Protein AF-A0A3D5ZCL8-F1 (afdb_monomer)

Structure (mmCIF, N/CA/C/O backbone):
data_AF-A0A3D5ZCL8-F1
#
_entry.id   AF-A0A3D5ZCL8-F1
#
loop_
_atom_site.group_PDB
_atom_site.id
_atom_site.type_symbol
_atom_site.label_atom_id
_atom_site.label_alt_id
_atom_site.label_comp_id
_atom_site.label_asym_id
_atom_site.label_entity_id
_atom_site.label_seq_id
_atom_site.pdbx_PDB_ins_code
_atom_site.Cartn_x
_atom_site.Cartn_y
_atom_site.Cartn_z
_atom_site.occupancy
_atom_site.B_iso_or_equiv
_atom_site.auth_seq_id
_atom_site.auth_comp_id
_atom_site.auth_asym_id
_atom_site.auth_atom_id
_atom_site.pdbx_PDB_model_num
ATOM 1 N N . MET A 1 1 ? -0.906 18.162 -33.851 1.00 26.70 1 MET A N 1
ATOM 2 C CA . MET A 1 1 ? -0.268 19.378 -34.419 1.00 26.70 1 MET A CA 1
ATOM 3 C C . MET A 1 1 ? 0.827 19.961 -33.526 1.00 26.70 1 MET A C 1
ATOM 5 O O . MET A 1 1 ? 1.943 20.048 -34.009 1.00 26.70 1 MET A O 1
ATOM 9 N N . LYS A 1 2 ? 0.589 20.274 -32.237 1.00 26.95 2 LYS A N 1
ATOM 10 C CA . LYS A 1 2 ? 1.661 20.734 -31.316 1.00 26.95 2 LYS A CA 1
ATOM 11 C C . LYS A 1 2 ? 2.835 19.737 -31.171 1.00 26.95 2 LYS A C 1
ATOM 13 O O . LYS A 1 2 ? 3.978 20.160 -31.212 1.00 26.95 2 LYS A O 1
ATOM 18 N N . TYR A 1 3 ? 2.560 18.426 -31.156 1.00 28.70 3 TYR A N 1
ATOM 19 C CA . TYR A 1 3 ? 3.574 17.350 -31.139 1.00 28.70 3 TYR A CA 1
ATOM 20 C C . TYR A 1 3 ? 4.532 17.344 -32.343 1.00 28.70 3 TYR A C 1
ATOM 22 O O . TYR A 1 3 ? 5.716 17.069 -32.197 1.00 28.70 3 TYR A O 1
ATOM 30 N N . ILE A 1 4 ? 4.035 17.684 -33.535 1.00 32.62 4 ILE A N 1
ATOM 31 C CA . ILE A 1 4 ? 4.855 17.741 -34.754 1.00 32.62 4 ILE A CA 1
ATOM 32 C C . ILE A 1 4 ? 5.747 18.987 -34.724 1.00 32.62 4 ILE A C 1
ATOM 34 O O . ILE A 1 4 ? 6.879 18.944 -35.188 1.00 32.62 4 ILE A O 1
ATOM 38 N N . ILE A 1 5 ? 5.265 20.078 -34.122 1.00 32.16 5 ILE A N 1
ATOM 39 C CA . ILE A 1 5 ? 5.987 21.350 -34.028 1.00 32.16 5 ILE A CA 1
ATOM 40 C C . ILE A 1 5 ? 7.153 21.250 -33.033 1.00 32.16 5 ILE A C 1
ATOM 42 O O . ILE A 1 5 ? 8.238 21.726 -33.346 1.00 32.16 5 ILE A O 1
ATOM 46 N N . THR A 1 6 ? 6.985 20.578 -31.888 1.00 34.62 6 THR A N 1
ATOM 47 C CA . THR A 1 6 ? 8.078 20.388 -30.913 1.00 34.62 6 THR A CA 1
ATOM 48 C C . THR A 1 6 ? 9.178 19.473 -31.452 1.00 34.62 6 THR A C 1
ATOM 50 O O . THR A 1 6 ? 10.355 19.807 -31.347 1.00 34.62 6 THR A O 1
ATOM 53 N N . VAL A 1 7 ? 8.813 18.363 -32.106 1.00 37.59 7 VAL A N 1
ATOM 54 C CA . VAL A 1 7 ? 9.785 17.462 -32.753 1.00 37.59 7 VAL A CA 1
ATOM 55 C C . VAL A 1 7 ? 10.480 18.160 -33.929 1.00 37.59 7 VAL A C 1
ATOM 57 O O . VAL A 1 7 ? 11.691 18.031 -34.085 1.00 37.59 7 VAL A O 1
ATOM 60 N N . ALA A 1 8 ? 9.757 18.967 -34.712 1.00 32.59 8 ALA A N 1
ATOM 61 C CA . ALA A 1 8 ? 10.338 19.750 -35.802 1.00 32.59 8 ALA A CA 1
ATOM 62 C C . ALA A 1 8 ? 11.283 20.862 -35.310 1.00 32.59 8 ALA A C 1
ATOM 64 O O . ALA A 1 8 ? 12.316 21.091 -35.935 1.00 32.59 8 ALA A O 1
ATOM 65 N N . LEU A 1 9 ? 10.976 21.523 -34.187 1.00 36.94 9 LEU A N 1
ATOM 66 C CA . LEU A 1 9 ? 11.858 22.516 -33.561 1.00 36.94 9 LEU A CA 1
ATOM 67 C C . LEU A 1 9 ? 13.135 21.872 -33.006 1.00 36.94 9 LEU A C 1
ATOM 69 O O . LEU A 1 9 ? 14.212 22.440 -33.172 1.00 36.94 9 LEU A O 1
ATOM 73 N N . LEU A 1 10 ? 13.035 20.665 -32.436 1.00 37.84 10 LEU A N 1
ATOM 74 C CA . LEU A 1 10 ? 14.191 19.881 -31.988 1.00 37.84 10 LEU A CA 1
ATOM 75 C C . LEU A 1 10 ? 15.095 19.482 -33.170 1.00 37.84 10 LEU A C 1
ATOM 77 O O . LEU A 1 10 ? 16.314 19.622 -33.101 1.00 37.84 10 LEU A O 1
ATOM 81 N N . PHE A 1 11 ? 14.494 19.052 -34.287 1.00 38.38 11 PHE A N 1
ATOM 82 C CA . PHE A 1 11 ? 15.213 18.739 -35.528 1.00 38.38 11 PHE A CA 1
ATOM 83 C C . PHE A 1 11 ? 15.874 19.975 -36.152 1.00 38.38 11 PHE A C 1
ATOM 85 O O . PHE A 1 11 ? 17.011 19.884 -36.621 1.00 38.38 11 PHE A O 1
ATOM 92 N N . LEU A 1 12 ? 15.210 21.138 -36.127 1.00 33.72 12 LEU A N 1
ATOM 93 C CA . LEU A 1 12 ? 15.802 22.392 -36.600 1.00 33.72 12 LEU A CA 1
ATOM 94 C C . LEU A 1 12 ? 17.009 22.791 -35.743 1.00 33.72 12 LEU A C 1
ATOM 96 O O . LEU A 1 12 ? 18.057 23.114 -36.299 1.00 33.72 12 LEU A O 1
ATOM 100 N N . PHE A 1 13 ? 16.903 22.699 -34.416 1.00 35.53 13 PHE A N 1
ATOM 101 C CA . PHE A 1 13 ? 17.981 23.064 -33.491 1.00 35.53 13 PHE A CA 1
ATOM 102 C C . PHE A 1 13 ? 19.226 22.175 -33.664 1.00 35.53 13 PHE A C 1
ATOM 104 O O . PHE A 1 13 ? 20.350 22.676 -33.722 1.00 35.53 13 PHE A O 1
ATOM 111 N N . LEU A 1 14 ? 19.026 20.867 -33.860 1.00 35.31 14 LEU A N 1
ATOM 112 C CA . LEU A 1 14 ? 20.101 19.902 -34.134 1.00 35.31 14 LEU A CA 1
ATOM 113 C C . LEU A 1 14 ? 20.743 20.105 -35.520 1.00 35.31 14 LEU A C 1
ATOM 115 O O . LEU A 1 14 ? 21.948 19.909 -35.684 1.00 35.31 14 LEU A O 1
ATOM 119 N N . SER A 1 15 ? 19.968 20.546 -36.516 1.00 31.17 15 SER A N 1
ATOM 120 C CA . SER A 1 15 ? 20.479 20.801 -37.870 1.00 31.17 15 SER A CA 1
ATOM 121 C C . SER A 1 15 ? 21.360 22.055 -37.973 1.00 31.17 15 SER A C 1
ATOM 123 O O . SER A 1 15 ? 22.293 22.077 -38.777 1.00 31.17 15 SER A O 1
ATOM 125 N N . VAL A 1 16 ? 21.127 23.070 -37.130 1.00 31.81 16 VAL A N 1
ATOM 126 C CA . VAL A 1 16 ? 21.930 24.308 -37.114 1.00 31.81 16 VAL A CA 1
ATOM 127 C C . VAL A 1 16 ? 23.319 24.071 -36.509 1.00 31.81 16 VAL A C 1
ATOM 129 O O . VAL A 1 16 ? 24.303 24.593 -37.030 1.00 31.81 16 VAL A O 1
ATOM 132 N N . GLN A 1 17 ? 23.447 23.216 -35.488 1.00 34.81 17 GLN A N 1
ATOM 133 C CA . GLN A 1 17 ? 24.756 22.904 -34.893 1.00 34.81 17 GLN A CA 1
ATOM 134 C C . GLN A 1 17 ? 25.657 22.038 -35.789 1.00 34.81 17 GLN A C 1
ATOM 136 O O . GLN A 1 17 ? 26.879 22.085 -35.669 1.00 34.81 17 GLN A O 1
ATOM 141 N N . SER A 1 18 ? 25.088 21.283 -36.733 1.00 33.28 18 SER A N 1
ATOM 142 C CA . SER A 1 18 ? 25.861 20.426 -37.641 1.00 33.28 18 SER A CA 1
ATOM 143 C C . SER A 1 18 ? 26.574 21.192 -38.773 1.00 33.28 18 SER A C 1
ATOM 145 O O . SER A 1 18 ? 27.402 20.589 -39.466 1.00 33.28 18 SER A O 1
ATOM 147 N N . GLN A 1 19 ? 26.277 22.480 -38.996 1.00 29.38 19 GLN A N 1
ATOM 148 C CA . GLN A 1 19 ? 26.822 23.247 -40.129 1.00 29.38 19 GLN A CA 1
ATOM 149 C C . GLN A 1 19 ? 27.995 24.184 -39.789 1.00 29.38 19 GLN A C 1
ATOM 151 O O . GLN A 1 19 ? 28.691 24.630 -40.708 1.00 29.38 19 GLN A O 1
ATOM 156 N N . GLU A 1 20 ? 28.309 24.430 -38.514 1.00 30.64 20 GLU A N 1
ATOM 157 C CA . GLU A 1 20 ? 29.494 25.221 -38.158 1.00 30.64 20 GLU A CA 1
ATOM 158 C C . GLU A 1 20 ? 30.774 24.364 -38.122 1.00 30.64 20 GLU A C 1
ATOM 160 O O . GLU A 1 20 ? 31.019 23.512 -37.271 1.00 30.64 20 GLU A O 1
ATOM 165 N N . LYS A 1 21 ? 31.605 24.592 -39.142 1.00 35.41 21 LYS A N 1
ATOM 166 C CA . LYS A 1 21 ? 32.876 23.926 -39.446 1.00 35.41 21 LYS A CA 1
ATOM 167 C C . LYS A 1 21 ? 33.875 23.873 -38.277 1.00 35.41 21 LYS A C 1
ATOM 169 O O . LYS A 1 21 ? 34.291 24.897 -37.749 1.00 35.41 21 LYS A O 1
ATOM 174 N N . LYS A 1 22 ? 34.431 22.668 -38.079 1.00 37.38 22 LYS A N 1
ATOM 175 C CA . LYS A 1 22 ? 35.844 22.336 -37.770 1.00 37.38 22 LYS A CA 1
ATOM 176 C C . LYS A 1 22 ? 36.750 23.527 -37.378 1.00 37.38 22 LYS A C 1
ATOM 178 O O . LYS A 1 22 ? 37.516 24.022 -38.206 1.00 37.38 22 LYS A O 1
ATOM 183 N N . LYS A 1 23 ? 36.800 23.869 -36.090 1.00 27.11 23 LYS A N 1
ATOM 184 C CA . LYS A 1 23 ? 38.018 24.388 -35.444 1.00 27.11 23 LYS A CA 1
ATOM 185 C C . LYS A 1 23 ? 38.467 23.368 -34.407 1.00 27.11 23 LYS A C 1
ATOM 187 O O . LYS A 1 23 ? 37.680 22.926 -33.580 1.00 27.11 23 LYS A O 1
ATOM 192 N N . LYS A 1 24 ? 39.731 22.949 -34.499 1.00 36.22 24 LYS A N 1
ATOM 193 C CA . LYS A 1 24 ? 40.372 22.031 -33.552 1.00 36.22 24 LYS A CA 1
ATOM 194 C C . LYS A 1 24 ? 40.572 22.797 -32.238 1.00 36.22 24 LYS A C 1
ATOM 196 O O . LYS A 1 24 ? 41.585 23.463 -32.060 1.00 36.22 24 LYS A O 1
ATOM 201 N N . TYR A 1 25 ? 39.558 22.774 -31.383 1.00 29.61 25 TYR A N 1
ATOM 202 C CA . TYR A 1 25 ? 39.639 23.239 -30.007 1.00 29.61 25 TYR A CA 1
ATOM 203 C C . TYR A 1 25 ? 39.980 22.015 -29.154 1.00 29.61 25 TYR A C 1
ATOM 205 O O . TYR A 1 25 ? 39.224 21.045 -29.130 1.00 29.61 25 TYR A O 1
ATOM 213 N N . SER A 1 26 ? 41.163 22.021 -28.543 1.00 32.78 26 SER A N 1
ATOM 214 C CA . SER A 1 26 ? 41.564 21.029 -27.543 1.00 32.78 26 SER A CA 1
ATOM 215 C C . SER A 1 26 ? 41.558 21.743 -26.190 1.00 32.78 26 SER A C 1
ATOM 217 O O . SER A 1 26 ? 42.594 22.301 -25.829 1.00 32.78 26 SER A O 1
ATOM 219 N N . PRO A 1 27 ? 40.409 21.810 -25.495 1.00 32.75 27 PRO A N 1
ATOM 220 C CA . PRO A 1 27 ? 40.320 22.499 -24.214 1.00 32.75 27 PRO A CA 1
ATOM 221 C C . PRO A 1 27 ? 41.192 21.806 -23.166 1.00 32.75 27 PRO A C 1
ATOM 223 O O . PRO A 1 27 ? 41.381 20.582 -23.200 1.00 32.75 27 PRO A O 1
ATOM 226 N N . ASN A 1 28 ? 41.743 22.598 -22.249 1.00 34.47 28 ASN A N 1
ATOM 227 C CA . ASN A 1 28 ? 42.513 22.074 -21.125 1.00 34.47 28 ASN A CA 1
ATOM 228 C C . ASN A 1 28 ? 41.574 21.332 -20.146 1.00 34.47 28 ASN A C 1
ATOM 230 O O . ASN A 1 28 ? 40.375 21.606 -20.104 1.00 34.47 28 ASN A O 1
ATOM 234 N N . ARG A 1 29 ? 42.101 20.386 -19.356 1.00 37.47 29 ARG A N 1
ATOM 235 C CA . ARG A 1 29 ? 41.331 19.575 -18.386 1.00 37.47 29 ARG A CA 1
ATOM 236 C C . ARG A 1 29 ? 40.454 20.442 -17.473 1.00 37.47 29 ARG A C 1
ATOM 238 O O . ARG A 1 29 ? 39.333 20.045 -17.182 1.00 37.47 29 ARG A O 1
ATOM 245 N N . ASP A 1 30 ? 40.948 21.614 -17.091 1.00 36.50 30 ASP A N 1
ATOM 246 C CA . ASP A 1 30 ? 40.249 22.537 -16.196 1.00 36.50 30 ASP A CA 1
ATOM 247 C C . ASP A 1 30 ? 39.110 23.298 -16.903 1.00 36.50 30 ASP A C 1
ATOM 249 O O . ASP A 1 30 ? 38.049 23.463 -16.321 1.00 36.50 30 ASP A O 1
ATOM 253 N N . GLU A 1 31 ? 39.253 23.651 -18.189 1.00 35.38 31 GLU A N 1
ATOM 254 C CA . GLU A 1 31 ? 38.174 24.264 -18.997 1.00 35.38 31 GLU A CA 1
ATOM 255 C C . GLU A 1 31 ? 37.062 23.261 -19.343 1.00 35.38 31 GLU A C 1
ATOM 257 O O . GLU A 1 31 ? 35.890 23.621 -19.443 1.00 35.38 31 GLU A O 1
ATOM 262 N N . ILE A 1 32 ? 37.430 21.986 -19.507 1.00 36.62 32 ILE A N 1
ATOM 263 C CA . ILE A 1 32 ? 36.489 20.866 -19.596 1.00 36.62 32 ILE A CA 1
ATOM 264 C C . ILE A 1 32 ? 35.689 20.811 -18.287 1.00 36.62 32 ILE A C 1
ATOM 266 O O . ILE A 1 32 ? 34.469 20.928 -18.317 1.00 36.62 32 ILE A O 1
ATOM 270 N N . LEU A 1 33 ? 36.351 20.711 -17.132 1.00 36.81 33 LEU A N 1
ATOM 271 C CA . LEU A 1 33 ? 35.675 20.641 -15.831 1.00 36.81 33 LEU A CA 1
ATOM 272 C C . LEU A 1 33 ? 34.759 21.849 -15.555 1.00 36.81 33 LEU A C 1
ATOM 274 O O . LEU A 1 33 ? 33.700 21.654 -14.967 1.00 36.81 33 LEU A O 1
ATOM 278 N N . ASP A 1 34 ? 35.100 23.044 -16.043 1.00 40.16 34 ASP A N 1
ATOM 279 C CA . ASP A 1 34 ? 34.291 24.260 -15.870 1.00 40.16 34 ASP A CA 1
ATOM 280 C C . ASP A 1 34 ? 33.008 24.269 -16.728 1.00 40.16 34 ASP A C 1
ATOM 282 O O . ASP A 1 34 ? 31.963 24.726 -16.267 1.00 40.16 34 ASP A O 1
ATOM 286 N N . GLN A 1 35 ? 33.025 23.694 -17.940 1.00 37.62 35 GLN A N 1
ATOM 287 C CA . GLN A 1 35 ? 31.818 23.499 -18.770 1.00 37.62 35 GLN A CA 1
ATOM 288 C C . GLN A 1 35 ? 30.983 22.273 -18.355 1.00 37.62 35 GLN A C 1
ATOM 290 O O . GLN A 1 35 ? 29.773 22.248 -18.578 1.00 37.62 35 GLN A O 1
ATOM 295 N N . PHE A 1 36 ? 31.610 21.262 -17.739 1.00 42.31 36 PHE A N 1
ATOM 296 C CA . PHE A 1 36 ? 30.953 20.079 -17.157 1.00 42.31 36 PHE A CA 1
ATOM 297 C C . PHE A 1 36 ? 30.526 20.281 -15.688 1.00 42.31 36 PHE A C 1
ATOM 299 O O . PHE A 1 36 ? 29.935 19.377 -15.093 1.00 42.31 36 PHE A O 1
ATOM 306 N N . SER A 1 37 ? 30.790 21.459 -15.111 1.00 46.84 37 SER A N 1
ATOM 307 C CA . SER A 1 37 ? 30.564 21.798 -13.696 1.00 46.84 37 SER A CA 1
ATOM 308 C C . SER A 1 37 ? 29.096 21.740 -13.259 1.00 46.84 37 SER A C 1
ATOM 310 O O . SER A 1 37 ? 28.802 21.718 -12.065 1.00 46.84 37 SER A O 1
ATOM 312 N N . GLU A 1 38 ? 28.153 21.690 -14.200 1.00 51.62 38 GLU A N 1
ATOM 313 C CA . GLU A 1 38 ? 26.752 21.942 -13.883 1.00 51.62 38 GLU A CA 1
ATOM 314 C C . GLU A 1 38 ? 25.958 20.701 -13.436 1.00 51.62 38 GLU A C 1
ATOM 316 O O . GLU A 1 38 ? 25.022 20.836 -12.653 1.00 51.62 38 GLU A O 1
ATOM 321 N N . VAL A 1 39 ? 26.307 19.488 -13.882 1.00 54.16 39 VAL A N 1
ATOM 322 C CA . VAL A 1 39 ? 25.555 18.253 -13.568 1.00 54.16 39 VAL A CA 1
ATOM 323 C C . VAL A 1 39 ? 26.510 17.054 -13.462 1.00 54.16 39 VAL A C 1
ATOM 325 O O . VAL A 1 39 ? 26.506 16.141 -14.286 1.00 54.16 39 VAL A O 1
ATOM 328 N N . TYR A 1 40 ? 27.380 17.070 -12.450 1.00 64.81 40 TYR A N 1
ATOM 329 C CA . TYR A 1 40 ? 28.298 15.968 -12.137 1.00 64.81 40 TYR A CA 1
ATOM 330 C C . TYR A 1 40 ? 27.925 15.268 -10.824 1.00 64.81 40 TYR A C 1
ATOM 332 O O . TYR A 1 40 ? 27.340 15.875 -9.924 1.00 64.81 40 TYR A O 1
ATOM 340 N N . ILE A 1 41 ? 28.297 13.991 -10.710 1.00 72.12 41 ILE A N 1
ATOM 341 C CA . ILE A 1 41 ? 28.217 13.237 -9.453 1.00 72.12 41 ILE A CA 1
ATOM 342 C C . ILE A 1 41 ? 29.378 13.701 -8.565 1.00 72.12 41 ILE A C 1
ATOM 344 O O . ILE A 1 41 ? 30.529 13.552 -8.992 1.00 72.12 41 ILE A O 1
ATOM 348 N N . PRO A 1 42 ? 29.123 14.279 -7.378 1.00 72.62 42 PRO A N 1
ATOM 349 C CA . PRO A 1 42 ? 30.188 14.836 -6.553 1.00 72.62 42 PRO A CA 1
ATOM 350 C C . PRO A 1 42 ? 31.166 13.755 -6.080 1.00 72.62 42 PRO A C 1
ATOM 352 O O . PRO A 1 42 ? 30.782 12.602 -5.920 1.00 72.62 42 PRO A O 1
ATOM 355 N N . GLU A 1 43 ? 32.429 14.116 -5.833 1.00 72.56 43 GLU A N 1
ATOM 356 C CA . GLU A 1 43 ? 33.426 13.174 -5.283 1.00 72.56 43 GLU A CA 1
ATOM 357 C C . GLU A 1 43 ? 33.043 12.668 -3.884 1.00 72.56 43 GLU A C 1
ATOM 359 O O . GLU A 1 43 ? 33.473 11.596 -3.473 1.00 72.56 43 GLU A O 1
ATOM 364 N N . SER A 1 44 ? 32.208 13.424 -3.166 1.00 76.44 44 SER A N 1
ATOM 365 C CA . SER A 1 44 ? 31.624 13.025 -1.886 1.00 76.44 44 SER A CA 1
ATOM 366 C C . SER A 1 44 ? 30.458 12.040 -2.014 1.00 76.44 44 SER A C 1
ATOM 368 O O . SER A 1 44 ? 29.966 11.576 -0.987 1.00 76.44 44 SER A O 1
ATOM 370 N N . ALA A 1 45 ? 29.984 11.740 -3.229 1.00 79.81 45 ALA A N 1
ATOM 371 C CA . ALA A 1 45 ? 28.906 10.781 -3.419 1.00 79.81 45 ALA A CA 1
ATOM 372 C C . ALA A 1 45 ? 29.368 9.372 -3.046 1.00 79.81 45 ALA A C 1
ATOM 374 O O . ALA A 1 45 ? 30.437 8.910 -3.453 1.00 79.81 45 ALA A O 1
ATOM 375 N N . ILE A 1 46 ? 28.521 8.670 -2.306 1.00 82.12 46 ILE A N 1
ATOM 376 C CA . ILE A 1 46 ? 28.744 7.284 -1.922 1.00 82.12 46 ILE A CA 1
ATOM 377 C C . ILE A 1 46 ? 28.133 6.405 -3.005 1.00 82.12 46 ILE A C 1
ATOM 379 O O . ILE A 1 46 ? 26.950 6.525 -3.321 1.00 82.12 46 ILE A O 1
ATOM 383 N N . TRP A 1 47 ? 28.944 5.520 -3.574 1.00 80.25 47 TRP A N 1
ATOM 384 C CA . TRP A 1 47 ? 28.483 4.531 -4.536 1.00 80.25 47 TRP A CA 1
ATOM 385 C C . TRP A 1 47 ? 28.274 3.199 -3.832 1.00 80.25 47 TRP A C 1
ATOM 387 O O . TRP A 1 47 ? 29.212 2.619 -3.290 1.00 80.25 47 TRP A O 1
ATOM 397 N N . MET A 1 48 ? 27.045 2.706 -3.874 1.00 80.56 48 MET A N 1
ATOM 398 C CA . MET A 1 48 ? 26.664 1.422 -3.310 1.00 80.56 48 MET A CA 1
ATOM 399 C C . MET A 1 48 ? 26.470 0.399 -4.429 1.00 80.56 48 MET A C 1
ATOM 401 O O . MET A 1 48 ? 25.973 0.725 -5.509 1.00 80.56 48 MET A O 1
ATOM 405 N N . GLY A 1 49 ? 26.873 -0.847 -4.173 1.00 72.06 49 GLY A N 1
ATOM 406 C CA . GLY A 1 49 ? 26.820 -1.920 -5.171 1.00 72.06 49 GLY A CA 1
ATOM 407 C C . GLY A 1 49 ? 27.954 -1.897 -6.194 1.00 72.06 49 GLY A C 1
ATOM 408 O O . GLY A 1 49 ? 27.779 -2.403 -7.301 1.00 72.06 49 GLY A O 1
ATOM 409 N N . VAL A 1 50 ? 29.101 -1.306 -5.835 1.00 69.44 50 VAL A N 1
ATOM 410 C CA . VAL A 1 50 ? 30.324 -1.281 -6.651 1.00 69.44 50 VAL A CA 1
ATOM 411 C C . VAL A 1 50 ? 31.565 -1.606 -5.809 1.00 69.44 50 VAL A C 1
ATOM 413 O O . VAL A 1 50 ? 31.669 -1.180 -4.665 1.00 69.44 50 VAL A O 1
ATOM 416 N N . ASP A 1 51 ? 32.530 -2.331 -6.385 1.00 54.44 51 ASP A N 1
ATOM 417 C CA . ASP A 1 51 ? 33.768 -2.759 -5.695 1.00 54.44 51 ASP A CA 1
ATOM 418 C C . ASP A 1 51 ? 34.852 -1.664 -5.601 1.00 54.44 51 ASP A C 1
ATOM 420 O O . ASP A 1 51 ? 35.883 -1.859 -4.956 1.00 54.44 51 ASP A O 1
ATOM 424 N N . GLN A 1 52 ? 34.683 -0.524 -6.281 1.00 56.00 52 GLN A N 1
ATOM 425 C CA . GLN A 1 52 ? 35.655 0.575 -6.273 1.00 56.00 52 GLN A CA 1
ATOM 426 C C . GLN A 1 52 ? 34.948 1.926 -6.212 1.00 56.00 52 GLN A C 1
ATOM 428 O O . GLN A 1 52 ? 33.907 2.103 -6.841 1.00 56.00 52 GLN A O 1
ATOM 433 N N . ASN A 1 53 ? 35.564 2.900 -5.533 1.00 52.09 53 ASN A N 1
ATOM 434 C CA . ASN A 1 53 ? 35.166 4.300 -5.651 1.00 52.09 53 ASN A CA 1
ATOM 435 C C . ASN A 1 53 ? 35.362 4.743 -7.101 1.00 52.09 53 ASN A C 1
ATOM 437 O O . ASN A 1 53 ? 36.483 4.886 -7.596 1.00 52.09 53 ASN A O 1
ATOM 441 N N . ILE A 1 54 ? 34.244 4.909 -7.793 1.00 59.28 54 ILE A N 1
ATOM 442 C CA . ILE A 1 54 ? 34.213 5.332 -9.176 1.00 59.28 54 ILE A CA 1
ATOM 443 C C . ILE A 1 54 ? 34.519 6.832 -9.206 1.00 59.28 54 ILE A C 1
ATOM 445 O O . ILE A 1 54 ? 33.721 7.640 -8.742 1.00 59.28 54 ILE A O 1
ATOM 449 N N . GLU A 1 55 ? 35.656 7.226 -9.788 1.00 57.53 55 GLU A N 1
ATOM 450 C CA . GLU A 1 55 ? 35.870 8.630 -10.149 1.00 57.53 55 GLU A CA 1
ATOM 451 C C . GLU A 1 55 ? 34.778 9.034 -11.155 1.00 57.53 55 GLU A C 1
ATOM 453 O O . GLU A 1 55 ? 34.820 8.635 -12.325 1.00 57.53 55 GLU A O 1
ATOM 458 N N . SER A 1 56 ? 33.796 9.814 -10.696 1.00 57.19 56 SER A N 1
ATOM 459 C CA . SER A 1 56 ? 32.561 10.179 -11.405 1.00 57.19 56 SER A CA 1
ATOM 460 C C . SER A 1 56 ? 32.780 10.550 -12.875 1.00 57.19 56 SER A C 1
ATOM 462 O O . SER A 1 56 ? 32.065 10.094 -13.768 1.00 57.19 56 SER A O 1
ATOM 464 N N . TYR A 1 57 ? 33.831 11.325 -13.154 1.00 56.16 57 TYR A N 1
ATOM 465 C CA . TYR A 1 57 ? 34.159 11.785 -14.503 1.00 56.16 57 TYR A CA 1
ATOM 466 C C . TYR A 1 57 ? 34.669 10.670 -15.435 1.00 56.16 57 TYR A C 1
ATOM 468 O O . TYR A 1 57 ? 34.490 10.762 -16.649 1.00 56.16 57 TYR A O 1
ATOM 476 N N . ARG A 1 58 ? 35.316 9.615 -14.916 1.00 54.72 58 ARG A N 1
ATOM 477 C CA . ARG A 1 58 ? 35.785 8.475 -15.729 1.00 54.72 58 ARG A CA 1
ATOM 478 C C . ARG A 1 58 ? 34.647 7.539 -16.107 1.00 54.72 58 ARG A C 1
ATOM 480 O O . ARG A 1 58 ? 34.719 6.901 -17.154 1.00 54.72 58 ARG A O 1
ATOM 487 N N . TYR A 1 59 ? 33.618 7.468 -15.272 1.00 60.25 59 TYR A N 1
ATOM 488 C CA . TYR A 1 59 ? 32.463 6.604 -15.491 1.00 60.25 59 TYR A CA 1
ATOM 489 C C . TYR A 1 59 ? 31.485 7.180 -16.499 1.00 60.25 59 TYR A C 1
ATOM 491 O O . TYR A 1 59 ? 31.059 6.475 -17.406 1.00 60.25 59 TYR A O 1
ATOM 499 N N . VAL A 1 60 ? 31.185 8.470 -16.380 1.00 62.03 60 VAL A N 1
ATOM 500 C CA . VAL A 1 60 ? 30.181 9.157 -17.205 1.00 62.03 60 VAL A CA 1
ATOM 501 C C . VAL A 1 60 ? 30.676 9.388 -18.646 1.00 62.03 60 VAL A C 1
ATOM 503 O O . VAL A 1 60 ? 29.889 9.489 -19.585 1.00 62.03 60 VAL A O 1
ATOM 506 N N . LYS A 1 61 ? 31.998 9.422 -18.850 1.00 61.19 61 LYS A N 1
ATOM 507 C CA . LYS A 1 61 ? 32.629 9.726 -20.140 1.00 61.19 61 LYS A CA 1
ATOM 508 C C . LYS A 1 61 ? 32.320 8.686 -21.224 1.00 61.19 61 LYS A C 1
ATOM 510 O O . LYS A 1 61 ? 32.496 7.486 -21.027 1.00 61.19 61 LYS A O 1
ATOM 515 N N . ASN A 1 62 ? 31.982 9.179 -22.413 1.00 63.47 62 ASN A N 1
ATOM 516 C CA . ASN A 1 62 ? 31.597 8.448 -23.618 1.00 63.47 62 ASN A CA 1
ATOM 517 C C . ASN A 1 62 ? 30.403 7.501 -23.415 1.00 63.47 62 ASN A C 1
ATOM 519 O O . ASN A 1 62 ? 30.365 6.444 -24.046 1.00 63.47 62 ASN A O 1
ATOM 523 N N . ARG A 1 63 ? 29.438 7.844 -22.552 1.00 70.50 63 ARG A N 1
ATOM 524 C CA . ARG A 1 63 ? 28.246 7.018 -22.304 1.00 70.50 63 ARG A CA 1
ATOM 525 C C . ARG A 1 63 ? 26.952 7.770 -22.594 1.00 70.50 63 ARG A C 1
ATOM 527 O O . ARG A 1 63 ? 26.896 8.993 -22.501 1.00 70.50 63 ARG A O 1
ATOM 534 N N . LEU A 1 64 ? 25.931 7.001 -22.954 1.00 73.56 64 LEU A N 1
ATOM 535 C CA . LEU A 1 64 ? 24.536 7.418 -22.969 1.00 73.56 64 LEU A CA 1
ATOM 536 C C . LEU A 1 64 ? 23.949 7.017 -21.612 1.00 73.56 64 LEU A C 1
ATOM 538 O O . LEU A 1 64 ? 23.990 5.841 -21.267 1.00 73.56 64 LEU A O 1
ATOM 542 N N . LEU A 1 65 ? 23.477 7.980 -20.827 1.00 74.69 65 LEU A N 1
ATOM 543 C CA . LEU A 1 65 ? 23.118 7.797 -19.423 1.00 74.69 65 LEU A CA 1
ATOM 544 C C . LEU A 1 65 ? 21.681 8.228 -19.145 1.00 74.69 65 LEU A C 1
ATOM 546 O O . LEU A 1 65 ? 21.196 9.219 -19.689 1.00 74.69 65 LEU A O 1
ATOM 550 N N . ILE A 1 66 ? 21.043 7.508 -18.235 1.00 77.50 66 ILE A N 1
ATOM 551 C CA . ILE A 1 66 ? 19.836 7.893 -17.522 1.00 77.50 66 ILE A CA 1
ATOM 552 C C . ILE A 1 66 ? 20.205 8.045 -16.054 1.00 77.50 66 ILE A C 1
ATOM 554 O O . ILE A 1 66 ? 20.724 7.109 -15.454 1.00 77.50 66 ILE A O 1
ATOM 558 N N . TYR A 1 67 ? 19.925 9.203 -15.470 1.00 78.56 67 TYR A N 1
ATOM 559 C CA . TYR A 1 67 ? 19.921 9.384 -14.025 1.00 78.56 67 TYR A CA 1
ATOM 560 C C . TYR A 1 67 ? 18.484 9.269 -13.542 1.00 78.56 67 TYR A C 1
ATOM 562 O O . TYR A 1 67 ? 17.612 9.988 -14.026 1.00 78.56 67 TYR A O 1
ATOM 570 N N . ASN A 1 68 ? 18.248 8.355 -12.615 1.00 79.38 68 ASN A N 1
ATOM 571 C CA . ASN A 1 68 ? 16.949 8.123 -12.004 1.00 79.38 68 ASN A CA 1
ATOM 572 C C . ASN A 1 68 ? 17.035 8.491 -10.523 1.00 79.38 68 ASN A C 1
ATOM 574 O O . ASN A 1 68 ? 17.859 7.927 -9.812 1.00 79.38 68 ASN A O 1
ATOM 578 N N . PHE A 1 69 ? 16.219 9.430 -10.054 1.00 80.12 69 PHE A N 1
ATOM 579 C CA . PHE A 1 69 ? 16.221 9.858 -8.651 1.00 80.12 69 PHE A CA 1
ATOM 580 C C . PHE A 1 69 ? 15.134 9.110 -7.890 1.00 80.12 69 PHE A C 1
ATOM 582 O O . PHE A 1 69 ? 13.981 9.514 -7.909 1.00 80.12 69 PHE A O 1
ATOM 589 N N . TRP A 1 70 ? 15.494 8.011 -7.238 1.00 81.94 70 TRP A N 1
ATOM 590 C CA . TRP A 1 70 ? 14.574 7.099 -6.568 1.00 81.94 70 TRP A CA 1
ATOM 591 C C . TRP A 1 70 ? 14.400 7.419 -5.080 1.00 81.94 70 TRP A C 1
ATOM 593 O O . TRP A 1 70 ? 15.356 7.748 -4.382 1.00 81.94 70 TRP A O 1
ATOM 603 N N . SER A 1 71 ? 13.175 7.247 -4.579 1.00 79.56 71 SER A N 1
ATOM 604 C CA . SER A 1 71 ? 12.821 7.412 -3.165 1.00 79.56 71 SER A CA 1
ATOM 605 C C . SER A 1 71 ? 12.249 6.106 -2.583 1.00 79.56 71 SER A C 1
ATOM 607 O O . SER A 1 71 ? 11.307 5.571 -3.177 1.00 79.56 71 SER A O 1
ATOM 609 N N . PRO A 1 72 ? 12.739 5.615 -1.421 1.00 75.69 72 PRO A N 1
ATOM 610 C CA . PRO A 1 72 ? 12.345 4.328 -0.834 1.00 75.69 72 PRO A CA 1
ATOM 611 C C . PRO A 1 72 ? 10.859 4.152 -0.512 1.00 75.69 72 PRO A C 1
ATOM 613 O O . PRO A 1 72 ? 10.377 3.022 -0.498 1.00 75.69 72 PRO A O 1
ATOM 616 N N . LEU A 1 73 ? 10.143 5.242 -0.210 1.00 72.69 73 LEU A N 1
ATOM 617 C CA . LEU A 1 73 ? 8.718 5.215 0.152 1.00 72.69 73 LEU A CA 1
ATOM 618 C C . LEU A 1 73 ? 7.812 5.908 -0.879 1.00 72.69 73 LEU A C 1
ATOM 620 O O . LEU A 1 73 ? 6.610 6.070 -0.647 1.00 72.69 73 LEU A O 1
ATOM 624 N N . SER A 1 74 ? 8.375 6.358 -2.001 1.00 72.50 74 SER A N 1
ATOM 625 C CA . SER A 1 74 ? 7.599 7.047 -3.027 1.00 72.50 74 SER A CA 1
ATOM 626 C C . SER A 1 74 ? 6.820 6.062 -3.887 1.00 72.50 74 SER A C 1
ATOM 628 O O . SER A 1 74 ? 7.328 5.048 -4.363 1.00 72.50 74 SER A O 1
ATOM 630 N N . LEU A 1 75 ? 5.565 6.425 -4.122 1.00 60.75 75 LEU A N 1
ATOM 631 C CA . LEU A 1 75 ? 4.571 5.624 -4.829 1.00 60.75 75 LEU A CA 1
ATOM 632 C C . LEU A 1 75 ? 4.841 5.595 -6.344 1.00 60.75 75 LEU A C 1
ATOM 634 O O . LEU A 1 75 ? 4.431 4.663 -7.031 1.00 60.75 75 LEU A O 1
ATOM 638 N N . VAL A 1 76 ? 5.545 6.607 -6.867 1.00 61.38 76 VAL A N 1
ATOM 639 C CA . VAL A 1 76 ? 5.763 6.833 -8.309 1.00 61.38 76 VAL A CA 1
ATOM 640 C C . VAL A 1 76 ? 7.044 6.169 -8.831 1.00 61.38 76 VAL A C 1
ATOM 642 O O . VAL A 1 76 ? 7.153 5.827 -10.012 1.00 61.38 76 VAL A O 1
ATOM 645 N N . HIS A 1 77 ? 8.023 5.923 -7.959 1.00 63.84 77 HIS A N 1
ATOM 646 C CA . HIS A 1 77 ? 9.318 5.414 -8.404 1.00 63.84 77 HIS A CA 1
ATOM 647 C C . HIS A 1 77 ? 9.336 3.908 -8.678 1.00 63.84 77 HIS A C 1
ATOM 649 O O . HIS A 1 77 ? 10.107 3.483 -9.525 1.00 63.84 77 HIS A O 1
ATOM 655 N N . GLU A 1 78 ? 8.477 3.097 -8.057 1.00 58.75 78 GLU A N 1
ATOM 656 C CA . GLU A 1 78 ? 8.526 1.631 -8.203 1.00 58.75 78 GLU A CA 1
ATOM 657 C C . GLU A 1 78 ? 8.333 1.135 -9.645 1.00 58.75 78 GLU A C 1
ATOM 659 O O . GLU A 1 78 ? 9.100 0.300 -10.116 1.00 58.75 78 GLU A O 1
ATOM 664 N N . ASN A 1 79 ? 7.362 1.670 -10.388 1.00 57.94 79 ASN A N 1
ATOM 665 C CA . ASN A 1 79 ? 7.182 1.305 -11.800 1.00 57.94 79 ASN A CA 1
ATOM 666 C C . ASN A 1 79 ? 8.274 1.890 -12.694 1.00 57.94 79 ASN A C 1
ATOM 668 O O . ASN A 1 79 ? 8.690 1.265 -13.669 1.00 57.94 79 ASN A O 1
ATOM 672 N N . THR A 1 80 ? 8.783 3.069 -12.324 1.00 68.56 80 THR A N 1
ATOM 673 C CA . THR A 1 80 ? 9.931 3.674 -12.998 1.00 68.56 80 THR A CA 1
ATOM 674 C C . THR A 1 80 ? 11.106 2.690 -13.027 1.00 68.56 80 THR A C 1
ATOM 676 O O . THR A 1 80 ? 11.772 2.566 -14.050 1.00 68.56 80 THR A O 1
ATOM 679 N N . LEU A 1 81 ? 11.313 1.902 -11.965 1.00 72.50 81 LEU A N 1
ATOM 680 C CA . LEU A 1 81 ? 12.380 0.898 -11.914 1.00 72.50 81 LEU A CA 1
ATOM 681 C C . LEU A 1 81 ? 12.202 -0.223 -12.939 1.00 72.50 81 LEU A C 1
ATOM 683 O O . LEU A 1 81 ? 13.133 -0.482 -13.702 1.00 72.50 81 LEU A O 1
ATOM 687 N N . SER A 1 82 ? 11.026 -0.852 -12.988 1.00 68.12 82 SER A N 1
ATOM 688 C CA . SER A 1 82 ? 10.739 -1.946 -13.927 1.00 68.12 82 SER A CA 1
ATOM 689 C C . SER A 1 82 ? 10.757 -1.480 -15.385 1.00 68.12 82 SER A C 1
ATOM 691 O O . SER A 1 82 ? 11.239 -2.188 -16.272 1.00 68.12 82 SER A O 1
ATOM 693 N N . GLU A 1 83 ? 10.281 -0.266 -15.657 1.00 71.75 83 GLU A N 1
ATOM 694 C CA . GLU A 1 83 ? 10.321 0.298 -17.005 1.00 71.75 83 GLU A CA 1
ATOM 695 C C . GLU A 1 83 ? 11.734 0.668 -17.451 1.00 71.75 83 GLU A C 1
ATOM 697 O O . GLU A 1 83 ? 12.087 0.447 -18.612 1.00 71.75 83 GLU A O 1
ATOM 702 N N . LEU A 1 84 ? 12.564 1.180 -16.541 1.00 76.31 84 LEU A N 1
ATOM 703 C CA . LEU A 1 84 ? 13.979 1.421 -16.803 1.00 76.31 84 LEU A CA 1
ATOM 704 C C . LEU A 1 84 ? 14.730 0.111 -17.084 1.00 76.31 84 LEU A C 1
ATOM 706 O O . LEU A 1 84 ? 15.552 0.068 -18.001 1.00 76.31 84 LEU A O 1
ATOM 710 N N . GLU A 1 85 ? 14.407 -0.977 -16.383 1.00 76.50 85 GLU A N 1
ATOM 711 C CA . GLU A 1 85 ? 14.941 -2.312 -16.689 1.00 76.50 85 GLU A CA 1
ATOM 712 C C . GLU A 1 85 ? 14.525 -2.788 -18.091 1.00 76.50 85 GLU A C 1
ATOM 714 O O . GLU A 1 85 ? 15.372 -3.220 -18.882 1.00 76.50 85 GLU A O 1
ATOM 719 N N . ALA A 1 86 ? 13.246 -2.641 -18.451 1.00 76.50 86 ALA A N 1
ATOM 720 C CA . ALA A 1 86 ? 12.765 -2.954 -19.797 1.00 76.50 86 ALA A CA 1
ATOM 721 C C . ALA A 1 86 ? 13.441 -2.076 -20.867 1.00 76.50 86 ALA A C 1
ATOM 723 O O . ALA A 1 86 ? 13.824 -2.564 -21.929 1.00 76.50 86 ALA A O 1
ATOM 724 N N . LEU A 1 87 ? 13.639 -0.786 -20.585 1.00 77.38 87 LEU A N 1
ATOM 725 C CA . LEU A 1 87 ? 14.314 0.150 -21.481 1.00 77.38 87 LEU A CA 1
ATOM 726 C C . LEU A 1 87 ? 15.788 -0.215 -21.691 1.00 77.38 87 LEU A C 1
ATOM 728 O O . LEU A 1 87 ? 16.260 -0.168 -22.826 1.00 77.38 87 LEU A O 1
ATOM 732 N N . LYS A 1 88 ? 16.502 -0.621 -20.635 1.00 79.62 88 LYS A N 1
ATOM 733 C CA . LYS A 1 88 ? 17.885 -1.121 -20.718 1.00 79.62 88 LYS A CA 1
ATOM 734 C C . LYS A 1 88 ? 17.977 -2.395 -21.558 1.00 79.62 88 LYS A C 1
ATOM 736 O O . LYS A 1 88 ? 18.940 -2.556 -22.306 1.00 79.62 88 LYS A O 1
ATOM 741 N N . LYS A 1 89 ? 16.982 -3.285 -21.463 1.00 81.62 89 LYS A N 1
ATOM 742 C CA . LYS A 1 89 ? 16.886 -4.490 -22.305 1.00 81.62 89 LYS A CA 1
ATOM 743 C C . LYS A 1 89 ? 16.661 -4.136 -23.779 1.00 81.62 89 LYS A C 1
ATOM 745 O O . LYS A 1 89 ? 17.306 -4.722 -24.646 1.00 81.62 89 LYS A O 1
ATOM 750 N N . ASP A 1 90 ? 15.787 -3.169 -24.051 1.00 81.88 90 ASP A N 1
ATOM 751 C CA . ASP A 1 90 ? 15.482 -2.694 -25.406 1.00 81.88 90 ASP A CA 1
ATOM 752 C C . ASP A 1 90 ? 16.640 -1.900 -26.034 1.00 81.88 90 ASP A C 1
ATOM 754 O O . ASP A 1 90 ? 16.820 -1.919 -27.254 1.00 81.88 90 ASP A O 1
ATOM 758 N N . ILE A 1 91 ? 17.407 -1.172 -25.215 1.00 79.75 91 ILE A N 1
ATOM 759 C CA . ILE A 1 91 ? 18.477 -0.264 -25.643 1.00 79.75 91 ILE A CA 1
ATOM 760 C C . ILE A 1 91 ? 19.728 -0.501 -24.780 1.00 79.75 91 ILE A C 1
ATOM 762 O O . ILE A 1 91 ? 19.999 0.254 -23.839 1.00 79.75 91 ILE A O 1
ATOM 766 N N . PRO A 1 92 ? 20.531 -1.532 -25.099 1.00 79.50 92 PRO A N 1
ATOM 767 C CA . PRO A 1 92 ? 21.685 -1.921 -24.288 1.00 79.50 92 PRO A CA 1
ATOM 768 C C . PRO A 1 92 ? 22.767 -0.839 -24.156 1.00 79.50 92 PRO A C 1
ATOM 770 O O . PRO A 1 92 ? 23.578 -0.900 -23.232 1.00 79.50 92 PRO A O 1
ATOM 773 N N . GLU A 1 93 ? 22.803 0.134 -25.074 1.00 76.25 93 GLU A N 1
ATOM 774 C CA . GLU A 1 93 ? 23.737 1.266 -25.051 1.00 76.25 93 GLU A CA 1
ATOM 775 C C . GLU A 1 93 ? 23.474 2.278 -23.929 1.00 76.25 93 GLU A C 1
ATOM 777 O O . GLU A 1 93 ? 24.387 3.027 -23.579 1.00 76.25 93 GLU A O 1
ATOM 782 N N . ILE A 1 94 ? 22.250 2.333 -23.394 1.00 77.69 94 ILE A N 1
ATOM 783 C CA . ILE A 1 94 ? 21.902 3.230 -22.287 1.00 77.69 94 ILE A CA 1
ATOM 784 C C . ILE A 1 94 ? 22.434 2.644 -20.998 1.00 77.69 94 ILE A C 1
ATOM 786 O O . ILE A 1 94 ? 22.167 1.490 -20.703 1.00 77.69 94 ILE A O 1
ATOM 790 N N . GLU A 1 95 ? 23.116 3.435 -20.190 1.00 77.56 95 GLU A N 1
ATOM 791 C CA . GLU A 1 95 ? 23.433 3.108 -18.807 1.00 77.56 95 GLU A CA 1
ATOM 792 C C . GLU A 1 95 ? 22.492 3.847 -17.863 1.00 77.56 95 GLU A C 1
ATOM 794 O O . GLU A 1 95 ? 22.153 5.000 -18.105 1.00 77.56 95 GLU A O 1
ATOM 799 N N . ILE A 1 96 ? 22.066 3.193 -16.787 1.00 79.50 96 ILE A N 1
ATOM 800 C CA . ILE A 1 96 ? 21.198 3.807 -15.782 1.00 79.50 96 ILE A CA 1
ATOM 801 C C . ILE A 1 96 ? 21.988 3.931 -14.487 1.00 79.50 96 ILE A C 1
ATOM 803 O O . ILE A 1 96 ? 22.611 2.965 -14.045 1.00 79.50 96 ILE A O 1
ATOM 807 N N . ILE A 1 97 ? 21.970 5.126 -13.911 1.00 78.75 97 ILE A N 1
ATOM 808 C CA . ILE A 1 97 ? 22.511 5.424 -12.593 1.00 78.75 97 ILE A CA 1
ATOM 809 C C . ILE A 1 97 ? 21.342 5.844 -11.722 1.00 78.75 97 ILE A C 1
ATOM 811 O O . ILE A 1 97 ? 20.661 6.830 -12.012 1.00 78.75 97 ILE A O 1
ATOM 815 N N . ASP A 1 98 ? 21.124 5.096 -10.656 1.00 82.69 98 ASP A N 1
ATOM 816 C CA . ASP A 1 98 ? 20.071 5.386 -9.705 1.00 82.69 98 ASP A CA 1
ATOM 817 C C . ASP A 1 98 ? 20.652 6.200 -8.552 1.00 82.69 98 ASP A C 1
ATOM 819 O O . ASP A 1 98 ? 21.719 5.887 -8.030 1.00 82.69 98 ASP A O 1
ATOM 823 N N . PHE A 1 99 ? 19.968 7.270 -8.177 1.00 82.94 99 PHE A N 1
ATOM 824 C CA . PHE A 1 99 ? 20.326 8.149 -7.076 1.00 82.94 99 PHE A CA 1
ATOM 825 C C . PHE A 1 99 ? 19.282 8.015 -5.982 1.00 82.94 99 PHE A C 1
ATOM 827 O O . PHE A 1 99 ? 18.091 7.992 -6.285 1.00 82.94 99 PHE A O 1
ATOM 834 N N . LEU A 1 100 ? 19.704 8.011 -4.717 1.00 84.81 100 LEU A N 1
ATOM 835 C CA . LEU A 1 100 ? 18.770 8.293 -3.632 1.00 84.81 100 LEU A CA 1
ATOM 836 C C . LEU A 1 100 ? 18.259 9.730 -3.792 1.00 84.81 100 LEU A C 1
ATOM 838 O O . LEU A 1 100 ? 19.050 10.656 -4.007 1.00 84.81 100 LEU A O 1
ATOM 842 N N . HIS A 1 101 ? 16.943 9.905 -3.702 1.00 83.12 101 HIS A N 1
ATOM 843 C CA . HIS A 1 101 ? 16.311 11.201 -3.865 1.00 83.12 101 HIS A CA 1
ATOM 844 C C . HIS A 1 101 ? 16.878 12.204 -2.840 1.00 83.12 101 HIS A C 1
ATOM 846 O O . HIS A 1 101 ? 17.046 11.849 -1.671 1.00 83.12 101 HIS A O 1
ATOM 852 N N . PRO A 1 102 ? 17.160 13.459 -3.237 1.00 78.38 102 PRO A N 1
ATOM 853 C CA . PRO A 1 102 ? 17.756 14.457 -2.346 1.00 78.38 102 PRO A CA 1
ATOM 854 C C . PRO A 1 102 ? 16.971 14.683 -1.047 1.00 78.38 102 PRO A C 1
ATOM 856 O O . PRO A 1 102 ? 17.577 14.764 0.016 1.00 78.38 102 PRO A O 1
ATOM 859 N N . ASP A 1 103 ? 15.637 14.714 -1.123 1.00 78.69 103 ASP A N 1
ATOM 860 C CA . ASP A 1 103 ? 14.749 14.862 0.045 1.00 78.69 103 ASP A CA 1
ATOM 861 C C . ASP A 1 103 ? 14.812 13.695 1.041 1.00 78.69 103 ASP A C 1
ATOM 863 O O . ASP A 1 103 ? 14.315 13.824 2.157 1.00 78.69 103 ASP A O 1
ATOM 867 N N . ASP A 1 104 ? 15.392 12.558 0.651 1.00 80.31 104 ASP A N 1
ATOM 868 C CA . ASP A 1 104 ? 15.535 11.387 1.520 1.00 80.31 104 ASP A CA 1
ATOM 869 C C . ASP A 1 104 ? 16.929 11.313 2.172 1.00 80.31 104 ASP A C 1
ATOM 871 O O . ASP A 1 104 ? 17.181 10.461 3.033 1.00 80.31 104 ASP A O 1
ATOM 875 N N . LEU A 1 105 ? 17.842 12.221 1.801 1.00 78.94 105 LEU A N 1
ATOM 876 C CA . LEU A 1 105 ? 19.156 12.334 2.427 1.00 78.94 105 LEU A CA 1
ATOM 877 C C . LEU A 1 105 ? 18.992 12.715 3.905 1.00 78.94 105 LEU A C 1
ATOM 879 O O . LEU A 1 105 ? 18.417 13.746 4.240 1.00 78.94 105 LEU A O 1
ATOM 883 N N . GLY A 1 106 ? 19.524 11.876 4.796 1.00 79.38 106 GLY A N 1
ATOM 884 C CA . GLY A 1 106 ? 19.434 12.060 6.250 1.00 79.38 106 GLY A CA 1
ATOM 885 C C . GLY A 1 106 ? 18.335 11.241 6.934 1.00 79.38 106 GLY A C 1
ATOM 886 O O . GLY A 1 106 ? 18.410 11.051 8.145 1.00 79.38 106 GLY A O 1
ATOM 887 N N . PHE A 1 107 ? 17.378 10.683 6.184 1.00 78.94 107 PHE A N 1
ATOM 888 C CA . PHE A 1 107 ? 16.385 9.737 6.721 1.00 78.94 107 PHE A CA 1
ATOM 889 C C . PHE A 1 107 ? 16.873 8.280 6.691 1.00 78.94 107 PHE A C 1
ATOM 891 O O . PHE A 1 107 ? 16.426 7.438 7.477 1.00 78.94 107 PHE A O 1
ATOM 898 N N . PHE A 1 108 ? 17.823 7.990 5.802 1.00 81.19 108 PHE A N 1
ATOM 899 C CA . PHE A 1 108 ? 18.410 6.670 5.605 1.00 81.19 108 PHE A CA 1
ATOM 900 C C . PHE A 1 108 ? 19.931 6.748 5.694 1.00 81.19 108 PHE A C 1
ATOM 902 O O . PHE A 1 108 ? 20.538 7.688 5.167 1.00 81.19 108 PHE A O 1
ATOM 909 N N . THR A 1 109 ? 20.562 5.747 6.316 1.00 82.75 109 THR A N 1
ATOM 910 C CA . THR A 1 109 ? 21.997 5.535 6.091 1.00 82.75 109 THR A CA 1
ATOM 911 C C . THR A 1 109 ? 22.227 5.013 4.669 1.00 82.75 109 THR A C 1
ATOM 913 O O . THR A 1 109 ? 21.309 4.446 4.063 1.00 82.75 109 THR A O 1
ATOM 916 N N . PRO A 1 110 ? 23.442 5.172 4.114 1.00 81.12 110 PRO A N 1
ATOM 917 C CA . PRO A 1 110 ? 23.776 4.627 2.806 1.00 81.12 110 PRO A CA 1
ATOM 918 C C . PRO A 1 110 ? 23.469 3.137 2.652 1.00 81.12 110 PRO A C 1
ATOM 920 O O . PRO A 1 110 ? 22.903 2.711 1.645 1.00 81.12 110 PRO A O 1
ATOM 923 N N . GLU A 1 111 ? 23.798 2.359 3.678 1.00 79.38 111 GLU A N 1
ATOM 924 C CA . GLU A 1 111 ? 23.547 0.926 3.750 1.00 79.38 111 GLU A CA 1
ATOM 925 C C . GLU A 1 111 ? 22.048 0.649 3.744 1.00 79.38 111 GLU A C 1
ATOM 927 O O . GLU A 1 111 ? 21.587 -0.102 2.899 1.00 79.38 111 GLU A O 1
ATOM 932 N N . GLU A 1 112 ? 21.266 1.299 4.606 1.00 77.31 112 GLU A N 1
ATOM 933 C CA . GLU A 1 112 ? 19.813 1.098 4.662 1.00 77.31 112 GLU A CA 1
ATOM 934 C C . GLU A 1 112 ? 19.123 1.435 3.336 1.00 77.31 112 GLU A C 1
ATOM 936 O O . GLU A 1 112 ? 18.293 0.663 2.855 1.00 77.31 112 GLU A O 1
ATOM 941 N N . ALA A 1 113 ? 19.476 2.569 2.725 1.00 81.38 113 ALA A N 1
ATOM 942 C CA . ALA A 1 113 ? 18.934 2.960 1.427 1.00 81.38 113 ALA A CA 1
ATOM 943 C C . ALA A 1 113 ? 19.271 1.919 0.353 1.00 81.38 113 ALA A C 1
ATOM 945 O O . ALA A 1 113 ? 18.406 1.543 -0.439 1.00 81.38 113 ALA A O 1
ATOM 946 N N . TYR A 1 114 ? 20.507 1.415 0.354 1.00 79.69 114 TYR A N 1
ATOM 947 C CA . TYR A 1 114 ? 20.945 0.390 -0.584 1.00 79.69 114 TYR A CA 1
ATOM 948 C C . TYR A 1 114 ? 20.288 -0.973 -0.339 1.00 79.69 114 TYR A C 1
ATOM 950 O O . TYR A 1 114 ? 19.950 -1.669 -1.293 1.00 79.69 114 TYR A O 1
ATOM 958 N N . GLU A 1 115 ? 20.066 -1.349 0.917 1.00 74.00 115 GLU A N 1
ATOM 959 C CA . GLU A 1 115 ? 19.354 -2.567 1.307 1.00 74.00 115 GLU A CA 1
ATOM 960 C C . GLU A 1 115 ? 17.900 -2.549 0.817 1.00 74.00 115 GLU A C 1
ATOM 962 O O . GLU A 1 115 ? 17.416 -3.527 0.244 1.00 74.00 115 GLU A O 1
ATOM 967 N N . ILE A 1 116 ? 17.214 -1.411 0.948 1.00 75.25 116 ILE A N 1
ATOM 968 C CA . ILE A 1 116 ? 15.867 -1.254 0.390 1.00 75.25 116 ILE A CA 1
ATOM 969 C C . ILE A 1 116 ? 15.934 -1.278 -1.140 1.00 75.25 116 ILE A C 1
ATOM 971 O O . ILE A 1 116 ? 15.186 -2.015 -1.777 1.00 75.25 116 ILE A O 1
ATOM 975 N N . TRP A 1 117 ? 16.857 -0.530 -1.739 1.00 78.19 117 TRP A N 1
ATOM 976 C CA . TRP A 1 117 ? 17.029 -0.443 -3.189 1.00 78.19 117 TRP A CA 1
ATOM 977 C C . TRP A 1 117 ? 17.273 -1.802 -3.854 1.00 78.19 117 TRP A C 1
ATOM 979 O O . TRP A 1 117 ? 16.580 -2.179 -4.801 1.00 78.19 117 TRP A O 1
ATOM 989 N N . ARG A 1 118 ? 18.230 -2.577 -3.336 1.00 71.94 118 ARG A N 1
ATOM 990 C CA . ARG A 1 118 ? 18.613 -3.884 -3.891 1.00 71.94 118 ARG A CA 1
ATOM 991 C C . ARG A 1 118 ? 17.505 -4.930 -3.759 1.00 71.94 118 ARG A C 1
ATOM 993 O O . ARG A 1 118 ? 17.538 -5.925 -4.475 1.00 71.94 118 ARG A O 1
ATOM 1000 N N . SER A 1 119 ? 16.536 -4.721 -2.861 1.00 63.66 119 SER A N 1
ATOM 1001 C CA . SER A 1 119 ? 15.334 -5.561 -2.781 1.00 63.66 119 SER A CA 1
ATOM 1002 C C . SER A 1 119 ? 14.375 -5.331 -3.960 1.00 63.66 119 SER A C 1
ATOM 1004 O O . SER A 1 119 ? 13.533 -6.182 -4.238 1.00 63.66 119 SER A O 1
ATOM 1006 N N . ARG A 1 120 ? 14.505 -4.194 -4.664 1.00 67.69 120 ARG A N 1
ATOM 1007 C CA . ARG A 1 120 ? 13.611 -3.765 -5.755 1.00 67.69 120 ARG A CA 1
ATOM 1008 C C . ARG A 1 120 ? 14.219 -3.882 -7.139 1.00 67.69 120 ARG A C 1
ATOM 1010 O O . ARG A 1 120 ? 13.481 -4.053 -8.102 1.00 67.69 120 ARG A O 1
ATOM 1017 N N . VAL A 1 121 ? 15.539 -3.773 -7.241 1.00 64.12 121 VAL A N 1
ATOM 1018 C CA . VAL A 1 121 ? 16.251 -3.718 -8.518 1.00 64.12 121 VAL A CA 1
ATOM 1019 C C . VAL A 1 121 ? 17.378 -4.725 -8.542 1.00 64.12 121 VAL A C 1
ATOM 1021 O O . VAL A 1 121 ? 18.211 -4.788 -7.636 1.00 64.12 121 VAL A O 1
ATOM 1024 N N . SER A 1 122 ? 17.454 -5.472 -9.638 1.00 56.88 122 SER A N 1
ATOM 1025 C CA . SER A 1 122 ? 18.555 -6.400 -9.858 1.00 56.88 122 SER A CA 1
ATOM 1026 C C . SER A 1 122 ? 19.731 -5.679 -10.521 1.00 56.88 122 SER A C 1
ATOM 1028 O O . SER A 1 122 ? 19.625 -5.205 -11.647 1.00 56.88 122 SER A O 1
ATOM 1030 N N . GLN A 1 123 ? 20.888 -5.667 -9.852 1.00 64.31 123 GLN A N 1
ATOM 1031 C CA . GLN A 1 123 ? 22.197 -5.408 -10.476 1.00 64.31 123 GLN A CA 1
ATOM 1032 C C . GLN A 1 123 ? 22.433 -3.981 -11.026 1.00 64.31 123 GLN A C 1
ATOM 1034 O O . GLN A 1 123 ? 23.022 -3.821 -12.097 1.00 64.31 123 GLN A O 1
ATOM 1039 N N . ARG A 1 124 ? 22.037 -2.932 -10.287 1.00 75.44 124 ARG A N 1
ATOM 1040 C CA . ARG A 1 124 ? 22.388 -1.527 -10.592 1.00 75.44 124 ARG A CA 1
ATOM 1041 C C . ARG A 1 124 ? 22.988 -0.803 -9.377 1.00 75.44 124 ARG A C 1
ATOM 1043 O O . ARG A 1 124 ? 22.542 -1.068 -8.258 1.00 75.44 124 ARG A O 1
ATOM 1050 N N . PRO A 1 125 ? 23.976 0.093 -9.574 1.00 76.44 125 PRO A N 1
ATOM 1051 C CA . PRO A 1 125 ? 24.536 0.880 -8.483 1.00 76.44 125 PRO A CA 1
ATOM 1052 C C . PRO A 1 125 ? 23.517 1.900 -7.966 1.00 76.44 125 PRO A C 1
ATOM 1054 O O . PRO A 1 125 ? 22.768 2.475 -8.756 1.00 76.44 125 PRO A O 1
ATOM 1057 N N . LEU A 1 126 ? 23.546 2.160 -6.659 1.00 83.44 126 LEU A N 1
ATOM 1058 C CA . LEU A 1 126 ? 22.834 3.283 -6.046 1.00 83.44 126 LEU A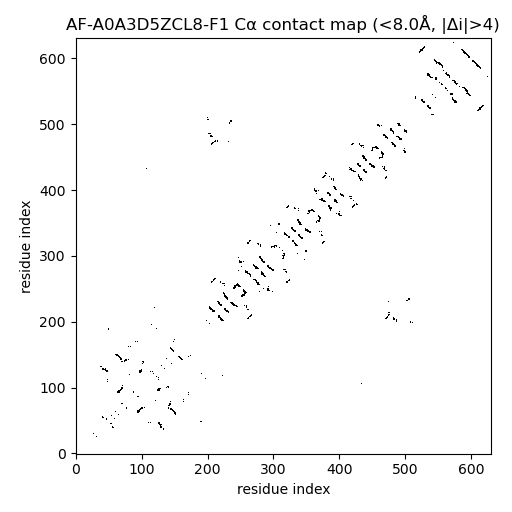 CA 1
ATOM 1059 C C . LEU A 1 126 ? 23.847 4.344 -5.628 1.00 83.44 126 LEU A C 1
ATOM 1061 O O . LEU A 1 126 ? 24.798 4.056 -4.902 1.00 83.44 126 LEU A O 1
ATOM 1065 N N . VAL A 1 127 ? 23.631 5.574 -6.069 1.00 84.00 127 VAL A N 1
ATOM 1066 C CA . VAL A 1 127 ? 24.460 6.729 -5.743 1.00 84.00 127 VAL A CA 1
ATOM 1067 C C . VAL A 1 127 ? 23.769 7.562 -4.677 1.00 84.00 127 VAL A C 1
ATOM 1069 O O . VAL A 1 127 ? 22.601 7.927 -4.795 1.00 84.00 127 VAL A O 1
ATOM 1072 N N . ILE A 1 128 ? 24.499 7.882 -3.618 1.00 85.94 128 ILE A N 1
ATOM 1073 C CA . ILE A 1 128 ? 23.981 8.617 -2.470 1.00 85.94 128 ILE A CA 1
ATOM 1074 C C . ILE A 1 128 ? 24.785 9.895 -2.344 1.00 85.94 128 ILE A C 1
ATOM 1076 O O . ILE A 1 128 ? 25.969 9.884 -2.012 1.00 85.94 128 ILE A O 1
ATOM 1080 N N . GLY A 1 129 ? 24.122 11.002 -2.652 1.00 79.62 129 GLY A N 1
ATOM 1081 C CA . GLY A 1 129 ? 24.747 12.308 -2.774 1.00 79.62 129 GLY A CA 1
ATOM 1082 C C . GLY A 1 129 ? 24.659 12.831 -4.201 1.00 79.62 129 GLY A C 1
ATOM 1083 O O . GLY A 1 129 ? 25.090 12.200 -5.165 1.00 79.62 129 GLY A O 1
ATOM 1084 N N . VAL A 1 130 ? 24.103 14.028 -4.316 1.00 74.12 130 VAL A N 1
ATOM 1085 C CA . VAL A 1 130 ? 24.006 14.792 -5.557 1.00 74.12 130 VAL A CA 1
ATOM 1086 C C . VAL A 1 130 ? 24.573 16.183 -5.313 1.00 74.12 130 VAL A C 1
ATOM 1088 O O . VAL A 1 130 ? 24.654 16.636 -4.172 1.00 74.12 130 VAL A O 1
ATOM 1091 N N . ASN A 1 131 ? 24.963 16.885 -6.372 1.00 73.25 131 ASN A N 1
ATOM 1092 C CA . ASN A 1 131 ? 25.308 18.295 -6.228 1.00 73.25 131 ASN A CA 1
ATOM 1093 C C . ASN A 1 131 ? 24.037 19.154 -6.032 1.00 73.25 131 ASN A C 1
ATOM 1095 O O . ASN A 1 131 ? 22.930 18.741 -6.388 1.00 73.25 131 ASN A O 1
ATOM 1099 N N . GLU A 1 132 ? 24.192 20.372 -5.505 1.00 69.69 132 GLU A N 1
ATOM 1100 C CA . GLU A 1 132 ? 23.060 21.269 -5.218 1.00 69.69 132 GLU A CA 1
ATOM 1101 C C . GLU A 1 132 ? 22.199 21.604 -6.445 1.00 69.69 132 GLU A C 1
ATOM 1103 O O . GLU A 1 132 ? 21.003 21.857 -6.311 1.00 69.69 132 GLU A O 1
ATOM 1108 N N . LYS A 1 133 ? 22.786 21.637 -7.646 1.00 68.31 133 LYS A N 1
ATOM 1109 C CA . LYS A 1 133 ? 22.068 21.979 -8.879 1.00 68.31 133 LYS A CA 1
ATOM 1110 C C . LYS A 1 133 ? 21.163 20.827 -9.318 1.00 68.31 133 LYS A C 1
ATOM 1112 O O . LYS A 1 133 ? 20.002 21.071 -9.628 1.00 68.31 133 LYS A O 1
ATOM 1117 N N . ILE A 1 134 ? 21.656 19.588 -9.249 1.00 68.00 134 ILE A N 1
ATOM 1118 C CA . ILE A 1 134 ? 20.860 18.369 -9.439 1.00 68.00 134 ILE A CA 1
ATOM 1119 C C . ILE A 1 134 ? 19.748 18.308 -8.389 1.00 68.00 134 ILE A C 1
ATOM 1121 O O . ILE A 1 134 ? 18.601 18.070 -8.750 1.00 68.00 134 ILE A O 1
ATOM 1125 N N . ALA A 1 135 ? 20.045 18.585 -7.117 1.00 68.31 135 ALA A N 1
ATOM 1126 C CA . ALA A 1 135 ? 19.020 18.611 -6.073 1.00 68.31 135 ALA A CA 1
ATOM 1127 C C . ALA A 1 135 ? 17.901 19.623 -6.384 1.00 68.31 135 ALA A C 1
ATOM 1129 O O . ALA A 1 135 ? 16.723 19.296 -6.298 1.00 68.31 135 ALA A O 1
ATOM 1130 N N . LYS A 1 136 ? 18.261 20.829 -6.844 1.00 66.94 136 LYS A N 1
ATOM 1131 C CA . LYS A 1 136 ? 17.308 21.883 -7.241 1.00 66.94 136 LYS A CA 1
ATOM 1132 C C . LYS A 1 136 ? 16.538 21.599 -8.533 1.00 66.94 136 LYS A C 1
ATOM 1134 O O . LYS A 1 136 ? 15.543 22.268 -8.784 1.00 66.94 136 LYS A O 1
ATOM 1139 N N . MET A 1 137 ? 17.001 20.679 -9.376 1.00 60.88 137 MET A N 1
ATOM 1140 C CA . MET A 1 137 ? 16.280 20.252 -10.583 1.00 60.88 137 MET A CA 1
ATOM 1141 C C . MET A 1 137 ? 15.308 19.103 -10.297 1.00 60.88 137 MET A C 1
ATOM 1143 O O . MET A 1 137 ? 14.349 18.932 -11.035 1.00 60.88 137 MET A O 1
ATOM 1147 N N . ASN A 1 138 ? 15.534 18.350 -9.219 1.00 58.75 138 ASN A N 1
ATOM 1148 C CA . ASN A 1 138 ? 14.760 17.171 -8.839 1.00 58.75 138 ASN A CA 1
ATOM 1149 C C . ASN A 1 138 ? 13.994 17.444 -7.534 1.00 58.75 138 ASN A C 1
ATOM 1151 O O . ASN A 1 138 ? 14.196 16.766 -6.534 1.00 58.75 138 ASN A O 1
ATOM 1155 N N . LEU A 1 139 ? 13.171 18.499 -7.536 1.00 55.16 139 LEU A N 1
ATOM 1156 C CA . LEU A 1 139 ? 12.526 19.054 -6.333 1.00 55.16 139 LEU A CA 1
ATOM 1157 C C . LEU A 1 139 ? 11.313 18.260 -5.830 1.00 55.16 139 LEU A C 1
ATOM 1159 O O . LEU A 1 139 ? 10.752 18.624 -4.799 1.00 55.16 139 LEU A O 1
ATOM 1163 N N . ASP A 1 140 ? 10.845 17.252 -6.571 1.00 60.62 140 ASP A N 1
ATOM 1164 C CA . ASP A 1 140 ? 9.652 16.502 -6.181 1.00 60.62 140 ASP A CA 1
ATOM 1165 C C . ASP A 1 140 ? 9.863 14.986 -6.221 1.00 60.62 140 ASP A C 1
ATOM 1167 O O . ASP A 1 140 ? 9.821 14.354 -7.283 1.00 60.62 140 ASP A O 1
ATOM 1171 N N . ARG A 1 141 ? 10.034 14.410 -5.026 1.00 63.38 141 ARG A N 1
ATOM 1172 C CA . ARG A 1 141 ? 10.138 12.963 -4.787 1.00 63.38 141 ARG A CA 1
ATOM 1173 C C . ARG A 1 141 ? 8.889 12.164 -5.158 1.00 63.38 141 ARG A C 1
ATOM 1175 O O . ARG A 1 141 ? 8.962 10.939 -5.230 1.00 63.38 141 ARG A O 1
ATOM 1182 N N . ASP A 1 142 ? 7.746 12.810 -5.370 1.00 55.88 142 ASP A N 1
ATOM 1183 C CA . ASP A 1 142 ? 6.489 12.141 -5.715 1.00 55.88 142 ASP A CA 1
ATOM 1184 C C . ASP A 1 142 ? 6.180 12.184 -7.224 1.00 55.88 142 ASP A C 1
ATOM 1186 O O . ASP A 1 142 ? 5.132 11.687 -7.617 1.00 55.88 142 ASP A O 1
ATOM 1190 N N . ILE A 1 143 ? 7.053 12.736 -8.086 1.00 53.06 143 ILE A N 1
ATOM 1191 C CA . ILE A 1 143 ? 6.779 12.860 -9.540 1.00 53.06 143 ILE A CA 1
ATOM 1192 C C . ILE A 1 143 ? 7.721 12.000 -10.413 1.00 53.06 143 ILE A C 1
ATOM 1194 O O . ILE A 1 143 ? 7.422 11.762 -11.583 1.00 53.06 143 ILE A O 1
ATOM 1198 N N . GLY A 1 144 ? 8.792 11.412 -9.869 1.00 54.91 144 GLY A N 1
ATOM 1199 C CA . GLY A 1 144 ? 9.653 10.531 -10.667 1.00 54.91 144 GLY A CA 1
ATOM 1200 C C . GLY A 1 144 ? 10.544 11.300 -11.623 1.00 54.91 144 GLY A C 1
ATOM 1201 O O . GLY A 1 144 ? 10.163 11.526 -12.768 1.00 54.91 144 GLY A O 1
ATOM 1202 N N . ASN A 1 145 ? 11.746 11.681 -11.190 1.00 58.91 145 ASN A N 1
ATOM 1203 C CA . ASN A 1 145 ? 12.638 12.442 -12.059 1.00 58.91 145 ASN A CA 1
ATOM 1204 C C . ASN A 1 145 ? 13.634 11.519 -12.771 1.00 58.91 145 ASN A C 1
ATOM 1206 O O . ASN A 1 145 ? 14.459 10.848 -12.146 1.00 58.91 145 ASN A O 1
ATOM 1210 N N . ILE A 1 146 ? 13.554 11.514 -14.101 1.00 58.78 146 ILE A N 1
ATOM 1211 C CA . ILE A 1 146 ? 14.509 10.863 -14.997 1.00 58.78 146 ILE A CA 1
ATOM 1212 C C . ILE A 1 146 ? 15.204 11.952 -15.799 1.00 58.78 146 ILE A C 1
ATOM 1214 O O . ILE A 1 146 ? 14.552 12.710 -16.515 1.00 58.78 146 ILE A O 1
ATOM 1218 N N . MET A 1 147 ? 16.531 11.981 -15.736 1.00 62.16 147 MET A N 1
ATOM 1219 C CA . MET A 1 147 ? 17.358 12.877 -16.532 1.00 62.16 147 MET A CA 1
ATOM 1220 C C . MET A 1 147 ? 18.205 12.075 -17.519 1.00 62.16 147 MET A C 1
ATOM 1222 O O . MET A 1 147 ? 18.951 11.180 -17.135 1.00 62.16 147 MET A O 1
ATOM 1226 N N . LEU A 1 148 ? 18.111 12.405 -18.805 1.00 55.91 148 LEU A N 1
ATOM 1227 C CA . LEU A 1 148 ? 18.910 11.785 -19.866 1.00 55.91 148 LEU A CA 1
ATOM 1228 C C . LEU A 1 148 ? 20.184 12.603 -20.143 1.00 55.91 148 LEU A C 1
ATOM 1230 O O . LEU A 1 148 ? 20.141 13.831 -20.170 1.00 55.91 148 LEU A O 1
ATOM 1234 N N . SER A 1 149 ? 21.313 11.941 -20.408 1.00 61.03 149 SER A N 1
ATOM 1235 C CA . SER A 1 149 ? 22.598 12.583 -20.735 1.00 61.03 149 SER A CA 1
ATOM 1236 C C . SER A 1 149 ? 23.390 11.810 -21.807 1.00 61.03 149 SER A C 1
ATOM 1238 O O . SER A 1 149 ? 23.394 10.582 -21.804 1.00 61.03 149 SER A O 1
ATOM 1240 N N . ILE A 1 150 ? 24.080 12.511 -22.722 1.00 50.78 150 ILE A N 1
ATOM 1241 C CA . ILE A 1 150 ? 25.075 11.943 -23.663 1.00 50.78 150 ILE A CA 1
ATOM 1242 C C . ILE A 1 150 ? 26.338 12.813 -23.656 1.00 50.78 150 ILE A C 1
ATOM 1244 O O . ILE A 1 150 ? 26.251 14.038 -23.641 1.00 50.78 150 ILE A O 1
ATOM 1248 N N . ASP A 1 151 ? 27.513 12.187 -23.713 1.00 51.38 151 ASP A N 1
ATOM 1249 C CA . ASP A 1 151 ? 28.817 12.863 -23.688 1.00 51.38 151 ASP A CA 1
ATOM 1250 C C . ASP A 1 151 ? 29.101 13.881 -24.837 1.00 51.38 151 ASP A C 1
ATOM 1252 O O . ASP A 1 151 ? 28.651 13.748 -25.976 1.00 51.38 151 ASP A O 1
ATOM 1256 N N . ARG A 1 152 ? 29.988 14.829 -24.486 1.00 43.09 152 ARG A N 1
ATOM 1257 C CA . ARG A 1 152 ? 30.816 15.835 -25.189 1.00 43.09 152 ARG A CA 1
ATOM 1258 C C . ARG A 1 152 ? 30.266 17.169 -25.678 1.00 43.09 152 ARG A C 1
ATOM 1260 O O . ARG A 1 152 ? 31.100 18.058 -25.835 1.00 43.09 152 ARG A O 1
ATOM 1267 N N . THR A 1 153 ? 28.972 17.387 -25.893 1.00 41.62 153 THR A N 1
ATOM 1268 C CA . THR A 1 153 ? 28.538 18.679 -26.491 1.00 41.62 153 THR A CA 1
ATOM 1269 C C . THR A 1 153 ? 27.283 19.316 -25.905 1.00 41.62 153 THR A C 1
ATOM 1271 O O . THR A 1 153 ? 26.874 20.373 -26.377 1.00 41.62 153 THR A O 1
ATOM 1274 N N . GLY A 1 154 ? 26.689 18.739 -24.863 1.00 43.59 154 GLY A N 1
ATOM 1275 C CA . GLY A 1 154 ? 25.589 19.383 -24.154 1.00 43.59 154 GLY A CA 1
ATOM 1276 C C . GLY A 1 154 ? 24.811 18.397 -23.304 1.00 43.59 154 GLY A C 1
ATOM 1277 O O . GLY A 1 154 ? 24.255 17.429 -23.819 1.00 43.59 154 GLY A O 1
ATOM 1278 N N . VAL A 1 155 ? 24.749 18.662 -22.002 1.00 43.28 155 VAL A N 1
ATOM 1279 C CA . VAL A 1 155 ? 23.741 18.052 -21.138 1.00 43.28 155 VAL A CA 1
ATOM 1280 C C . VAL A 1 155 ? 22.400 18.645 -21.569 1.00 43.28 155 VAL A C 1
ATOM 1282 O O . VAL A 1 155 ? 22.080 19.778 -21.223 1.00 43.28 155 VAL A O 1
ATOM 1285 N N . ASN A 1 156 ? 21.621 17.912 -22.363 1.00 47.91 156 ASN A N 1
ATOM 1286 C CA . ASN A 1 156 ? 20.222 18.263 -22.577 1.00 47.91 156 ASN A CA 1
ATOM 1287 C C . ASN A 1 156 ? 19.429 17.680 -21.408 1.00 47.91 156 ASN A C 1
ATOM 1289 O O . ASN A 1 156 ? 18.988 16.536 -21.469 1.00 47.91 156 ASN A O 1
ATOM 1293 N N . VAL A 1 157 ? 19.286 18.464 -20.336 1.00 45.78 157 VAL A N 1
ATOM 1294 C CA . VAL A 1 157 ? 18.379 18.131 -19.233 1.00 45.78 157 VAL A CA 1
ATOM 1295 C C . VAL A 1 157 ? 16.958 18.179 -19.788 1.00 45.78 157 VAL A C 1
ATOM 1297 O O . VAL A 1 157 ? 16.395 19.249 -20.009 1.00 45.78 157 VAL A O 1
ATOM 1300 N N . LEU A 1 158 ? 16.399 17.008 -20.070 1.00 47.59 158 LEU A N 1
ATOM 1301 C CA . LEU A 1 158 ? 14.973 16.834 -20.293 1.00 47.59 158 LEU A CA 1
ATOM 1302 C C . LEU A 1 158 ? 14.407 16.270 -18.998 1.00 47.59 158 LEU A C 1
ATOM 1304 O O . LEU A 1 158 ? 14.648 15.109 -18.681 1.00 47.59 158 LEU A O 1
ATOM 1308 N N . ASP A 1 159 ? 13.695 17.113 -18.256 1.00 48.97 159 ASP A N 1
ATOM 1309 C CA . ASP A 1 159 ? 12.773 16.650 -17.227 1.00 48.97 159 ASP A CA 1
ATOM 1310 C C . ASP A 1 159 ? 11.624 15.932 -17.945 1.00 48.97 159 ASP A C 1
ATOM 1312 O O . ASP A 1 159 ? 10.853 16.539 -18.694 1.00 48.97 159 ASP A O 1
ATOM 1316 N N . LEU A 1 160 ? 11.595 14.608 -17.810 1.00 51.03 160 LEU A N 1
ATOM 1317 C CA . LEU A 1 160 ? 10.578 13.743 -18.405 1.00 51.03 160 LEU A CA 1
ATOM 1318 C C . LEU A 1 160 ? 9.656 13.146 -17.347 1.00 51.03 160 LEU A C 1
ATOM 1320 O O . LEU A 1 160 ? 9.009 12.123 -17.609 1.00 51.03 160 LEU A O 1
ATOM 1324 N N . SER A 1 161 ? 9.609 13.784 -16.172 1.00 50.47 161 SER A N 1
ATOM 1325 C CA . SER A 1 161 ? 8.710 13.431 -15.087 1.00 50.47 161 SER A CA 1
ATOM 1326 C C . SER A 1 161 ? 7.320 13.134 -15.651 1.00 50.47 161 SER A C 1
ATOM 1328 O O . SER A 1 161 ? 6.757 13.905 -16.431 1.00 50.47 161 SER A O 1
ATOM 1330 N N . SER A 1 162 ? 6.808 11.941 -15.339 1.00 50.28 162 SER A N 1
ATOM 1331 C CA . SER A 1 162 ? 5.504 11.392 -15.753 1.00 50.28 162 SER A CA 1
ATOM 1332 C C . SER A 1 162 ? 5.286 10.873 -17.195 1.00 50.28 162 SER A C 1
ATOM 1334 O O . SER A 1 162 ? 4.161 10.466 -17.494 1.00 50.28 162 SER A O 1
ATOM 1336 N N . ASN A 1 163 ? 6.284 10.795 -18.098 1.00 58.09 163 ASN A N 1
ATOM 1337 C CA . ASN A 1 163 ? 6.054 10.213 -19.444 1.00 58.09 163 ASN A CA 1
ATOM 1338 C C . ASN A 1 163 ? 7.162 9.271 -19.955 1.00 58.09 163 ASN A C 1
ATOM 1340 O O . ASN A 1 163 ? 8.030 9.635 -20.754 1.00 58.09 163 ASN A O 1
ATOM 1344 N N . LEU A 1 164 ? 7.066 8.001 -19.563 1.00 61.53 164 LEU A N 1
ATOM 1345 C CA . LEU A 1 164 ? 8.021 6.950 -19.929 1.00 61.53 164 LEU A CA 1
ATOM 1346 C C . LEU A 1 164 ? 8.006 6.594 -21.426 1.00 61.53 164 LEU A C 1
ATOM 1348 O O . LEU A 1 164 ? 9.039 6.232 -21.996 1.00 61.53 164 LEU A O 1
ATOM 1352 N N . GLY A 1 165 ? 6.878 6.799 -22.116 1.00 64.50 165 GLY A N 1
ATOM 1353 C CA . GLY A 1 165 ? 6.806 6.688 -23.576 1.00 64.50 165 GLY A CA 1
ATOM 1354 C C . GLY A 1 165 ? 7.696 7.715 -24.285 1.00 64.50 165 GLY A C 1
ATOM 1355 O O . GLY A 1 165 ? 8.389 7.381 -25.252 1.00 64.50 165 GLY A O 1
ATOM 1356 N N . LEU A 1 166 ? 7.732 8.947 -23.771 1.00 65.56 166 LEU A N 1
ATOM 1357 C CA . LEU A 1 166 ? 8.614 10.003 -24.263 1.00 65.56 166 LEU A CA 1
ATOM 1358 C C . LEU A 1 166 ? 10.084 9.684 -23.959 1.00 65.56 166 LEU A C 1
ATOM 1360 O O . LEU A 1 166 ? 10.910 9.799 -24.866 1.00 65.56 166 LEU A O 1
ATOM 1364 N N . ILE A 1 167 ? 10.391 9.200 -22.748 1.00 70.81 167 ILE A N 1
ATOM 1365 C CA . ILE A 1 167 ? 11.737 8.725 -22.369 1.00 70.81 167 ILE A CA 1
ATOM 1366 C C . ILE A 1 167 ? 12.215 7.675 -23.360 1.00 70.81 167 ILE A C 1
ATOM 1368 O O . ILE A 1 167 ? 13.265 7.853 -23.973 1.00 70.81 167 ILE A O 1
ATOM 1372 N N . ARG A 1 168 ? 11.421 6.626 -23.594 1.00 73.75 168 ARG A N 1
ATOM 1373 C CA . ARG A 1 168 ? 11.749 5.557 -24.542 1.00 73.75 168 ARG A CA 1
ATOM 1374 C C . ARG A 1 168 ? 11.952 6.088 -25.964 1.00 73.75 168 ARG A C 1
ATOM 1376 O O . ARG A 1 168 ? 12.866 5.638 -26.654 1.00 73.75 168 ARG A O 1
ATOM 1383 N N . GLY A 1 169 ? 11.128 7.033 -26.414 1.00 75.12 169 GLY A N 1
ATOM 1384 C CA . GLY A 1 169 ? 11.259 7.659 -27.733 1.00 75.12 169 GLY A CA 1
ATOM 1385 C C . GLY A 1 169 ? 12.575 8.425 -27.899 1.00 75.12 169 GLY A C 1
ATOM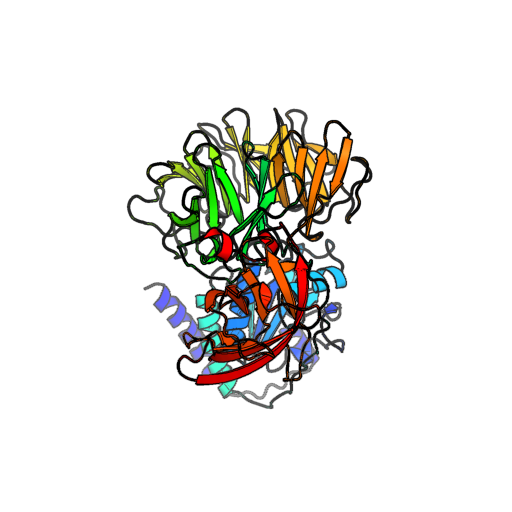 1386 O O . GLY A 1 169 ? 13.311 8.180 -28.857 1.00 75.12 169 GLY A O 1
ATOM 1387 N N . VAL A 1 170 ? 12.895 9.306 -26.947 1.00 73.56 170 VAL A N 1
ATOM 1388 C CA . VAL A 1 170 ? 14.139 10.097 -26.941 1.00 73.56 170 VAL A CA 1
ATOM 1389 C C . VAL A 1 170 ? 15.355 9.179 -26.833 1.00 73.56 170 VAL A C 1
ATOM 1391 O O . VAL A 1 170 ? 16.272 9.272 -27.646 1.00 73.56 170 VAL A O 1
ATOM 1394 N N . ALA A 1 171 ? 15.316 8.236 -25.894 1.00 75.81 171 ALA A N 1
ATOM 1395 C CA . ALA A 1 171 ? 16.330 7.218 -25.662 1.00 75.81 171 ALA A CA 1
ATOM 1396 C C . ALA A 1 171 ? 16.697 6.437 -26.937 1.00 75.81 171 ALA A C 1
ATOM 1398 O O . ALA A 1 171 ? 17.880 6.274 -27.237 1.00 75.81 171 ALA A O 1
ATOM 1399 N N . LYS A 1 172 ? 15.704 6.011 -27.735 1.00 79.94 172 LYS A N 1
ATOM 1400 C CA . LYS A 1 172 ? 15.938 5.314 -29.015 1.00 79.94 172 LYS A CA 1
ATOM 1401 C C . LYS A 1 172 ? 16.665 6.193 -30.028 1.00 79.94 172 LYS A C 1
ATOM 1403 O O . LYS A 1 172 ? 17.634 5.746 -30.635 1.00 79.94 172 LYS A O 1
ATOM 1408 N N . VAL A 1 173 ? 16.218 7.438 -30.203 1.00 77.31 173 VAL A N 1
ATOM 1409 C CA . VAL A 1 173 ? 16.852 8.387 -31.137 1.00 77.31 173 VAL A CA 1
ATOM 1410 C C . VAL A 1 173 ? 18.301 8.650 -30.727 1.00 77.31 173 VAL A C 1
ATOM 1412 O O . VAL A 1 173 ? 19.209 8.615 -31.554 1.00 77.31 173 VAL A O 1
ATOM 1415 N N . TRP A 1 174 ? 18.524 8.865 -29.436 1.00 76.12 174 TRP A N 1
ATOM 1416 C CA . TRP A 1 174 ? 19.835 9.143 -28.863 1.00 76.12 174 TRP A CA 1
ATOM 1417 C C . TRP A 1 174 ? 20.786 7.949 -28.946 1.00 76.12 174 TRP A C 1
ATOM 1419 O O . TRP A 1 174 ? 21.965 8.133 -29.243 1.00 76.12 174 TRP A O 1
ATOM 1429 N N . ALA A 1 175 ? 20.285 6.726 -28.770 1.00 77.31 175 ALA A N 1
ATOM 1430 C CA . ALA A 1 175 ? 21.069 5.511 -28.967 1.00 77.31 175 ALA A CA 1
ATOM 1431 C C . ALA A 1 175 ? 21.527 5.338 -30.422 1.00 77.31 175 ALA A C 1
ATOM 1433 O O . ALA A 1 175 ? 22.673 4.956 -30.662 1.00 77.31 175 ALA A O 1
ATOM 1434 N N . GLU A 1 176 ? 20.676 5.662 -31.399 1.00 77.81 176 GLU A N 1
ATOM 1435 C CA . GLU A 1 176 ? 21.056 5.632 -32.816 1.00 77.81 176 GLU A CA 1
ATOM 1436 C C . GLU A 1 176 ? 22.135 6.670 -33.155 1.00 77.81 176 GLU A C 1
ATOM 1438 O O . GLU A 1 176 ? 23.068 6.362 -33.898 1.00 77.81 176 GLU A O 1
ATOM 1443 N N . GLU A 1 177 ? 22.076 7.873 -32.579 1.00 74.00 177 GLU A N 1
ATOM 1444 C CA . GLU A 1 177 ? 23.152 8.865 -32.718 1.00 74.00 177 GLU A CA 1
ATOM 1445 C C . GLU A 1 177 ? 24.443 8.422 -32.014 1.00 74.00 177 GLU A C 1
ATOM 1447 O O . GLU A 1 177 ? 25.531 8.496 -32.591 1.00 74.00 177 GLU A O 1
ATOM 1452 N N . TYR A 1 178 ? 24.337 7.872 -30.803 1.00 72.75 178 TYR A N 1
ATOM 1453 C CA . TYR A 1 178 ? 25.474 7.352 -30.042 1.00 72.75 178 TYR A CA 1
ATOM 1454 C C . TYR A 1 178 ? 26.200 6.210 -30.777 1.00 72.75 178 TYR A C 1
ATOM 1456 O O . TYR A 1 178 ? 27.432 6.149 -30.804 1.00 72.75 178 TYR A O 1
ATOM 1464 N N . LYS A 1 179 ? 25.467 5.323 -31.464 1.00 74.25 179 LYS A N 1
ATOM 1465 C CA . LYS A 1 179 ? 26.063 4.251 -32.284 1.00 74.25 179 LYS A CA 1
ATOM 1466 C C . LYS A 1 179 ? 26.948 4.788 -33.415 1.00 74.25 179 LYS A C 1
ATOM 1468 O O . LYS A 1 179 ? 27.913 4.111 -33.780 1.00 74.25 179 LYS A O 1
ATOM 1473 N N . LYS A 1 180 ? 26.661 5.982 -33.949 1.00 72.06 180 LYS A N 1
ATOM 1474 C CA . LYS A 1 180 ? 27.413 6.598 -35.059 1.00 72.06 180 LYS A CA 1
ATOM 1475 C C . LYS A 1 180 ? 28.771 7.165 -34.631 1.00 72.06 180 LYS A C 1
ATOM 1477 O O . LYS A 1 180 ? 29.646 7.319 -35.479 1.00 72.06 180 LYS A O 1
ATOM 1482 N N . THR A 1 181 ? 28.979 7.457 -33.346 1.00 66.94 181 THR A N 1
ATOM 1483 C CA . THR A 1 181 ? 30.161 8.184 -32.836 1.00 66.94 181 THR A CA 1
ATOM 1484 C C . THR A 1 181 ? 31.225 7.293 -32.176 1.00 66.94 181 THR A C 1
ATOM 1486 O O . THR A 1 181 ? 32.206 7.807 -31.637 1.00 66.94 181 THR A O 1
ATOM 1489 N N . LYS A 1 182 ? 31.080 5.958 -32.232 1.00 59.28 182 LYS A N 1
ATOM 1490 C CA . LYS A 1 182 ? 31.893 4.983 -31.473 1.00 59.28 182 LYS A CA 1
ATOM 1491 C C . LYS A 1 182 ? 33.413 5.221 -31.516 1.00 59.28 182 LYS A C 1
ATOM 1493 O O . LYS A 1 182 ? 34.068 5.027 -32.537 1.00 59.28 182 LYS A O 1
ATOM 1498 N N . SER A 1 183 ? 33.983 5.441 -30.330 1.00 48.66 183 SER A N 1
ATOM 1499 C CA . SER A 1 183 ? 35.378 5.154 -29.985 1.00 48.66 183 SER A CA 1
ATOM 1500 C C . SER A 1 183 ? 35.393 4.309 -28.708 1.00 48.66 183 SER A C 1
ATOM 1502 O O . SER A 1 183 ? 35.078 4.811 -27.634 1.00 48.66 183 SER A O 1
ATOM 1504 N N . THR A 1 184 ? 35.822 3.048 -28.842 1.00 50.59 184 THR A N 1
ATOM 1505 C CA . THR A 1 184 ? 36.110 2.033 -27.799 1.00 50.59 184 THR A CA 1
ATOM 1506 C C . THR A 1 184 ? 34.951 1.483 -26.949 1.00 50.59 184 THR A C 1
ATOM 1508 O O . THR A 1 184 ? 34.270 2.198 -26.227 1.00 50.59 184 THR A O 1
ATOM 1511 N N . LYS A 1 185 ? 34.804 0.147 -26.990 1.00 44.41 185 LYS A N 1
ATOM 1512 C CA . LYS A 1 185 ? 34.070 -0.675 -26.014 1.00 44.41 185 LYS A CA 1
ATOM 1513 C C . LYS A 1 185 ? 34.784 -0.593 -24.660 1.00 44.41 185 LYS A C 1
ATOM 1515 O O . LYS A 1 185 ? 35.964 -0.929 -24.593 1.00 44.41 185 LYS A O 1
ATOM 1520 N N . VAL A 1 186 ? 34.074 -0.215 -23.603 1.00 45.22 186 VAL A N 1
ATOM 1521 C CA . VAL A 1 186 ? 34.524 -0.405 -22.216 1.00 45.22 186 VAL A CA 1
ATOM 1522 C C . VAL A 1 186 ? 33.772 -1.610 -21.655 1.00 45.22 186 VAL A C 1
ATOM 1524 O O . VAL A 1 186 ? 32.560 -1.710 -21.828 1.00 45.22 186 VAL A O 1
ATOM 1527 N N . SER A 1 187 ? 34.495 -2.560 -21.063 1.00 42.97 187 SER A N 1
ATOM 1528 C CA . SER A 1 187 ? 33.922 -3.737 -20.404 1.00 42.97 187 SER A CA 1
ATOM 1529 C C . SER A 1 187 ? 33.251 -3.364 -19.082 1.00 42.97 187 SER A C 1
ATOM 1531 O O . SER A 1 187 ? 33.709 -2.466 -18.377 1.00 42.97 187 SER A O 1
ATOM 1533 N N . PHE A 1 188 ? 32.174 -4.077 -18.764 1.00 50.81 188 PHE A N 1
ATOM 1534 C CA . PHE A 1 188 ? 31.327 -3.855 -17.596 1.00 50.81 188 PHE A CA 1
ATOM 1535 C C . PHE A 1 188 ? 31.994 -4.281 -16.287 1.00 50.81 188 PHE A C 1
ATOM 1537 O O . PHE A 1 188 ? 32.822 -5.191 -16.263 1.00 50.81 188 PHE A O 1
ATOM 1544 N N . LEU A 1 189 ? 31.555 -3.657 -15.196 1.00 45.75 189 LEU A N 1
ATOM 1545 C CA . LEU A 1 189 ? 31.636 -4.234 -13.863 1.00 45.75 189 LEU A CA 1
ATOM 1546 C C . LEU A 1 189 ? 30.320 -4.990 -13.637 1.00 45.75 189 LEU A C 1
ATOM 1548 O O . LEU A 1 189 ? 29.261 -4.376 -13.561 1.00 45.75 189 LEU A O 1
ATOM 1552 N N . THR A 1 190 ? 30.378 -6.318 -13.623 1.00 40.38 190 THR A N 1
ATOM 1553 C CA . THR A 1 190 ? 29.279 -7.195 -13.192 1.00 40.38 190 THR A CA 1
ATOM 1554 C C . THR A 1 190 ? 29.584 -7.676 -11.788 1.00 40.38 190 THR A C 1
ATOM 1556 O O . THR A 1 190 ? 30.676 -8.196 -11.560 1.00 40.38 190 THR A O 1
ATOM 1559 N N . TYR A 1 191 ? 28.620 -7.547 -10.880 1.00 45.34 191 TYR A N 1
ATOM 1560 C CA . TYR A 1 191 ? 28.780 -7.964 -9.491 1.00 45.34 191 TYR A CA 1
ATOM 1561 C C . TYR A 1 191 ? 27.878 -9.157 -9.174 1.00 45.34 191 TYR A C 1
ATOM 1563 O O . TYR A 1 191 ? 26.699 -9.147 -9.543 1.00 45.34 191 TYR A O 1
ATOM 1571 N N . PRO A 1 192 ? 28.405 -10.195 -8.504 1.00 35.19 192 PRO A N 1
ATOM 1572 C CA . PRO A 1 192 ? 27.576 -11.265 -7.983 1.00 35.19 192 PRO A CA 1
ATOM 1573 C C . PRO A 1 192 ? 26.660 -10.716 -6.884 1.00 35.19 192 PRO A C 1
ATOM 1575 O O . PRO A 1 192 ? 27.094 -9.986 -5.995 1.00 35.19 192 PRO A O 1
ATOM 1578 N N . LEU A 1 193 ? 25.379 -11.086 -6.943 1.00 39.06 193 LEU A N 1
ATOM 1579 C CA . LEU A 1 193 ? 24.443 -10.822 -5.858 1.00 39.06 193 LEU A CA 1
ATOM 1580 C C . LEU A 1 193 ? 24.927 -11.525 -4.586 1.00 39.06 193 LEU A C 1
ATOM 1582 O O . LEU A 1 193 ? 24.998 -12.750 -4.555 1.00 39.06 193 LEU A O 1
ATOM 1586 N N . ASN A 1 194 ? 25.090 -10.776 -3.500 1.00 35.16 194 ASN A N 1
ATOM 1587 C CA . ASN A 1 194 ? 24.741 -11.313 -2.191 1.00 35.16 194 ASN A CA 1
ATOM 1588 C C . ASN A 1 194 ? 23.262 -10.999 -1.974 1.00 35.16 194 ASN A C 1
ATOM 1590 O O . ASN A 1 194 ? 22.930 -9.909 -1.523 1.00 35.16 194 ASN A O 1
ATOM 1594 N N . LYS A 1 195 ? 22.356 -11.916 -2.339 1.00 37.72 195 LYS A N 1
ATOM 1595 C CA . LYS A 1 195 ? 20.944 -11.830 -1.929 1.00 37.72 195 LYS A CA 1
ATOM 1596 C C . LYS A 1 195 ? 20.903 -11.846 -0.409 1.00 37.72 195 LYS A C 1
ATOM 1598 O O . LYS A 1 195 ? 21.381 -12.804 0.191 1.00 37.72 195 LYS A O 1
ATOM 1603 N N . THR A 1 196 ? 20.337 -10.826 0.219 1.00 39.25 196 THR A N 1
ATOM 1604 C CA . THR A 1 196 ? 19.788 -10.951 1.577 1.00 39.25 196 THR A CA 1
ATOM 1605 C C . THR A 1 196 ? 18.891 -9.763 1.881 1.00 39.25 196 THR A C 1
ATOM 1607 O O . THR A 1 196 ? 18.932 -8.775 1.171 1.00 39.25 196 THR A O 1
ATOM 1610 N N . LEU A 1 197 ? 18.051 -9.901 2.900 1.00 38.41 197 LEU A N 1
ATOM 1611 C CA . LEU A 1 197 ? 16.993 -8.967 3.286 1.00 38.41 197 LEU A CA 1
ATOM 1612 C C . LEU A 1 197 ? 15.844 -8.866 2.270 1.00 38.41 197 LEU A C 1
ATOM 1614 O O . LEU A 1 197 ? 15.290 -7.805 2.009 1.00 38.41 197 LEU A O 1
ATOM 1618 N N . HIS A 1 198 ? 15.403 -10.030 1.781 1.00 41.25 198 HIS A N 1
ATOM 1619 C CA . HIS A 1 198 ? 13.961 -10.221 1.654 1.00 41.25 198 HIS A CA 1
ATOM 1620 C C . HIS A 1 198 ? 13.398 -10.351 3.072 1.00 41.25 198 HIS A C 1
ATOM 1622 O O . HIS A 1 198 ? 13.888 -11.161 3.859 1.00 41.25 198 HIS A O 1
ATOM 1628 N N . SER A 1 199 ? 12.378 -9.561 3.395 1.00 50.28 199 SER A N 1
ATOM 1629 C CA . SER A 1 199 ? 11.385 -10.030 4.356 1.00 50.28 199 SER A CA 1
ATOM 1630 C C . SER A 1 199 ? 10.695 -11.245 3.728 1.00 50.28 199 SER A C 1
ATOM 1632 O O . SER A 1 199 ? 10.350 -11.211 2.545 1.00 50.28 199 SER A O 1
ATOM 1634 N N . GLU A 1 200 ? 10.520 -12.317 4.497 1.00 53.62 200 GLU A N 1
ATOM 1635 C CA . GLU A 1 200 ? 9.862 -13.546 4.035 1.00 53.62 200 GLU A CA 1
ATOM 1636 C C . GLU A 1 200 ? 8.334 -13.404 3.906 1.00 53.62 200 GLU A C 1
ATOM 1638 O O . GLU A 1 200 ? 7.679 -14.399 3.642 1.00 53.62 200 GLU A O 1
ATOM 1643 N N . PHE A 1 201 ? 7.732 -12.222 4.120 1.00 72.50 201 PHE A N 1
ATOM 1644 C CA . PHE A 1 201 ? 6.266 -12.101 4.245 1.00 72.50 201 PHE A CA 1
ATOM 1645 C C . PHE A 1 201 ? 5.641 -10.990 3.404 1.00 72.50 201 PHE A C 1
ATOM 1647 O O . PHE A 1 201 ? 4.735 -11.241 2.612 1.00 72.50 201 PHE A O 1
ATOM 1654 N N . PHE A 1 202 ? 6.108 -9.755 3.577 1.00 78.19 202 PHE A N 1
ATOM 1655 C CA . PHE A 1 202 ? 5.660 -8.617 2.780 1.00 78.19 202 PHE A CA 1
ATOM 1656 C C . PHE A 1 202 ? 6.833 -7.999 2.041 1.00 78.19 202 PHE A C 1
ATOM 1658 O O . PHE A 1 202 ? 7.949 -7.920 2.561 1.00 78.19 202 PHE A O 1
ATOM 1665 N N . ASN A 1 203 ? 6.566 -7.517 0.838 1.00 77.62 203 ASN A N 1
ATOM 1666 C CA . ASN A 1 203 ? 7.458 -6.661 0.088 1.00 77.62 203 ASN A CA 1
ATOM 1667 C C . ASN A 1 203 ? 6.744 -5.334 -0.134 1.00 77.62 203 ASN A C 1
ATOM 1669 O O . ASN A 1 203 ? 5.879 -5.215 -0.997 1.00 77.62 203 ASN A O 1
ATOM 1673 N N . PHE A 1 204 ? 7.122 -4.332 0.656 1.00 77.69 204 PHE A N 1
ATOM 1674 C CA . PHE A 1 204 ? 6.586 -2.977 0.545 1.00 77.69 204 PHE A CA 1
ATOM 1675 C C . PHE A 1 204 ? 5.062 -2.906 0.573 1.00 77.69 204 PHE A C 1
ATOM 1677 O O . PHE A 1 204 ? 4.449 -2.419 -0.381 1.00 77.69 204 PHE A O 1
ATOM 1684 N N . PRO A 1 205 ? 4.435 -3.402 1.644 1.00 88.44 205 PRO A N 1
ATOM 1685 C CA . PRO A 1 205 ? 2.995 -3.346 1.729 1.00 88.44 205 PRO A CA 1
ATOM 1686 C C . PRO A 1 205 ? 2.560 -1.879 1.883 1.00 88.44 205 PRO A C 1
ATOM 1688 O O . PRO A 1 205 ? 3.269 -1.099 2.525 1.00 88.44 205 PRO A O 1
ATOM 1691 N N . GLN A 1 206 ? 1.443 -1.480 1.271 1.00 89.56 206 GLN A N 1
ATOM 1692 C CA . GLN A 1 206 ? 1.057 -0.058 1.187 1.00 89.56 206 GLN A CA 1
ATOM 1693 C C . GLN A 1 206 ? -0.262 0.284 1.854 1.00 89.56 206 GLN A C 1
ATOM 1695 O O . GLN A 1 206 ? -0.480 1.448 2.175 1.00 89.56 206 GLN A O 1
ATOM 1700 N N . SER A 1 207 ? -1.141 -0.693 2.046 1.00 95.88 207 SER A N 1
ATOM 1701 C CA . SER A 1 207 ? -2.423 -0.462 2.690 1.00 95.88 207 SER A CA 1
ATOM 1702 C C . SER A 1 207 ? -2.885 -1.683 3.466 1.00 95.88 207 SER A C 1
ATOM 1704 O O . SER A 1 207 ? -2.536 -2.819 3.131 1.00 95.88 207 SER A O 1
ATOM 1706 N N . ILE A 1 208 ? -3.658 -1.432 4.517 1.00 97.88 208 ILE A N 1
ATOM 1707 C CA . ILE A 1 208 ? -4.295 -2.456 5.338 1.00 97.88 208 ILE A CA 1
ATOM 1708 C C . ILE A 1 208 ? -5.747 -2.063 5.610 1.00 97.88 208 ILE A C 1
ATOM 1710 O O . ILE A 1 208 ? -6.045 -0.918 5.935 1.00 97.88 208 ILE A O 1
ATOM 1714 N N . THR A 1 209 ? -6.659 -3.021 5.511 1.00 97.94 209 THR A N 1
ATOM 1715 C CA . THR A 1 209 ? -8.065 -2.848 5.889 1.00 97.94 209 THR A CA 1
ATOM 1716 C C . THR A 1 209 ? -8.546 -4.066 6.669 1.00 97.94 209 THR A C 1
ATOM 1718 O O . THR A 1 209 ? -7.862 -5.091 6.701 1.00 97.94 209 THR A O 1
ATOM 1721 N N . ALA A 1 210 ? -9.703 -3.959 7.311 1.00 96.62 210 ALA A N 1
ATOM 1722 C CA . ALA A 1 210 ? -10.258 -5.018 8.138 1.00 96.62 210 ALA A CA 1
ATOM 1723 C C . ALA A 1 210 ? -11.675 -5.379 7.694 1.00 96.62 210 ALA A C 1
ATOM 1725 O O . ALA A 1 210 ? -12.453 -4.510 7.300 1.00 96.62 210 ALA A O 1
ATOM 1726 N N . ASP A 1 211 ? -12.008 -6.658 7.815 1.00 94.25 211 ASP A N 1
ATOM 1727 C CA . ASP A 1 211 ? -13.386 -7.115 7.895 1.00 94.25 211 ASP A CA 1
ATOM 1728 C C . ASP A 1 211 ? -13.740 -7.340 9.367 1.00 94.25 211 ASP A C 1
ATOM 1730 O O . ASP A 1 211 ? -13.305 -8.311 9.990 1.00 94.25 211 ASP A O 1
ATOM 1734 N N . GLU A 1 212 ? -14.526 -6.425 9.931 1.00 88.31 212 GLU A N 1
ATOM 1735 C CA . GLU A 1 212 ? -14.942 -6.483 11.336 1.00 88.31 212 GLU A CA 1
ATOM 1736 C C . GLU A 1 212 ? -15.935 -7.628 11.610 1.00 88.31 212 GLU A C 1
ATOM 1738 O O . GLU A 1 212 ? -16.117 -8.000 12.769 1.00 88.31 212 GLU A O 1
ATOM 1743 N N . LEU A 1 213 ? -16.582 -8.200 10.581 1.00 87.38 213 LEU A N 1
ATOM 1744 C CA . LEU A 1 213 ? -17.514 -9.321 10.757 1.00 87.38 213 LEU A CA 1
ATOM 1745 C C . LEU A 1 213 ? -16.776 -10.653 10.911 1.00 87.38 213 LEU A C 1
ATOM 1747 O O . LEU A 1 213 ? -17.011 -11.363 11.889 1.00 87.38 213 LEU A O 1
ATOM 1751 N N . ASP A 1 214 ? -15.867 -10.962 9.984 1.00 86.62 214 ASP A N 1
ATOM 1752 C CA . ASP A 1 214 ? -15.098 -12.216 9.990 1.00 86.62 214 ASP A CA 1
ATOM 1753 C C . ASP A 1 214 ? -13.766 -12.099 10.761 1.00 86.62 214 ASP A C 1
ATOM 1755 O O . ASP A 1 214 ? -13.004 -13.061 10.845 1.00 86.62 214 ASP A O 1
ATOM 1759 N N . LEU A 1 215 ? -13.485 -10.938 11.367 1.00 91.75 215 LEU A N 1
ATOM 1760 C CA . LEU A 1 215 ? -12.239 -10.649 12.090 1.00 91.75 215 LEU A CA 1
ATOM 1761 C C . LEU A 1 215 ? -10.991 -10.900 11.233 1.00 91.75 215 LEU A C 1
ATOM 1763 O O . LEU A 1 215 ? -9.999 -11.465 11.711 1.00 91.75 215 LEU A O 1
ATOM 1767 N N . ALA A 1 216 ? -11.050 -10.462 9.978 1.00 94.19 216 ALA A N 1
ATOM 1768 C CA . ALA A 1 216 ? -9.975 -10.600 9.008 1.00 94.19 216 ALA A CA 1
ATOM 1769 C C . ALA A 1 216 ? -9.276 -9.261 8.745 1.00 94.19 216 ALA A C 1
ATOM 1771 O O . ALA A 1 216 ? -9.863 -8.187 8.870 1.00 94.19 216 ALA A O 1
ATOM 1772 N N . LEU A 1 217 ? -8.011 -9.334 8.350 1.00 97.38 217 LEU A N 1
ATOM 1773 C CA . LEU A 1 217 ? -7.202 -8.228 7.858 1.00 97.38 217 LEU A CA 1
ATOM 1774 C C . LEU A 1 217 ? -6.831 -8.512 6.409 1.00 97.38 217 LEU A C 1
ATOM 1776 O O . LEU A 1 217 ? -6.422 -9.621 6.082 1.00 97.38 217 LEU A O 1
ATOM 1780 N N . TYR A 1 218 ? -6.895 -7.502 5.556 1.00 97.62 218 TYR A N 1
ATOM 1781 C CA . TYR A 1 218 ? -6.389 -7.578 4.191 1.00 97.62 218 TYR A CA 1
ATOM 1782 C C . TYR A 1 218 ? -5.270 -6.565 4.027 1.00 97.62 218 TYR A C 1
ATOM 1784 O O . TYR A 1 218 ? -5.413 -5.418 4.443 1.00 97.62 218 TYR A O 1
ATOM 1792 N N . VAL A 1 219 ? -4.163 -6.989 3.425 1.00 97.12 219 VAL A N 1
ATOM 1793 C CA . VAL A 1 219 ? -2.965 -6.175 3.205 1.00 97.12 219 VAL A CA 1
ATOM 1794 C C . VAL A 1 219 ? -2.644 -6.152 1.723 1.00 97.12 219 VAL A C 1
ATOM 1796 O O . VAL A 1 219 ? -2.524 -7.208 1.098 1.00 97.12 219 VAL A O 1
ATOM 1799 N N . SER A 1 220 ? -2.453 -4.964 1.154 1.00 95.00 220 SER A N 1
ATOM 1800 C CA . SER A 1 220 ? -1.879 -4.845 -0.182 1.00 95.00 220 SER A CA 1
ATOM 1801 C C . SER A 1 220 ? -0.369 -5.017 -0.109 1.00 95.00 220 SER A C 1
ATOM 1803 O O . SER A 1 220 ? 0.364 -4.135 0.333 1.00 95.00 220 SER A O 1
ATOM 1805 N N . ASP A 1 221 ? 0.100 -6.184 -0.542 1.00 90.38 221 ASP A N 1
ATOM 1806 C CA . ASP A 1 221 ? 1.513 -6.543 -0.637 1.00 90.38 221 ASP A CA 1
ATOM 1807 C C . ASP A 1 221 ? 2.070 -6.021 -1.970 1.00 90.38 221 ASP A C 1
ATOM 1809 O O . ASP A 1 221 ? 2.356 -6.767 -2.912 1.00 90.38 221 ASP A O 1
ATOM 1813 N N . THR A 1 222 ? 2.112 -4.691 -2.082 1.00 85.62 222 THR A N 1
ATOM 1814 C CA . THR A 1 222 ? 2.274 -3.949 -3.339 1.00 85.62 222 THR A CA 1
ATOM 1815 C C . THR A 1 222 ? 3.518 -4.352 -4.115 1.00 85.62 222 THR A C 1
ATOM 1817 O O . THR A 1 222 ? 3.453 -4.521 -5.334 1.00 85.62 222 THR A O 1
ATOM 1820 N N . GLY A 1 223 ? 4.653 -4.541 -3.440 1.00 76.88 223 GLY A N 1
ATOM 1821 C CA . GLY A 1 223 ? 5.901 -4.966 -4.074 1.00 76.88 223 GLY A CA 1
ATOM 1822 C C . GLY A 1 223 ? 5.785 -6.330 -4.754 1.00 76.88 223 GLY A C 1
ATOM 1823 O O . GLY A 1 223 ? 6.383 -6.512 -5.816 1.00 76.88 223 GLY A O 1
ATOM 1824 N N . ASN A 1 224 ? 4.949 -7.220 -4.213 1.00 79.69 224 ASN A N 1
ATOM 1825 C CA . ASN A 1 224 ? 4.653 -8.547 -4.753 1.00 79.69 224 ASN A CA 1
ATOM 1826 C C . ASN A 1 224 ? 3.365 -8.593 -5.595 1.00 79.69 224 ASN A C 1
ATOM 1828 O O . ASN A 1 224 ? 2.904 -9.681 -5.904 1.00 79.69 224 ASN A O 1
ATOM 1832 N N . ASN A 1 225 ? 2.765 -7.457 -5.973 1.00 85.06 225 ASN A N 1
ATOM 1833 C CA . ASN A 1 225 ? 1.600 -7.389 -6.874 1.00 85.06 225 ASN A CA 1
ATOM 1834 C C . ASN A 1 225 ? 0.405 -8.277 -6.467 1.00 85.06 225 ASN A C 1
ATOM 1836 O O . ASN A 1 225 ? -0.273 -8.853 -7.321 1.00 85.06 225 ASN A O 1
ATOM 1840 N N . ARG A 1 226 ? 0.144 -8.397 -5.164 1.00 90.12 226 ARG A N 1
ATOM 1841 C CA . ARG A 1 226 ? -0.925 -9.246 -4.620 1.00 90.12 226 ARG A CA 1
ATOM 1842 C C . ARG A 1 226 ? -1.561 -8.623 -3.382 1.00 90.12 226 ARG A C 1
ATOM 1844 O O . ARG A 1 226 ? -1.033 -7.662 -2.822 1.00 90.12 226 ARG A O 1
ATOM 1851 N N . ILE A 1 227 ? -2.673 -9.197 -2.945 1.00 95.88 227 ILE A N 1
ATOM 1852 C CA . ILE A 1 227 ? -3.302 -8.919 -1.652 1.00 95.88 227 ILE A CA 1
ATOM 1853 C C . ILE A 1 227 ? -3.204 -10.178 -0.785 1.00 95.88 227 ILE A C 1
ATOM 1855 O O . ILE A 1 227 ? -3.387 -11.291 -1.280 1.00 95.88 227 ILE A O 1
ATOM 1859 N N . ILE A 1 228 ? -2.927 -9.994 0.503 1.00 93.00 228 ILE A N 1
ATOM 1860 C CA . ILE A 1 228 ? -2.870 -11.058 1.508 1.00 93.00 228 ILE A CA 1
ATOM 1861 C C . ILE A 1 228 ? -4.013 -10.865 2.501 1.00 93.00 228 ILE A C 1
ATOM 1863 O O . ILE A 1 228 ? -4.119 -9.799 3.104 1.00 93.00 228 ILE A O 1
ATOM 1867 N N . GLY A 1 229 ? -4.853 -11.886 2.659 1.00 93.00 229 GLY A N 1
ATOM 1868 C CA . GLY A 1 229 ? -5.868 -11.971 3.708 1.00 93.00 229 GLY A CA 1
ATOM 1869 C C . GLY A 1 229 ? -5.335 -12.747 4.908 1.00 93.00 229 GLY A C 1
ATOM 1870 O O . GLY A 1 229 ? -4.723 -13.799 4.739 1.00 93.00 229 GLY A O 1
ATOM 1871 N N . LEU A 1 230 ? -5.564 -12.245 6.115 1.00 92.75 230 LEU A N 1
ATOM 1872 C CA . LEU A 1 230 ? -5.116 -12.823 7.379 1.00 92.75 230 LEU A CA 1
ATOM 1873 C C . LEU A 1 230 ? -6.268 -12.858 8.375 1.00 92.75 230 LEU A C 1
ATOM 1875 O O . LEU A 1 230 ? -7.064 -11.926 8.437 1.00 92.75 230 LEU A O 1
ATOM 1879 N N . GLU A 1 231 ? -6.312 -13.869 9.228 1.00 90.88 231 GLU A N 1
ATOM 1880 C CA . GLU A 1 231 ? -7.117 -13.812 10.441 1.00 90.88 231 GLU A CA 1
ATOM 1881 C C . GLU A 1 231 ? -6.527 -12.796 11.427 1.00 90.88 231 GLU A C 1
ATOM 1883 O O . GLU A 1 231 ? -5.329 -12.498 11.425 1.00 90.88 231 GLU A O 1
ATOM 1888 N N . SER A 1 232 ? -7.351 -12.318 12.361 1.00 89.88 232 SER A N 1
ATOM 1889 C CA . SER A 1 232 ? -6.911 -11.448 13.464 1.00 89.88 232 SER A CA 1
ATOM 1890 C C . SER A 1 232 ? -5.794 -12.037 14.342 1.00 89.88 232 SER A C 1
ATOM 1892 O O . SER A 1 232 ? -5.116 -11.278 15.041 1.00 89.88 232 SER A O 1
ATOM 1894 N N . ASN A 1 233 ? -5.590 -13.361 14.310 1.00 88.44 233 ASN A N 1
ATOM 1895 C CA . ASN A 1 233 ? -4.503 -14.070 14.995 1.00 88.44 233 ASN A CA 1
ATOM 1896 C C . ASN A 1 233 ? -3.210 -14.182 14.154 1.00 88.44 233 ASN A C 1
ATOM 1898 O O . ASN A 1 233 ? -2.194 -14.616 14.692 1.00 88.44 233 ASN A O 1
ATOM 1902 N N . GLY A 1 234 ? -3.236 -13.764 12.883 1.00 88.44 234 GLY A N 1
ATOM 1903 C CA . GLY A 1 234 ? -2.100 -13.784 11.960 1.00 88.44 234 GLY A CA 1
ATOM 1904 C C . GLY A 1 234 ? -1.987 -15.035 11.086 1.00 88.44 234 GLY A C 1
ATOM 1905 O O . GLY A 1 234 ? -1.020 -15.147 10.329 1.00 88.44 234 GLY A O 1
ATOM 1906 N N . MET A 1 235 ? -2.951 -15.958 11.144 1.00 83.88 235 MET A N 1
ATOM 1907 C CA . MET A 1 235 ? -3.034 -17.082 10.212 1.00 83.88 235 MET A CA 1
ATOM 1908 C C . MET A 1 235 ? -3.411 -16.592 8.810 1.00 83.88 235 MET A C 1
ATOM 1910 O O . MET A 1 235 ? -4.304 -15.761 8.654 1.00 83.88 235 MET A O 1
ATOM 1914 N N . LEU A 1 236 ? -2.739 -17.114 7.786 1.00 82.56 236 LEU A N 1
ATOM 1915 C CA . LEU A 1 236 ? -3.080 -16.855 6.389 1.00 82.56 236 LEU A CA 1
ATOM 1916 C C . LEU A 1 236 ? -4.495 -17.356 6.052 1.00 82.56 236 LEU A C 1
ATOM 1918 O O . LEU A 1 236 ? -4.788 -18.536 6.231 1.00 82.56 236 LEU A O 1
ATOM 1922 N N . LEU A 1 237 ? -5.331 -16.466 5.514 1.00 84.50 237 LEU A N 1
ATOM 1923 C CA . LEU A 1 237 ? -6.658 -16.785 4.975 1.00 84.50 237 LEU A CA 1
ATOM 1924 C C . LEU A 1 237 ? -6.628 -16.910 3.456 1.00 84.50 237 LEU A C 1
ATOM 1926 O O . LEU A 1 237 ? -7.025 -17.932 2.905 1.00 84.50 237 LEU A O 1
ATOM 1930 N N . ASP A 1 238 ? -6.132 -15.871 2.784 1.00 82.81 238 ASP A N 1
ATOM 1931 C CA . ASP A 1 238 ? -6.247 -15.729 1.337 1.00 82.81 238 ASP A CA 1
ATOM 1932 C C . ASP A 1 238 ? -4.959 -15.190 0.715 1.00 82.81 238 ASP A C 1
ATOM 1934 O O . ASP A 1 238 ? -4.287 -14.310 1.261 1.00 82.81 238 ASP A O 1
ATOM 1938 N N . VAL A 1 239 ? -4.670 -15.659 -0.498 1.00 85.31 239 VAL A N 1
ATOM 1939 C CA . VAL A 1 239 ? -3.707 -15.036 -1.412 1.00 85.31 239 VAL A CA 1
ATOM 1940 C C . VAL A 1 239 ? -4.454 -14.673 -2.686 1.00 85.31 239 VAL A C 1
ATOM 1942 O O . VAL A 1 239 ? -4.945 -15.543 -3.408 1.00 85.31 239 VAL A O 1
ATOM 1945 N N . ILE A 1 240 ? -4.562 -13.375 -2.949 1.00 87.62 240 ILE A N 1
ATOM 1946 C CA . ILE A 1 240 ? -5.348 -12.831 -4.055 1.00 87.62 240 ILE A CA 1
ATOM 1947 C C . ILE A 1 240 ? -4.375 -12.175 -5.031 1.00 87.62 240 ILE A C 1
ATOM 1949 O O . ILE A 1 240 ? -3.713 -11.185 -4.717 1.00 87.62 240 ILE A O 1
ATOM 1953 N N . GLY A 1 241 ? -4.318 -12.720 -6.236 1.00 84.06 241 GLY A N 1
ATOM 1954 C CA . GLY A 1 241 ? -3.358 -12.376 -7.271 1.00 84.06 241 GLY A CA 1
ATOM 1955 C C . GLY A 1 241 ? -2.213 -13.384 -7.366 1.00 84.06 241 GLY A C 1
ATOM 1956 O O . GLY A 1 241 ? -1.749 -13.904 -6.355 1.00 84.06 241 GLY A O 1
ATOM 1957 N N . ASP A 1 242 ? -1.730 -13.637 -8.583 1.00 78.06 242 ASP A N 1
ATOM 1958 C CA . ASP A 1 242 ? -0.652 -14.609 -8.849 1.00 78.06 242 ASP A CA 1
ATOM 1959 C C . ASP A 1 242 ? 0.761 -14.112 -8.468 1.00 78.06 242 ASP A C 1
ATOM 1961 O O . ASP A 1 242 ? 1.752 -14.818 -8.649 1.00 78.06 242 ASP A O 1
ATOM 1965 N N . GLY A 1 243 ? 0.860 -12.885 -7.954 1.00 79.81 243 GLY A N 1
ATOM 1966 C CA . GLY A 1 243 ? 2.106 -12.245 -7.537 1.00 79.81 243 GLY A CA 1
ATOM 1967 C C . GLY A 1 243 ? 2.924 -11.614 -8.671 1.00 79.81 243 GLY A C 1
ATOM 1968 O O . GLY A 1 243 ? 3.936 -10.948 -8.433 1.00 79.81 243 GLY A O 1
ATOM 1969 N N . THR A 1 244 ? 2.496 -11.779 -9.921 1.00 77.75 244 THR A N 1
ATOM 1970 C CA . THR A 1 244 ? 3.157 -11.192 -11.088 1.00 77.75 244 THR A CA 1
ATOM 1971 C C . THR A 1 244 ? 2.458 -9.905 -11.513 1.00 77.75 244 THR A C 1
ATOM 1973 O O . THR A 1 244 ? 1.231 -9.827 -11.565 1.00 77.75 244 THR A O 1
ATOM 1976 N N . ALA A 1 245 ? 3.247 -8.880 -11.844 1.00 78.38 245 ALA A N 1
ATOM 1977 C CA . ALA A 1 245 ? 2.702 -7.623 -12.340 1.00 78.38 245 ALA A CA 1
ATOM 1978 C C . ALA A 1 245 ? 1.929 -7.848 -13.651 1.00 78.38 245 ALA A C 1
ATOM 1980 O O . ALA A 1 245 ? 2.443 -8.450 -14.599 1.00 78.38 245 ALA A O 1
ATOM 1981 N N . GLY A 1 246 ? 0.699 -7.346 -13.727 1.00 82.56 246 GLY A N 1
ATOM 1982 C CA . GLY A 1 246 ? -0.104 -7.394 -14.944 1.00 82.56 246 GLY A CA 1
ATOM 1983 C C . GLY A 1 246 ? -1.559 -7.016 -14.712 1.00 82.56 246 GLY A C 1
ATOM 1984 O O . GLY A 1 246 ? -1.948 -6.656 -13.607 1.00 82.56 246 GLY A O 1
ATOM 1985 N N . TYR A 1 247 ? -2.370 -7.128 -15.763 1.00 91.38 247 TYR A N 1
ATOM 1986 C CA . TYR A 1 247 ? -3.791 -6.794 -15.735 1.00 91.38 247 TYR A CA 1
ATOM 1987 C C . TYR A 1 247 ? -4.622 -7.981 -16.230 1.00 91.38 247 TYR A C 1
ATOM 1989 O O . TYR A 1 247 ? -4.695 -8.247 -17.431 1.00 91.38 247 TYR A O 1
ATOM 1997 N N . ARG A 1 248 ? -5.205 -8.742 -15.296 1.00 91.19 248 ARG A N 1
ATOM 1998 C CA . ARG A 1 248 ? -6.050 -9.906 -15.607 1.00 91.19 248 ARG A CA 1
ATOM 1999 C C . ARG A 1 248 ? -7.136 -10.096 -14.555 1.00 91.19 248 ARG A C 1
ATOM 2001 O O . ARG A 1 248 ? -6.822 -10.188 -13.370 1.00 91.19 248 ARG A O 1
ATOM 2008 N N . ASP A 1 249 ? -8.380 -10.194 -15.011 1.00 93.12 249 ASP A N 1
ATOM 2009 C CA . ASP A 1 249 ? -9.554 -10.607 -14.230 1.00 93.12 249 ASP A CA 1
ATOM 2010 C C . ASP A 1 249 ? -9.701 -12.138 -14.183 1.00 93.12 249 ASP A C 1
ATOM 2012 O O . ASP A 1 249 ? -9.058 -12.868 -14.946 1.00 93.12 249 ASP A O 1
ATOM 2016 N N . GLY A 1 250 ? -10.580 -12.631 -13.308 1.00 86.12 250 GLY A N 1
ATOM 2017 C CA . GLY A 1 250 ? -10.882 -14.054 -13.147 1.00 86.12 250 GLY A CA 1
ATOM 2018 C C . GLY A 1 250 ? -10.817 -14.494 -11.690 1.00 86.12 250 GLY A C 1
ATOM 2019 O O . GLY A 1 250 ? -11.007 -13.684 -10.791 1.00 86.12 250 GLY A O 1
ATOM 2020 N N . HIS A 1 251 ? -10.541 -15.774 -11.452 1.00 86.62 251 HIS A N 1
ATOM 2021 C CA . HIS A 1 251 ? -10.472 -16.322 -10.096 1.00 86.62 251 HIS A CA 1
ATOM 2022 C C . HIS A 1 251 ? -9.402 -15.614 -9.256 1.00 86.62 251 HIS A C 1
ATOM 2024 O O . HIS A 1 251 ? -8.342 -15.283 -9.795 1.00 86.62 251 HIS A O 1
ATOM 2030 N N . ILE A 1 252 ? -9.629 -15.432 -7.947 1.00 82.88 252 ILE A N 1
ATOM 2031 C CA . ILE A 1 252 ? -8.717 -14.679 -7.061 1.00 82.88 252 ILE A CA 1
ATOM 2032 C C . ILE A 1 252 ? -7.248 -15.092 -7.182 1.00 82.88 252 ILE A C 1
ATOM 2034 O O . ILE A 1 252 ? -6.386 -14.228 -7.255 1.00 82.88 252 ILE A O 1
ATOM 2038 N N . ALA A 1 253 ? -6.961 -16.388 -7.313 1.00 76.62 253 ALA A N 1
ATOM 2039 C CA . ALA A 1 253 ? -5.597 -16.915 -7.430 1.00 76.62 253 ALA A CA 1
ATOM 2040 C C . ALA A 1 253 ? -4.934 -16.694 -8.808 1.00 76.62 253 ALA A C 1
ATOM 2042 O O . ALA A 1 253 ? -3.729 -16.869 -8.945 1.00 76.62 253 ALA A O 1
ATOM 2043 N N . GLN A 1 254 ? -5.708 -16.366 -9.847 1.00 79.62 254 GLN A N 1
ATOM 2044 C CA . GLN A 1 254 ? -5.221 -16.176 -11.225 1.00 79.62 254 GLN A CA 1
ATOM 2045 C C . GLN A 1 254 ? -5.238 -14.716 -11.673 1.00 79.62 254 GLN A C 1
ATOM 2047 O O . GLN A 1 254 ? -4.701 -14.386 -12.737 1.00 79.62 254 GLN A O 1
ATOM 2052 N N . ALA A 1 255 ? -5.921 -13.861 -10.914 1.00 83.25 255 ALA A N 1
ATOM 2053 C CA . ALA A 1 255 ? -5.954 -12.442 -11.182 1.00 83.25 255 ALA A CA 1
ATOM 2054 C C . ALA A 1 255 ? -4.530 -11.875 -11.163 1.00 83.25 255 ALA A C 1
ATOM 2056 O O . ALA A 1 255 ? -3.651 -12.368 -10.458 1.00 83.25 255 ALA A O 1
ATOM 2057 N N . LYS A 1 256 ? -4.300 -10.826 -11.944 1.00 89.81 256 LYS A N 1
ATOM 2058 C CA . LYS A 1 256 ? -3.047 -10.070 -11.898 1.00 89.81 256 LYS A CA 1
ATOM 2059 C C . LYS A 1 256 ? -3.351 -8.647 -11.497 1.00 89.81 256 LYS A C 1
ATOM 2061 O O . LYS A 1 256 ? -4.298 -8.062 -12.032 1.00 89.81 256 LYS A O 1
ATOM 2066 N N . PHE A 1 257 ? -2.552 -8.129 -10.578 1.00 91.38 257 PHE A N 1
ATOM 2067 C CA . PHE A 1 257 ? -2.523 -6.721 -10.213 1.00 91.38 257 PHE A CA 1
ATOM 2068 C C . PHE A 1 257 ? -1.199 -6.121 -10.669 1.00 91.38 257 PHE A C 1
ATOM 2070 O O . PHE A 1 257 ? -0.239 -6.834 -10.964 1.00 91.38 257 PHE A O 1
ATOM 2077 N N . ASN A 1 258 ? -1.127 -4.803 -10.707 1.00 85.56 258 ASN A N 1
ATOM 2078 C CA . ASN A 1 258 ? 0.102 -4.073 -10.932 1.00 85.56 258 ASN A CA 1
ATOM 2079 C C . ASN A 1 258 ? 0.221 -3.001 -9.853 1.00 85.56 258 ASN A C 1
ATOM 2081 O O . ASN A 1 258 ? -0.408 -1.943 -9.933 1.00 85.56 258 ASN A O 1
ATOM 2085 N N . LYS A 1 259 ? 1.019 -3.317 -8.826 1.00 84.25 259 LYS A N 1
ATOM 2086 C CA . LYS A 1 259 ? 1.230 -2.471 -7.645 1.00 84.25 259 LYS A CA 1
ATOM 2087 C C . LYS A 1 259 ? -0.104 -1.995 -7.028 1.00 84.25 259 LYS A C 1
ATOM 2089 O O . LYS A 1 259 ? -0.406 -0.801 -7.057 1.00 84.25 259 LYS A O 1
ATOM 2094 N N . PRO A 1 260 ? -0.916 -2.912 -6.467 1.00 93.69 260 PRO A N 1
ATOM 2095 C CA . PRO A 1 260 ? -2.137 -2.525 -5.771 1.00 93.69 260 PRO A CA 1
ATOM 2096 C C . PRO A 1 260 ? -1.796 -1.685 -4.532 1.00 93.69 260 PRO A C 1
ATOM 2098 O O . PRO A 1 260 ? -0.920 -2.075 -3.760 1.00 93.69 260 PRO A O 1
ATOM 2101 N N . HIS A 1 261 ? -2.475 -0.555 -4.336 1.00 91.75 261 HIS A N 1
ATOM 2102 C CA . HIS A 1 261 ? -2.274 0.339 -3.189 1.00 91.75 261 HIS A CA 1
ATOM 2103 C C . HIS A 1 261 ? -3.463 0.298 -2.233 1.00 91.75 261 HIS A C 1
ATOM 2105 O O . HIS A 1 261 ? -3.586 -0.663 -1.478 1.00 91.75 261 HIS A O 1
ATOM 2111 N N . GLY A 1 262 ? -4.305 1.336 -2.226 1.00 95.00 262 GLY A N 1
ATOM 2112 C CA . GLY A 1 262 ? -5.397 1.474 -1.277 1.00 95.00 262 GLY A CA 1
ATOM 2113 C C . GLY A 1 262 ? -6.419 0.372 -1.463 1.00 95.00 262 GLY A C 1
ATOM 2114 O O . GLY A 1 262 ? -6.839 0.069 -2.584 1.00 95.00 262 GLY A O 1
ATOM 2115 N N . ILE A 1 263 ? -6.818 -0.214 -0.346 1.00 98.06 263 ILE A N 1
ATOM 2116 C CA . ILE A 1 263 ? -7.831 -1.256 -0.296 1.00 98.06 263 ILE A CA 1
ATOM 2117 C C . ILE A 1 263 ? -8.873 -0.902 0.752 1.00 98.06 263 ILE A C 1
ATOM 2119 O O . ILE A 1 263 ? -8.559 -0.300 1.775 1.00 98.06 263 ILE A O 1
ATOM 2123 N N . VAL A 1 264 ? -10.123 -1.270 0.496 1.00 97.88 264 VAL A N 1
ATOM 2124 C CA . VAL A 1 264 ? -11.213 -1.053 1.449 1.00 97.88 264 VAL A CA 1
ATOM 2125 C C . VAL A 1 264 ? -12.220 -2.189 1.348 1.00 97.88 264 VAL A C 1
ATOM 2127 O O . VAL A 1 264 ? -12.612 -2.584 0.245 1.00 97.88 264 VAL A O 1
ATOM 2130 N N . PHE A 1 265 ? -12.598 -2.745 2.496 1.00 97.25 265 PHE A N 1
ATOM 2131 C CA . PHE A 1 265 ? -13.522 -3.869 2.577 1.00 97.25 265 PHE A CA 1
ATOM 2132 C C . PHE A 1 265 ? -14.947 -3.382 2.856 1.00 97.25 265 PHE A C 1
ATOM 2134 O O . PHE A 1 265 ? -15.189 -2.610 3.783 1.00 97.25 265 PHE A O 1
ATOM 2141 N N . ASP A 1 266 ? -15.898 -3.833 2.046 1.00 95.06 266 ASP A N 1
ATOM 2142 C CA . ASP A 1 266 ? -17.327 -3.678 2.285 1.00 95.06 266 ASP A CA 1
ATOM 2143 C C . ASP A 1 266 ? -17.853 -4.938 2.974 1.00 95.06 266 ASP A C 1
ATOM 2145 O O . ASP A 1 266 ? -18.184 -5.928 2.314 1.00 95.06 266 ASP A O 1
ATOM 2149 N N . SER A 1 267 ? -17.939 -4.905 4.306 1.00 88.75 267 SER A N 1
ATOM 2150 C CA . SER A 1 267 ? -18.440 -6.036 5.095 1.00 88.75 267 SER A CA 1
ATOM 2151 C C . SER A 1 267 ? -19.895 -6.405 4.784 1.00 88.75 267 SER A C 1
ATOM 2153 O O . SER A 1 267 ? -20.278 -7.547 5.016 1.00 88.75 267 SER A O 1
ATOM 2155 N N . ASN A 1 268 ? -20.715 -5.494 4.238 1.00 87.00 268 ASN A N 1
ATOM 2156 C CA . ASN A 1 268 ? -22.118 -5.813 3.937 1.00 87.00 268 ASN A CA 1
ATOM 2157 C C . ASN A 1 268 ? -22.239 -6.721 2.712 1.00 87.00 268 ASN A C 1
ATOM 2159 O O . ASN A 1 268 ? -23.028 -7.661 2.708 1.00 87.00 268 ASN A O 1
ATOM 2163 N N . GLU A 1 269 ? -21.446 -6.434 1.681 1.00 90.00 269 GLU A N 1
ATOM 2164 C CA . GLU A 1 269 ? -21.461 -7.165 0.410 1.00 90.00 269 GLU A CA 1
ATOM 2165 C C . GLU A 1 269 ? -20.368 -8.245 0.341 1.00 90.00 269 GLU A C 1
ATOM 2167 O O . GLU A 1 269 ? -20.316 -9.003 -0.626 1.00 90.00 269 GLU A O 1
ATOM 2172 N N . ARG A 1 270 ? -19.487 -8.318 1.352 1.00 92.19 270 ARG A N 1
ATOM 2173 C CA . ARG A 1 270 ? -18.271 -9.153 1.378 1.00 92.19 270 ARG A CA 1
ATOM 2174 C C . ARG A 1 270 ? -17.395 -8.938 0.148 1.00 92.19 270 ARG A C 1
ATOM 2176 O O . ARG A 1 270 ? -17.025 -9.872 -0.569 1.00 92.19 270 ARG A O 1
ATOM 2183 N N . VAL A 1 271 ? -17.082 -7.672 -0.105 1.00 96.44 271 VAL A N 1
ATOM 2184 C CA . VAL A 1 271 ? -16.327 -7.236 -1.279 1.00 96.44 271 VAL A CA 1
ATOM 2185 C C . VAL A 1 271 ? -15.120 -6.416 -0.852 1.00 96.44 271 VAL A C 1
ATOM 2187 O O . VAL A 1 271 ? -15.266 -5.439 -0.127 1.00 96.44 271 VAL A O 1
ATOM 2190 N N . LEU A 1 272 ? -13.943 -6.736 -1.387 1.00 98.25 272 LEU A N 1
ATOM 2191 C CA . LEU A 1 272 ? -12.768 -5.871 -1.278 1.00 98.25 272 LEU A CA 1
ATOM 2192 C C . LEU A 1 272 ? -12.612 -5.051 -2.561 1.00 98.25 272 LEU A C 1
ATOM 2194 O O . LEU A 1 272 ? -12.482 -5.604 -3.656 1.00 98.25 272 LEU A O 1
ATOM 2198 N N . TYR A 1 273 ? -12.591 -3.727 -2.430 1.00 98.50 273 TYR A N 1
ATOM 2199 C CA . TYR A 1 273 ? -12.201 -2.834 -3.518 1.00 98.50 273 TYR A CA 1
ATOM 2200 C C . TYR A 1 273 ? -10.706 -2.555 -3.435 1.00 98.50 273 TYR A C 1
ATOM 2202 O O . TYR A 1 273 ? -10.177 -2.290 -2.357 1.00 98.50 273 TYR A O 1
ATOM 2210 N N . VAL A 1 274 ? -10.033 -2.605 -4.582 1.00 98.56 274 VAL A N 1
ATOM 2211 C CA . VAL A 1 274 ? -8.579 -2.462 -4.686 1.00 98.56 274 VAL A CA 1
ATOM 2212 C C . VAL A 1 274 ? -8.249 -1.386 -5.709 1.00 98.56 274 VAL A C 1
ATOM 2214 O O . VAL A 1 274 ? -8.651 -1.480 -6.870 1.00 98.56 274 VAL A O 1
ATOM 2217 N N . ALA A 1 275 ? -7.498 -0.369 -5.299 1.00 96.56 275 ALA A N 1
ATOM 2218 C CA . ALA A 1 275 ? -6.881 0.582 -6.209 1.00 96.56 275 ALA A CA 1
ATOM 2219 C C . ALA A 1 275 ? -5.662 -0.087 -6.850 1.00 96.56 275 ALA A C 1
ATOM 2221 O O . ALA A 1 275 ? -4.587 -0.174 -6.259 1.00 96.56 275 ALA A O 1
ATOM 2222 N N . ASP A 1 276 ? -5.844 -0.589 -8.065 1.00 94.44 276 ASP A N 1
ATOM 2223 C CA . ASP A 1 276 ? -4.794 -1.215 -8.861 1.00 94.44 276 ASP A CA 1
ATOM 2224 C C . ASP A 1 276 ? -4.089 -0.114 -9.663 1.00 94.44 276 ASP A C 1
ATOM 2226 O O . ASP A 1 276 ? -4.348 0.129 -10.846 1.00 94.44 276 ASP A O 1
ATOM 2230 N N . THR A 1 277 ? -3.295 0.666 -8.925 1.00 87.62 277 THR A N 1
ATOM 2231 C CA . THR A 1 277 ? -2.868 2.028 -9.264 1.00 87.62 277 THR A CA 1
ATOM 2232 C C . THR A 1 277 ? -2.197 2.131 -10.625 1.00 87.62 277 THR A C 1
ATOM 2234 O O . THR A 1 277 ? -2.508 3.052 -11.391 1.00 87.62 277 THR A O 1
ATOM 2237 N N . TYR A 1 278 ? -1.319 1.180 -10.949 1.00 82.44 278 TYR A N 1
ATOM 2238 C CA . TYR A 1 278 ? -0.552 1.189 -12.196 1.00 82.44 278 TYR A CA 1
ATOM 2239 C C . TYR A 1 278 ? -1.256 0.521 -13.367 1.00 82.44 278 TYR A C 1
ATOM 2241 O O . TYR A 1 278 ? -0.895 0.764 -14.513 1.00 82.44 278 TYR A O 1
ATOM 2249 N N . ASN A 1 279 ? -2.305 -0.251 -13.103 1.00 86.88 279 ASN A N 1
ATOM 2250 C CA . ASN A 1 279 ? -3.263 -0.602 -14.142 1.00 86.88 279 ASN A CA 1
ATOM 2251 C C . ASN A 1 279 ? -4.301 0.510 -14.354 1.00 86.88 279 ASN A C 1
ATOM 2253 O O . ASN A 1 279 ? -5.125 0.398 -15.251 1.00 86.88 279 ASN A O 1
ATOM 2257 N N . HIS A 1 280 ? -4.28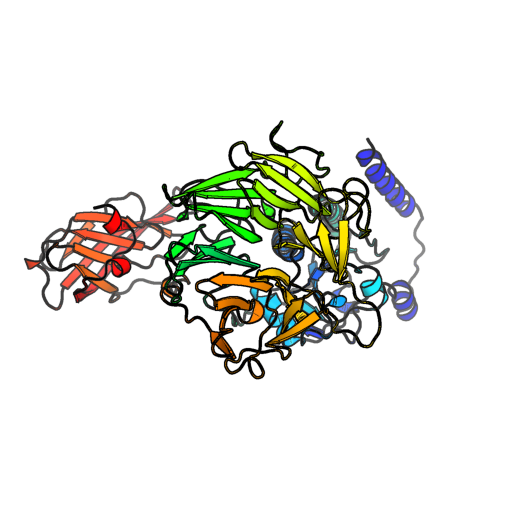7 1.586 -13.558 1.00 88.75 280 HIS A N 1
ATOM 2258 C CA . HIS A 1 280 ? -5.234 2.703 -13.662 1.00 88.75 280 HIS A CA 1
ATOM 2259 C C . HIS A 1 280 ? -6.702 2.260 -13.571 1.00 88.75 280 HIS A C 1
ATOM 2261 O O . HIS A 1 280 ? -7.580 2.783 -14.265 1.00 88.75 280 HIS A O 1
ATOM 2267 N N . VAL A 1 281 ? -6.973 1.288 -12.701 1.00 93.75 281 VAL A N 1
ATOM 2268 C CA . VAL A 1 281 ? -8.304 0.707 -12.502 1.00 93.75 281 VAL A CA 1
ATOM 2269 C C . VAL A 1 281 ? -8.610 0.536 -11.018 1.00 93.75 281 VAL A C 1
ATOM 2271 O O . VAL A 1 281 ? -7.714 0.427 -10.181 1.00 93.75 281 VAL A O 1
ATOM 2274 N N . ILE A 1 282 ? -9.899 0.496 -10.691 1.00 97.12 282 ILE A N 1
ATOM 2275 C CA . ILE A 1 282 ? -10.380 -0.047 -9.420 1.00 97.12 282 ILE A CA 1
ATOM 2276 C C . ILE A 1 282 ? -10.839 -1.472 -9.685 1.00 97.12 282 ILE A C 1
ATOM 2278 O O . ILE A 1 282 ? -11.689 -1.700 -10.550 1.00 97.12 282 ILE A O 1
ATOM 2282 N N . ARG A 1 283 ? -10.292 -2.423 -8.937 1.00 97.94 283 ARG A N 1
ATOM 2283 C CA . ARG A 1 283 ? -10.669 -3.835 -8.987 1.00 97.94 283 ARG A CA 1
ATOM 2284 C C . ARG A 1 283 ? -11.644 -4.135 -7.859 1.00 97.94 283 ARG A C 1
ATOM 2286 O O . ARG A 1 283 ? -11.607 -3.503 -6.805 1.00 97.94 283 ARG A O 1
ATOM 2293 N N . LYS A 1 284 ? -12.515 -5.104 -8.097 1.00 97.75 284 LYS A N 1
ATOM 2294 C CA . LYS A 1 284 ? -13.470 -5.644 -7.136 1.00 97.75 284 LYS A CA 1
ATOM 2295 C C . LYS A 1 284 ? -13.157 -7.119 -6.938 1.00 97.75 284 LYS A C 1
ATOM 2297 O O . LYS A 1 284 ? -13.202 -7.873 -7.909 1.00 97.75 284 LYS A O 1
ATOM 2302 N N . VAL A 1 285 ? -12.866 -7.505 -5.702 1.00 98.00 285 VAL A N 1
ATOM 2303 C CA . VAL A 1 285 ? -12.736 -8.897 -5.265 1.00 98.00 285 VAL A CA 1
ATOM 2304 C C . VAL A 1 285 ? -14.030 -9.287 -4.564 1.00 98.00 285 VAL A C 1
ATOM 2306 O O . VAL A 1 285 ? -14.386 -8.704 -3.543 1.00 98.00 285 VAL A O 1
ATOM 2309 N N . ASP A 1 286 ? -14.749 -10.235 -5.142 1.00 94.44 286 ASP A N 1
ATOM 2310 C CA . ASP A 1 286 ? -15.994 -10.774 -4.610 1.00 94.44 286 ASP A CA 1
ATOM 2311 C C . ASP A 1 286 ? -15.710 -12.131 -3.959 1.00 94.44 286 ASP A C 1
ATOM 2313 O O . ASP A 1 286 ? -15.387 -13.110 -4.637 1.00 94.44 286 ASP A O 1
ATOM 2317 N N . PHE A 1 287 ? -15.807 -12.186 -2.631 1.00 87.75 287 PHE A N 1
ATOM 2318 C CA . PHE A 1 287 ? -15.531 -13.404 -1.866 1.00 87.75 287 PHE A CA 1
ATOM 2319 C C . PHE A 1 287 ? -16.694 -14.400 -1.892 1.00 87.75 287 PHE A C 1
ATOM 2321 O O . PHE A 1 287 ? -16.512 -15.556 -1.521 1.00 87.75 287 PHE A O 1
ATOM 2328 N N . SER A 1 288 ? -17.878 -14.006 -2.376 1.00 84.75 288 SER A N 1
ATOM 2329 C CA . SER A 1 288 ? -19.021 -14.921 -2.500 1.00 84.75 288 SER A CA 1
ATOM 2330 C C . SER A 1 288 ? -18.833 -15.926 -3.640 1.00 84.75 288 SER A C 1
ATOM 2332 O O . SER A 1 288 ? -19.408 -17.013 -3.617 1.00 84.75 288 SER A O 1
ATOM 2334 N N . ASN A 1 289 ? -18.043 -15.565 -4.654 1.00 82.00 289 ASN A N 1
ATOM 2335 C CA . ASN A 1 289 ? -17.754 -16.399 -5.824 1.00 82.00 289 ASN A CA 1
ATOM 2336 C C . ASN A 1 289 ? -16.252 -16.518 -6.140 1.00 82.00 289 ASN A C 1
ATOM 2338 O O . ASN A 1 289 ? -15.901 -17.156 -7.132 1.00 82.00 289 ASN A O 1
ATOM 2342 N N . TYR A 1 290 ? -15.386 -15.936 -5.306 1.00 82.38 290 TYR A N 1
ATOM 2343 C CA . TYR A 1 290 ? -13.931 -15.937 -5.454 1.00 82.38 290 TYR A CA 1
ATOM 2344 C C . TYR A 1 290 ? -13.443 -15.363 -6.794 1.00 82.38 290 TYR A C 1
ATOM 2346 O O . TYR A 1 290 ? -12.490 -15.870 -7.396 1.00 82.38 290 TYR A O 1
ATOM 2354 N N . GLN A 1 291 ? -14.060 -14.269 -7.253 1.00 90.88 291 GLN A N 1
ATOM 2355 C CA . GLN A 1 291 ? -13.704 -13.604 -8.509 1.00 90.88 291 GLN A CA 1
ATOM 2356 C C . GLN A 1 291 ? -13.154 -12.194 -8.295 1.00 90.88 291 GLN A C 1
ATOM 2358 O O . GLN A 1 291 ? -13.657 -11.407 -7.496 1.00 90.88 291 GLN A O 1
ATOM 2363 N N . VAL A 1 292 ? -12.161 -11.844 -9.106 1.00 96.62 292 VAL A N 1
ATOM 2364 C CA . VAL A 1 292 ? -11.675 -10.482 -9.318 1.00 96.62 292 VAL A CA 1
ATOM 2365 C C . VAL A 1 292 ? -12.198 -9.977 -10.653 1.00 96.62 292 VAL A C 1
ATOM 2367 O O . VAL A 1 292 ? -12.089 -10.654 -11.679 1.00 96.62 292 VAL A O 1
ATOM 2370 N N . SER A 1 293 ? -12.738 -8.764 -10.641 1.00 96.62 293 SER A N 1
ATOM 2371 C CA . SER A 1 293 ? -13.233 -8.065 -11.827 1.00 96.62 293 SER A CA 1
ATOM 2372 C C . SER A 1 293 ? -12.812 -6.599 -11.820 1.00 96.62 293 SER A C 1
ATOM 2374 O O . SER A 1 293 ? -12.610 -6.004 -10.756 1.00 96.62 293 SER A O 1
ATOM 2376 N N . THR A 1 294 ? -12.704 -5.982 -12.992 1.00 96.12 294 THR A N 1
ATOM 2377 C CA . THR A 1 294 ? -12.558 -4.527 -13.091 1.00 96.12 294 THR A CA 1
ATOM 2378 C C . THR A 1 294 ? -13.880 -3.831 -12.783 1.00 96.12 294 THR A C 1
ATOM 2380 O O . THR A 1 294 ? -14.887 -4.030 -13.460 1.00 96.12 294 THR A O 1
ATOM 2383 N N . PHE A 1 295 ? -13.870 -2.973 -11.764 1.00 94.69 295 PHE A N 1
ATOM 2384 C CA . PHE A 1 295 ? -15.022 -2.169 -11.364 1.00 94.69 295 PHE A CA 1
ATOM 2385 C C . PHE A 1 295 ? -15.026 -0.787 -12.026 1.00 94.69 295 PHE A C 1
ATOM 2387 O O . PHE A 1 295 ? -16.078 -0.316 -12.458 1.00 94.69 295 PHE A O 1
ATOM 2394 N N . LEU A 1 296 ? -13.874 -0.118 -12.123 1.00 92.56 296 LEU A N 1
ATOM 2395 C CA . LEU A 1 296 ? -13.735 1.189 -12.779 1.00 92.56 296 LEU A CA 1
ATOM 2396 C C . LEU A 1 296 ? -12.414 1.285 -13.537 1.00 92.56 296 LEU A C 1
ATOM 2398 O O . LEU A 1 296 ? -11.415 0.727 -13.097 1.00 92.56 296 LEU A O 1
ATOM 2402 N N . GLY A 1 297 ? -12.400 2.089 -14.600 1.00 89.88 297 GLY A N 1
ATOM 2403 C CA . GLY A 1 297 ? -11.222 2.327 -15.433 1.00 89.88 297 GLY A CA 1
ATOM 2404 C C . GLY A 1 297 ? -11.121 1.372 -16.619 1.00 89.88 297 GLY A C 1
ATOM 2405 O O . GLY A 1 297 ? -11.812 0.359 -16.684 1.00 89.88 297 GLY A O 1
ATOM 2406 N N . THR A 1 298 ? -10.262 1.723 -17.574 1.00 86.69 298 THR A N 1
ATOM 2407 C CA . THR A 1 298 ? -10.098 0.995 -18.845 1.00 86.69 298 THR A CA 1
ATOM 2408 C C . THR A 1 298 ? -8.778 0.234 -18.948 1.00 86.69 298 THR A C 1
ATOM 2410 O O . THR A 1 298 ? -8.574 -0.490 -19.917 1.00 86.69 298 THR A O 1
ATOM 2413 N N . GLY A 1 299 ? -7.868 0.394 -17.983 1.00 83.75 299 GLY A N 1
ATOM 2414 C CA . GLY A 1 299 ? -6.480 -0.062 -18.110 1.00 83.75 299 GLY A CA 1
ATOM 2415 C C . GLY A 1 299 ? -5.527 1.002 -18.670 1.00 83.75 299 GLY A C 1
ATOM 2416 O O . GLY A 1 299 ? -4.317 0.800 -18.677 1.00 83.75 299 GLY A O 1
ATOM 2417 N N . GLU A 1 300 ? -6.052 2.134 -19.153 1.00 80.19 300 GLU A N 1
ATOM 2418 C CA . GLU A 1 300 ? -5.256 3.233 -19.710 1.00 80.19 300 GLU A CA 1
ATOM 2419 C C . GLU A 1 300 ? -5.125 4.396 -18.718 1.00 80.19 300 GLU A C 1
ATOM 2421 O O . GLU A 1 300 ? -6.042 4.681 -17.945 1.00 80.19 300 GLU A O 1
ATOM 2426 N N . ALA A 1 301 ? -3.994 5.106 -18.775 1.00 73.31 301 ALA A N 1
ATOM 2427 C CA . ALA A 1 301 ? -3.756 6.305 -17.978 1.00 73.31 301 ALA A CA 1
ATOM 2428 C C . ALA A 1 301 ? -4.528 7.509 -18.540 1.00 73.31 301 ALA A C 1
ATOM 2430 O O . ALA A 1 301 ? -4.351 7.893 -19.701 1.00 73.31 301 ALA A O 1
ATOM 2431 N N . ALA A 1 302 ? -5.340 8.168 -17.714 1.00 68.88 302 ALA A N 1
ATOM 2432 C CA . ALA A 1 302 ? -6.032 9.388 -18.120 1.00 68.88 302 ALA A CA 1
ATOM 2433 C C . ALA A 1 302 ? -5.107 10.615 -18.095 1.00 68.88 302 ALA A C 1
ATOM 2435 O O . ALA A 1 302 ? -4.598 11.012 -17.047 1.00 68.88 302 ALA A O 1
ATOM 2436 N N . VAL A 1 303 ? -4.975 11.283 -19.245 1.00 61.06 303 VAL A N 1
ATOM 2437 C CA . VAL A 1 303 ? -4.246 12.562 -19.372 1.00 61.06 303 VAL A CA 1
ATOM 2438 C C . VAL A 1 303 ? -5.078 13.744 -18.853 1.00 61.06 303 VAL A C 1
ATOM 2440 O O . VAL A 1 303 ? -4.533 14.697 -18.309 1.00 61.06 303 VAL A O 1
ATOM 2443 N N . ILE A 1 304 ? -6.405 13.683 -19.003 1.00 61.00 304 ILE A N 1
ATOM 2444 C CA . ILE A 1 304 ? -7.372 14.663 -18.487 1.00 61.00 304 ILE A CA 1
ATOM 2445 C C . ILE A 1 304 ? -8.548 13.863 -17.931 1.00 61.00 304 ILE A C 1
ATOM 2447 O O . ILE A 1 304 ? -9.117 13.049 -18.659 1.00 61.00 304 ILE A O 1
ATOM 2451 N N . LEU A 1 305 ? -8.897 14.057 -16.657 1.00 64.25 305 LEU A N 1
ATOM 2452 C CA . LEU A 1 305 ? -10.118 13.484 -16.098 1.00 64.25 305 LEU A CA 1
ATOM 2453 C C . LEU A 1 305 ? -11.246 14.505 -16.201 1.00 64.25 305 LEU A C 1
ATOM 2455 O O . LEU A 1 305 ? -11.109 15.673 -15.833 1.00 64.25 305 LEU A O 1
ATOM 2459 N N . ASP A 1 306 ? -12.375 14.037 -16.712 1.00 65.25 306 ASP A N 1
ATOM 2460 C CA . ASP A 1 306 ? -13.609 14.806 -16.748 1.00 65.25 306 ASP A CA 1
ATOM 2461 C C . ASP A 1 306 ? -14.279 14.833 -15.373 1.00 65.25 306 ASP A C 1
ATOM 2463 O O . ASP A 1 306 ? -14.107 13.924 -14.568 1.00 65.25 306 ASP A O 1
ATOM 2467 N N . LYS A 1 307 ? -15.162 15.814 -15.152 1.00 77.75 307 LYS A N 1
ATOM 2468 C CA . LYS A 1 307 ? -15.952 15.934 -13.915 1.00 77.75 307 LYS A CA 1
ATOM 2469 C C . LYS A 1 307 ? -16.757 14.669 -13.567 1.00 77.75 307 LYS A C 1
ATOM 2471 O O . LYS A 1 307 ? -17.062 14.462 -12.399 1.00 77.75 307 LYS A O 1
ATOM 2476 N N . GLU A 1 308 ? -17.083 13.830 -14.548 1.00 81.69 308 GLU A N 1
ATOM 2477 C CA . GLU A 1 308 ? -17.897 12.622 -14.384 1.00 81.69 308 GLU A CA 1
ATOM 2478 C C . GLU A 1 308 ? -17.200 11.385 -14.968 1.00 81.69 308 GLU A C 1
ATOM 2480 O O . GLU A 1 308 ? -16.647 11.435 -16.077 1.00 81.69 308 GLU A O 1
ATOM 2485 N N . ILE A 1 309 ? -17.296 10.257 -14.260 1.00 76.75 309 ILE A N 1
ATOM 2486 C CA . ILE A 1 309 ? -16.749 8.947 -14.646 1.00 76.75 309 ILE A CA 1
ATOM 2487 C C . ILE A 1 309 ? -17.849 7.876 -14.771 1.00 76.75 309 ILE A C 1
ATOM 2489 O O . ILE A 1 309 ? -18.963 8.034 -14.276 1.00 76.75 309 ILE A O 1
ATOM 2493 N N . ARG A 1 310 ? -17.526 6.801 -15.506 1.00 69.31 310 ARG A N 1
ATOM 2494 C CA . ARG A 1 310 ? -18.382 5.658 -15.906 1.00 69.31 310 ARG A CA 1
ATOM 2495 C C . ARG A 1 310 ? -19.552 5.934 -16.860 1.00 69.31 310 ARG A C 1
ATOM 2497 O O . ARG A 1 310 ? -20.009 5.003 -17.506 1.00 69.31 310 ARG A O 1
ATOM 2504 N N . LEU A 1 311 ? -19.932 7.188 -17.116 1.00 57.19 311 LEU A N 1
ATOM 2505 C CA . LEU A 1 311 ? -20.909 7.508 -18.177 1.00 57.19 311 LEU A CA 1
ATOM 2506 C C . LEU A 1 311 ? -20.439 7.134 -19.604 1.00 57.19 311 LEU A C 1
ATOM 2508 O O . LEU A 1 311 ? -21.252 7.139 -20.526 1.00 57.19 311 LEU A O 1
ATOM 2512 N N . LYS A 1 312 ? -19.140 6.842 -19.800 1.00 58.56 312 LYS A N 1
ATOM 2513 C CA . LYS A 1 312 ? -18.516 6.477 -21.091 1.00 58.56 312 LYS A CA 1
ATOM 2514 C C . LYS A 1 312 ? -17.284 5.555 -20.964 1.00 58.56 312 LYS A C 1
ATOM 2516 O O . LYS A 1 312 ? -16.418 5.645 -21.819 1.00 58.56 312 LYS A O 1
ATOM 2521 N N . GLU A 1 313 ? -17.159 4.767 -19.887 1.00 69.38 313 GLU A N 1
ATOM 2522 C CA . GLU A 1 313 ? -15.946 3.961 -19.589 1.00 69.38 313 GLU A CA 1
ATOM 2523 C C . GLU A 1 313 ? -14.635 4.755 -19.754 1.00 69.38 313 GLU A C 1
ATOM 2525 O O . GLU A 1 313 ? -13.929 4.664 -20.753 1.00 69.38 313 GLU A O 1
ATOM 2530 N N . LYS A 1 314 ? -14.330 5.611 -18.774 1.00 77.75 314 LYS A N 1
ATOM 2531 C CA . LYS A 1 314 ? -13.159 6.495 -18.838 1.00 77.75 314 LYS A CA 1
ATOM 2532 C C . LYS A 1 314 ? -11.951 5.876 -18.150 1.00 77.75 314 LYS A C 1
ATOM 2534 O O . LYS A 1 314 ? -12.095 5.235 -17.110 1.00 77.75 314 LYS A O 1
ATOM 2539 N N . ALA A 1 315 ? -10.779 6.153 -18.711 1.00 80.94 315 ALA A N 1
ATOM 2540 C CA . ALA A 1 315 ? -9.488 5.960 -18.067 1.00 80.94 315 ALA A CA 1
ATOM 2541 C C . ALA A 1 315 ? -9.442 6.665 -16.697 1.00 80.94 315 ALA A C 1
ATOM 2543 O O . ALA A 1 315 ? -10.061 7.720 -16.521 1.00 80.94 315 ALA A O 1
ATOM 2544 N N . LEU A 1 316 ? -8.700 6.103 -15.741 1.00 83.62 316 LEU A N 1
ATOM 2545 C CA . LEU A 1 316 ? -8.425 6.740 -14.447 1.00 83.62 316 LEU A CA 1
ATOM 2546 C C . LEU A 1 316 ? -6.997 7.298 -14.436 1.00 83.62 316 LEU A C 1
ATOM 2548 O O . LEU A 1 316 ? -6.161 6.912 -15.250 1.00 83.62 316 LEU A O 1
ATOM 2552 N N . ALA A 1 317 ? -6.697 8.213 -13.514 1.00 77.44 317 ALA A N 1
ATOM 2553 C CA . ALA A 1 317 ? -5.347 8.751 -13.347 1.00 77.44 317 ALA A CA 1
ATOM 2554 C C . ALA A 1 317 ? -4.804 8.369 -11.969 1.00 77.44 317 ALA A C 1
ATOM 2556 O O . ALA A 1 317 ? -5.024 9.098 -11.005 1.00 77.44 317 ALA A O 1
ATOM 2557 N N . PHE A 1 318 ? -4.092 7.237 -11.901 1.00 80.06 318 PHE A N 1
ATOM 2558 C CA . PHE A 1 318 ? -3.408 6.764 -10.689 1.00 80.06 318 PHE A CA 1
ATOM 2559 C C . PHE A 1 318 ? -4.323 6.778 -9.446 1.00 80.06 318 PHE A C 1
ATOM 2561 O O . PHE A 1 318 ? -4.122 7.595 -8.539 1.00 80.06 318 PHE A O 1
ATOM 2568 N N . PRO A 1 319 ? -5.356 5.910 -9.408 1.00 91.00 319 PRO A N 1
ATOM 2569 C CA . PRO A 1 319 ? -6.166 5.757 -8.208 1.00 91.00 319 PRO A CA 1
ATOM 2570 C C . PRO A 1 319 ? -5.282 5.252 -7.066 1.00 91.00 319 PRO A C 1
ATOM 2572 O O . PRO A 1 319 ? -4.520 4.307 -7.272 1.00 91.00 319 PRO A O 1
ATOM 2575 N N . LEU A 1 32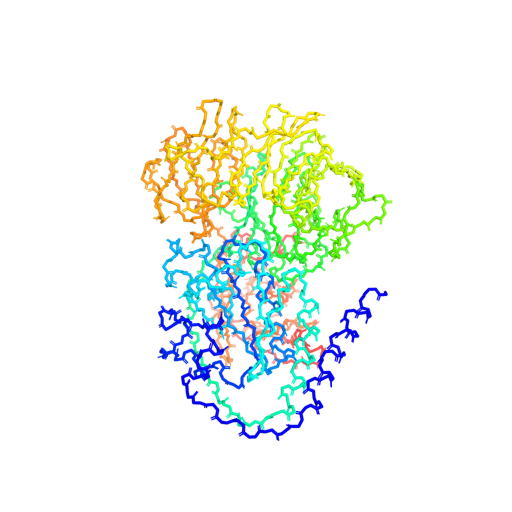0 ? -5.369 5.861 -5.884 1.00 90.25 320 LEU A N 1
ATOM 2576 C CA . LEU A 1 320 ? -4.494 5.514 -4.761 1.00 90.25 320 LEU A CA 1
ATOM 2577 C C . LEU A 1 320 ? -5.263 5.082 -3.516 1.00 90.25 320 LEU A C 1
ATOM 2579 O O . LEU A 1 320 ? -5.226 3.908 -3.175 1.00 90.25 320 LEU A O 1
ATOM 2583 N N . SER A 1 321 ? -5.913 6.016 -2.823 1.00 93.38 321 SER A N 1
ATOM 2584 C CA . SER A 1 321 ? -6.622 5.751 -1.570 1.00 93.38 321 SER A CA 1
ATOM 2585 C C . SER A 1 321 ? -8.109 5.577 -1.834 1.00 93.38 321 SER A C 1
ATOM 2587 O O . SER A 1 321 ? -8.687 6.277 -2.675 1.00 93.38 321 SER A O 1
ATOM 2589 N N . LEU A 1 322 ? -8.699 4.627 -1.114 1.00 97.00 322 LEU A N 1
ATOM 2590 C CA . LEU A 1 322 ? -10.103 4.263 -1.180 1.00 97.00 322 LEU A CA 1
ATOM 2591 C C . LEU A 1 322 ? -10.736 4.404 0.199 1.00 97.00 322 LEU A C 1
ATOM 2593 O O . LEU A 1 322 ? -10.122 4.026 1.188 1.00 97.00 322 LEU A O 1
ATOM 2597 N N . GLU A 1 323 ? -11.972 4.889 0.241 1.00 97.25 323 GLU A N 1
ATOM 2598 C CA . GLU A 1 323 ? -12.769 4.951 1.466 1.00 97.25 323 GLU A CA 1
ATOM 2599 C C . GLU A 1 323 ? -14.242 4.682 1.148 1.00 97.25 323 GLU A C 1
ATOM 2601 O O . GLU A 1 323 ? -14.776 5.170 0.146 1.00 97.25 323 GLU A O 1
ATOM 2606 N N . LEU A 1 324 ? -14.913 3.907 2.001 1.00 95.56 324 LEU A N 1
ATOM 2607 C CA . LEU A 1 324 ? -16.322 3.554 1.837 1.00 95.56 324 LEU A CA 1
ATOM 2608 C C . LEU A 1 324 ? -17.205 4.332 2.801 1.00 95.56 324 LEU A C 1
ATOM 2610 O O . LEU A 1 324 ? -16.955 4.395 4.003 1.00 95.56 324 LEU A O 1
ATOM 2614 N N . LYS A 1 325 ? -18.310 4.868 2.282 1.00 94.69 325 LYS A N 1
ATOM 2615 C CA . LYS A 1 325 ? -19.354 5.458 3.121 1.00 94.69 325 LYS A CA 1
ATOM 2616 C C . LYS A 1 325 ? -20.706 5.438 2.424 1.00 94.69 325 LYS A C 1
ATOM 2618 O O . LYS A 1 325 ? -20.859 5.977 1.330 1.00 94.69 325 LYS A O 1
ATOM 2623 N N . ASN A 1 326 ? -21.714 4.883 3.099 1.00 92.88 326 ASN A N 1
ATOM 2624 C CA . ASN A 1 326 ? -23.130 4.960 2.713 1.00 92.88 326 ASN A CA 1
ATOM 2625 C C . ASN A 1 326 ? -23.413 4.535 1.252 1.00 92.88 326 ASN A C 1
ATOM 2627 O O . ASN A 1 326 ? -24.134 5.234 0.541 1.00 92.88 326 ASN A O 1
ATOM 2631 N N . GLY A 1 327 ? -22.827 3.423 0.790 1.00 93.38 327 GLY A N 1
ATOM 2632 C CA . GLY A 1 327 ? -23.010 2.921 -0.583 1.00 93.38 327 GLY A CA 1
ATOM 2633 C C . GLY A 1 327 ? -22.194 3.660 -1.652 1.00 93.38 327 GLY A C 1
ATOM 2634 O O . GLY A 1 327 ? -22.426 3.471 -2.848 1.00 93.38 327 GLY A O 1
ATOM 2635 N N . PHE A 1 328 ? -21.244 4.501 -1.237 1.00 95.88 328 PHE A N 1
ATOM 2636 C CA . PHE A 1 328 ? -20.320 5.196 -2.123 1.00 95.88 328 PHE A CA 1
ATOM 2637 C C . PHE A 1 328 ? -18.869 4.828 -1.823 1.00 95.88 328 PHE A C 1
ATOM 2639 O O . PHE A 1 328 ? -18.476 4.704 -0.663 1.00 95.88 328 PHE A O 1
ATOM 2646 N N . LEU A 1 329 ? -18.081 4.738 -2.890 1.00 96.75 329 LEU A N 1
ATOM 2647 C CA . LEU A 1 329 ? -16.630 4.648 -2.874 1.00 96.75 329 LEU A CA 1
ATOM 2648 C C . LEU A 1 329 ? -16.031 6.021 -3.175 1.00 96.75 329 LEU A C 1
ATOM 2650 O O . LEU A 1 329 ? -16.348 6.645 -4.190 1.00 96.75 329 LEU A O 1
ATOM 2654 N N . TYR A 1 330 ? -15.155 6.481 -2.298 1.00 96.56 330 TYR A N 1
ATOM 2655 C CA . TYR A 1 330 ? -14.373 7.695 -2.465 1.00 96.56 330 TYR A CA 1
ATOM 2656 C C . TYR A 1 330 ? -12.971 7.306 -2.918 1.00 96.56 330 TYR A C 1
ATOM 2658 O O . TYR A 1 330 ? -12.383 6.384 -2.364 1.00 96.56 330 TYR A O 1
ATOM 2666 N N . VAL A 1 331 ? -12.465 7.966 -3.959 1.00 95.06 331 VAL A N 1
ATOM 2667 C CA . VAL A 1 331 ? -11.206 7.591 -4.620 1.00 95.06 331 VAL A CA 1
ATOM 2668 C C . VAL A 1 331 ? -10.322 8.816 -4.777 1.00 95.06 331 VAL A C 1
ATOM 2670 O O . VAL A 1 331 ? -10.768 9.812 -5.358 1.00 95.06 331 VAL A O 1
ATOM 2673 N N . SER A 1 332 ? -9.069 8.746 -4.321 1.00 91.69 332 SER A N 1
ATOM 2674 C CA . SER A 1 332 ? -8.066 9.761 -4.656 1.00 91.69 332 SER A CA 1
ATOM 2675 C C . SER A 1 332 ? -7.382 9.440 -5.983 1.00 91.69 332 SER A C 1
ATOM 2677 O O . SER A 1 332 ? -6.931 8.321 -6.214 1.00 91.69 332 SER A O 1
ATOM 2679 N N . MET A 1 333 ? -7.305 10.442 -6.858 1.00 86.94 333 MET A N 1
ATOM 2680 C CA . MET A 1 333 ? -6.620 10.404 -8.152 1.00 86.94 333 MET A CA 1
ATOM 2681 C C . MET A 1 333 ? -5.397 11.316 -8.066 1.00 86.94 333 MET A C 1
ATOM 2683 O O . MET A 1 333 ? -5.509 12.536 -8.229 1.00 86.94 333 MET A O 1
ATOM 2687 N N . VAL A 1 334 ? -4.239 10.739 -7.745 1.00 76.00 334 VAL A N 1
ATOM 2688 C CA . VAL A 1 334 ? -3.073 11.497 -7.255 1.00 76.00 334 VAL A CA 1
ATOM 2689 C C . VAL A 1 334 ? -2.471 12.390 -8.332 1.00 76.00 334 VAL A C 1
ATOM 2691 O O . VAL A 1 334 ? -2.266 13.573 -8.080 1.00 76.00 334 VAL A O 1
ATOM 2694 N N . ASN A 1 335 ? -2.292 11.878 -9.553 1.00 67.81 335 ASN A N 1
ATOM 2695 C CA . ASN A 1 335 ? -1.676 12.642 -10.648 1.00 67.81 335 ASN A CA 1
ATOM 2696 C C . ASN A 1 335 ? -2.510 13.845 -11.109 1.00 67.81 335 ASN A C 1
ATOM 2698 O O . ASN A 1 335 ? -2.012 14.688 -11.850 1.00 67.81 335 ASN A O 1
ATOM 2702 N N . GLN A 1 336 ? -3.778 13.933 -10.700 1.00 72.25 336 GLN A N 1
ATOM 2703 C CA . GLN A 1 336 ? -4.614 15.105 -10.956 1.00 72.25 336 GLN A CA 1
ATOM 2704 C C . GLN A 1 336 ? -5.023 15.836 -9.680 1.00 72.25 336 GLN A C 1
ATOM 2706 O O . GLN A 1 336 ? -5.782 16.792 -9.783 1.00 72.25 336 GLN A O 1
ATOM 2711 N N . SER A 1 337 ? -4.542 15.412 -8.507 1.00 84.50 337 SER A N 1
ATOM 2712 C CA . SER A 1 337 ? -4.926 15.957 -7.202 1.00 84.50 337 SER A CA 1
ATOM 2713 C C . SER A 1 337 ? -6.446 16.064 -7.013 1.00 84.50 337 SER A C 1
ATOM 2715 O O . SER A 1 337 ? -6.958 17.083 -6.556 1.00 84.50 337 SER A O 1
ATOM 2717 N N . GLN A 1 338 ? -7.196 15.025 -7.391 1.00 88.38 338 GLN A N 1
ATOM 2718 C CA . GLN A 1 338 ? -8.666 15.035 -7.368 1.00 88.38 338 GLN A CA 1
ATOM 2719 C C . GLN A 1 338 ? -9.242 13.933 -6.486 1.00 88.38 338 GLN A C 1
ATOM 2721 O O . GLN A 1 338 ? -8.664 12.854 -6.380 1.00 88.38 338 GLN A O 1
ATOM 2726 N N . ILE A 1 339 ? -10.427 14.181 -5.924 1.00 91.81 339 ILE A N 1
ATOM 2727 C CA . ILE A 1 339 ? -11.232 13.169 -5.230 1.00 91.81 339 ILE A CA 1
ATOM 2728 C C . ILE A 1 339 ? -12.524 12.925 -6.002 1.00 91.81 339 ILE A C 1
ATOM 2730 O O . ILE A 1 339 ? -13.251 13.869 -6.333 1.00 91.81 339 ILE A O 1
ATOM 2734 N N . TYR A 1 340 ? -12.834 11.657 -6.246 1.00 92.62 340 TYR A N 1
ATOM 2735 C CA . TYR A 1 340 ? -14.087 11.220 -6.852 1.00 92.62 340 TYR A CA 1
ATOM 2736 C C . TYR A 1 340 ? -14.965 10.539 -5.818 1.00 92.62 340 TYR A C 1
ATOM 2738 O O . TYR A 1 340 ? -14.476 9.788 -4.982 1.00 92.62 340 TYR A O 1
ATOM 2746 N N . LYS A 1 341 ? -16.271 10.777 -5.917 1.00 94.38 341 LYS A N 1
ATOM 2747 C CA . LYS A 1 341 ? -17.307 10.011 -5.229 1.00 94.38 341 LYS A CA 1
ATOM 2748 C C . LYS A 1 341 ? -18.015 9.144 -6.256 1.00 94.38 341 LYS A C 1
ATOM 2750 O O . LYS A 1 341 ? -18.532 9.679 -7.236 1.00 94.38 341 LYS A O 1
ATOM 2755 N N . VAL A 1 342 ? -18.059 7.842 -6.019 1.00 94.81 342 VAL A N 1
ATOM 2756 C CA . VAL A 1 342 ? -18.583 6.830 -6.940 1.00 94.81 342 VAL A CA 1
ATOM 2757 C C . VAL A 1 342 ? -19.684 6.039 -6.253 1.00 94.81 342 VAL A C 1
ATOM 2759 O O . VAL A 1 342 ? -19.489 5.534 -5.157 1.00 94.81 342 VAL A O 1
ATOM 2762 N N . GLU A 1 343 ? -20.848 5.924 -6.875 1.00 95.31 343 GLU A N 1
ATOM 2763 C CA . GLU A 1 343 ? -21.926 5.059 -6.396 1.00 95.31 343 GLU A CA 1
ATOM 2764 C C . GLU A 1 343 ? -21.575 3.588 -6.637 1.00 95.31 343 GLU A C 1
ATOM 2766 O O . GLU A 1 343 ? -21.290 3.209 -7.768 1.00 95.31 343 GLU A O 1
ATOM 2771 N N . LEU A 1 344 ? -21.613 2.734 -5.611 1.00 93.88 344 LEU A N 1
ATOM 2772 C CA . LEU A 1 344 ? -21.203 1.330 -5.751 1.00 93.88 344 LEU A CA 1
ATOM 2773 C C . LEU A 1 344 ? -22.097 0.538 -6.715 1.00 93.88 344 LEU A C 1
ATOM 2775 O O . LEU A 1 344 ? -21.602 -0.242 -7.527 1.00 93.88 344 LEU A O 1
ATOM 2779 N N . ALA A 1 345 ? -23.411 0.774 -6.659 1.00 91.75 345 ALA A N 1
ATOM 2780 C CA . ALA A 1 345 ? -24.398 0.032 -7.441 1.00 91.75 345 ALA A CA 1
ATOM 2781 C C . ALA A 1 345 ? -24.239 0.239 -8.955 1.00 91.75 345 ALA A C 1
ATOM 2783 O O . ALA A 1 345 ? -24.407 -0.689 -9.744 1.00 91.75 345 ALA A O 1
ATOM 2784 N N . THR A 1 346 ? -23.918 1.466 -9.366 1.00 90.19 346 THR A N 1
ATOM 2785 C CA . THR A 1 346 ? -23.865 1.851 -10.781 1.00 90.19 346 THR A CA 1
ATOM 2786 C C . THR A 1 346 ? -22.447 2.084 -11.272 1.00 90.19 346 THR A C 1
ATOM 2788 O O . THR A 1 346 ? -22.234 2.058 -12.481 1.00 90.19 346 THR A O 1
ATOM 2791 N N . GLY A 1 347 ? -21.508 2.334 -10.352 1.00 89.19 347 GLY A N 1
ATOM 2792 C CA . GLY A 1 347 ? -20.174 2.905 -10.538 1.00 89.19 347 GLY A CA 1
ATOM 2793 C C . GLY A 1 347 ? -20.149 4.318 -11.122 1.00 89.19 347 GLY A C 1
ATOM 2794 O O . GLY A 1 347 ? -19.083 4.786 -11.526 1.00 89.19 347 GLY A O 1
ATOM 2795 N N . ALA A 1 348 ? -21.298 4.980 -11.264 1.00 90.56 348 ALA A N 1
ATOM 2796 C CA . ALA A 1 348 ? -21.337 6.359 -11.721 1.00 90.56 348 ALA A CA 1
ATOM 2797 C C . ALA A 1 348 ? -20.624 7.230 -10.687 1.00 90.56 348 ALA A C 1
ATOM 2799 O O . ALA A 1 348 ? -20.869 7.108 -9.485 1.00 90.56 348 ALA A O 1
ATOM 2800 N N . GLY A 1 349 ? -19.721 8.091 -11.146 1.00 90.62 349 GLY A N 1
ATOM 2801 C CA . GLY A 1 349 ? -18.918 8.902 -10.244 1.00 90.62 349 GLY A CA 1
ATOM 2802 C C . GLY A 1 349 ? -18.785 10.339 -10.693 1.00 90.62 349 GLY A C 1
ATOM 2803 O O . GLY A 1 349 ? -18.842 10.645 -11.884 1.00 90.62 349 GLY A O 1
ATOM 2804 N N . VAL A 1 350 ? -18.575 11.217 -9.721 1.00 90.31 350 VAL A N 1
ATOM 2805 C CA . VAL A 1 350 ? -18.375 12.649 -9.929 1.00 90.31 350 VAL A CA 1
ATOM 2806 C C . VAL A 1 350 ? -17.178 13.122 -9.118 1.00 90.31 350 VAL A C 1
ATOM 2808 O O . VAL A 1 350 ? -16.955 12.669 -7.992 1.00 90.31 350 VAL A O 1
ATOM 2811 N N . ARG A 1 351 ? -16.401 14.042 -9.686 1.00 90.50 351 ARG A N 1
ATOM 2812 C CA . ARG A 1 351 ? -15.359 14.756 -8.957 1.00 90.50 351 ARG A CA 1
ATOM 2813 C C . ARG A 1 351 ? -16.012 15.627 -7.892 1.00 90.50 351 ARG A C 1
ATOM 2815 O O . ARG A 1 351 ? -16.842 16.476 -8.217 1.00 90.50 351 ARG A O 1
ATOM 2822 N N . ILE A 1 352 ? -15.602 15.441 -6.645 1.00 90.62 352 ILE A N 1
ATOM 2823 C CA . ILE A 1 352 ? -16.114 16.200 -5.502 1.00 90.62 352 ILE A CA 1
ATOM 2824 C C . ILE A 1 352 ? -15.083 17.136 -4.884 1.00 90.62 352 ILE A C 1
ATOM 2826 O O . ILE A 1 352 ? -15.463 17.939 -4.052 1.00 90.62 352 ILE A O 1
ATOM 2830 N N . ALA A 1 353 ? -13.799 17.028 -5.225 1.00 89.62 353 ALA A N 1
ATOM 2831 C CA . ALA A 1 353 ? -12.778 17.933 -4.707 1.00 89.62 353 ALA A CA 1
ATOM 2832 C C . ALA A 1 353 ? -11.538 17.958 -5.597 1.00 89.62 353 ALA A C 1
ATOM 2834 O O . ALA A 1 353 ? -11.235 16.973 -6.281 1.00 89.62 353 ALA A O 1
ATOM 2835 N N . GLY A 1 354 ? -10.803 19.067 -5.508 1.00 86.25 354 GLY A N 1
ATOM 2836 C CA . GLY A 1 354 ? -9.508 19.251 -6.139 1.00 86.25 354 GLY A CA 1
ATOM 2837 C C . GLY A 1 354 ? -9.589 19.772 -7.569 1.00 86.25 354 GLY A C 1
ATOM 2838 O O . GLY A 1 354 ? -10.461 19.410 -8.366 1.00 86.25 354 GLY A O 1
ATOM 2839 N N . THR A 1 355 ? -8.628 20.625 -7.897 1.00 77.56 355 THR A N 1
ATOM 2840 C CA . THR A 1 355 ? -8.319 21.031 -9.265 1.00 77.56 355 THR A CA 1
ATOM 2841 C C . THR A 1 355 ? -7.057 20.296 -9.707 1.00 77.56 355 THR A C 1
ATOM 2843 O O . THR A 1 355 ? -6.295 19.822 -8.873 1.00 77.56 355 THR A O 1
ATOM 2846 N N . SER A 1 356 ? -6.781 20.244 -11.010 1.00 75.00 356 SER A N 1
ATOM 2847 C CA . SER A 1 356 ? -5.511 19.710 -11.536 1.00 75.00 356 SER A CA 1
ATOM 2848 C C . SER A 1 356 ? -4.293 20.607 -11.231 1.00 75.00 356 SER A C 1
ATOM 2850 O O . SER A 1 356 ? -3.287 20.542 -11.931 1.00 75.00 356 SER A O 1
ATOM 2852 N N . SER A 1 357 ? -4.401 21.493 -10.235 1.00 76.50 357 SER A N 1
ATOM 2853 C CA . SER A 1 357 ? -3.314 22.324 -9.724 1.00 76.50 357 SER A CA 1
ATOM 2854 C C . SER A 1 357 ? -2.402 21.498 -8.819 1.00 76.50 357 SER A C 1
ATOM 2856 O O . SER A 1 357 ? -2.853 20.614 -8.099 1.00 76.50 357 SER A O 1
ATOM 2858 N N . SER A 1 358 ? -1.114 21.827 -8.817 1.00 68.25 358 SER A N 1
ATOM 2859 C CA . SER A 1 358 ? -0.122 21.270 -7.890 1.00 68.25 358 SER A CA 1
ATOM 2860 C C . SER A 1 358 ? 0.008 22.081 -6.593 1.00 68.25 358 SER A C 1
ATOM 2862 O O . SER A 1 358 ? 0.853 21.775 -5.752 1.00 68.25 358 SER A O 1
ATOM 2864 N N . VAL A 1 359 ? -0.777 23.154 -6.445 1.00 79.94 359 VAL A N 1
ATOM 2865 C CA . VAL A 1 359 ? -0.791 24.025 -5.264 1.00 79.94 359 VAL A CA 1
ATOM 2866 C C . VAL A 1 359 ? -2.001 23.675 -4.411 1.00 79.94 359 VAL A C 1
ATOM 2868 O O . VAL A 1 359 ? -3.118 23.663 -4.915 1.00 79.94 359 VAL A O 1
ATOM 2871 N N . SER A 1 360 ? -1.796 23.438 -3.117 1.00 86.25 360 SER A N 1
ATOM 2872 C CA . SER A 1 360 ? -2.877 23.197 -2.154 1.00 86.25 360 SER A CA 1
ATOM 2873 C C . SER A 1 360 ? -3.442 24.528 -1.641 1.00 86.25 360 SER A C 1
ATOM 2875 O O . SER A 1 360 ? -2.701 25.341 -1.073 1.00 86.25 360 SER A O 1
ATOM 2877 N N . GLN A 1 361 ? -4.743 24.758 -1.853 1.00 89.50 361 GLN A N 1
ATOM 2878 C CA . GLN A 1 361 ? -5.442 25.989 -1.474 1.00 89.50 361 GLN A CA 1
ATOM 2879 C C . GLN A 1 361 ? -6.856 25.695 -0.952 1.00 89.50 361 GLN A C 1
ATOM 2881 O O . GLN A 1 361 ? -7.598 24.902 -1.535 1.00 89.50 361 GLN A O 1
ATOM 2886 N N . ASP A 1 362 ? -7.225 26.328 0.163 1.00 91.69 362 ASP A N 1
ATOM 2887 C CA . ASP A 1 362 ? -8.588 26.319 0.712 1.00 91.69 362 ASP A CA 1
ATOM 2888 C C . ASP A 1 362 ? -9.553 27.142 -0.144 1.00 91.69 362 ASP A C 1
ATOM 2890 O O . ASP A 1 362 ? -9.153 28.080 -0.832 1.00 91.69 362 ASP A O 1
ATOM 2894 N N . GLY A 1 363 ? -10.843 26.823 -0.068 1.00 91.31 363 GLY A N 1
ATOM 2895 C CA . GLY A 1 363 ? -11.865 27.540 -0.824 1.00 91.31 363 GLY A CA 1
ATOM 2896 C C . GLY A 1 363 ? -13.197 26.806 -0.875 1.00 91.31 363 GLY A C 1
ATOM 2897 O O . GLY A 1 363 ? -13.411 25.811 -0.175 1.00 91.31 363 GLY A O 1
ATOM 2898 N N . GLU A 1 364 ? -14.103 27.300 -1.714 1.00 90.25 364 GLU A N 1
ATOM 2899 C CA . GLU A 1 364 ? -15.311 26.556 -2.069 1.00 90.25 364 GLU A CA 1
ATOM 2900 C C . GLU A 1 364 ? -14.949 25.262 -2.806 1.00 90.25 364 GLU A C 1
ATOM 2902 O O . GLU A 1 364 ? -13.897 25.160 -3.432 1.00 90.25 364 GLU A O 1
ATOM 2907 N N . ILE A 1 365 ? -15.820 24.257 -2.739 1.00 85.44 365 ILE A N 1
ATOM 2908 C CA . ILE A 1 365 ? -15.509 22.893 -3.192 1.00 85.44 365 ILE A CA 1
ATOM 2909 C C . ILE A 1 365 ? -15.082 22.790 -4.673 1.00 85.44 365 ILE A C 1
ATOM 2911 O O . ILE A 1 365 ? -14.296 21.915 -5.028 1.00 85.44 365 ILE A O 1
ATOM 2915 N N . GLU A 1 366 ? -15.570 23.692 -5.530 1.00 81.81 366 GLU A N 1
ATOM 2916 C CA . GLU A 1 366 ? -15.234 23.741 -6.962 1.00 81.81 366 GLU A CA 1
ATOM 2917 C C . GLU A 1 366 ? -13.970 24.569 -7.263 1.00 81.81 366 GLU A C 1
ATOM 2919 O O . GLU A 1 366 ? -13.391 24.424 -8.341 1.00 81.81 366 GLU A O 1
ATOM 2924 N N . GLU A 1 367 ? -13.543 25.432 -6.337 1.00 84.69 367 GLU A N 1
ATOM 2925 C CA . GLU A 1 367 ? -12.396 26.339 -6.504 1.00 84.69 367 GLU A CA 1
ATOM 2926 C C . GLU A 1 367 ? -11.148 25.847 -5.767 1.00 84.69 367 GLU A C 1
ATOM 2928 O O . GLU A 1 367 ? -10.021 26.100 -6.196 1.00 84.69 367 GLU A O 1
ATOM 2933 N N . ALA A 1 368 ? -11.344 25.135 -4.660 1.00 87.56 368 ALA A N 1
ATOM 2934 C CA . ALA A 1 368 ? -10.276 24.629 -3.824 1.00 87.56 368 ALA A CA 1
ATOM 2935 C C . ALA A 1 368 ? -9.421 23.595 -4.562 1.00 87.56 368 ALA A C 1
ATOM 2937 O O . ALA A 1 368 ? -9.914 22.666 -5.214 1.00 87.56 368 ALA A O 1
ATOM 2938 N N . SER A 1 369 ? -8.112 23.731 -4.402 1.00 89.25 369 SER A N 1
ATOM 2939 C CA . SER A 1 369 ? -7.123 22.849 -4.998 1.00 89.25 369 SER A CA 1
ATOM 2940 C C . SER A 1 369 ? -6.453 21.976 -3.944 1.00 89.25 369 SER A C 1
ATOM 2942 O O . SER A 1 369 ? -6.250 22.373 -2.790 1.00 89.25 369 SER A O 1
ATOM 2944 N N . LEU A 1 370 ? -6.116 20.759 -4.359 1.00 88.06 370 LEU A N 1
ATOM 2945 C CA . LEU A 1 370 ? -5.388 19.794 -3.550 1.00 88.06 370 LEU A CA 1
ATOM 2946 C C . LEU A 1 370 ? -3.993 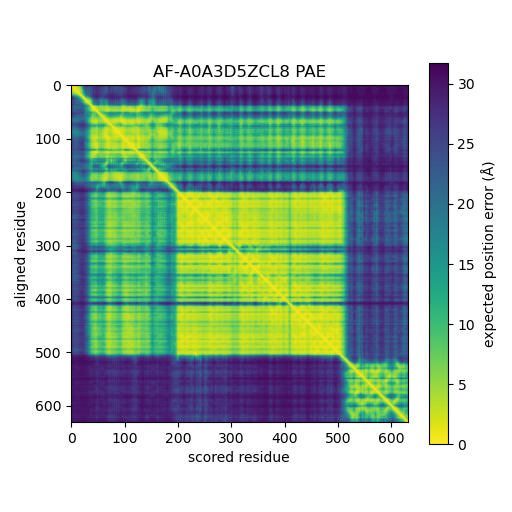19.604 -4.157 1.00 88.06 370 LEU A C 1
ATOM 2948 O O . LEU A 1 370 ? -3.774 19.890 -5.330 1.00 88.06 370 LEU A O 1
ATOM 2952 N N . ALA A 1 371 ? -3.061 19.097 -3.370 1.00 81.44 371 ALA A N 1
ATOM 2953 C CA . ALA A 1 371 ? -1.723 18.709 -3.767 1.00 81.44 371 ALA A CA 1
ATOM 2954 C C . ALA A 1 371 ? -1.472 17.278 -3.277 1.00 81.44 371 ALA A C 1
ATOM 2956 O O . ALA A 1 371 ? -1.090 17.063 -2.128 1.00 81.44 371 ALA A O 1
ATOM 2957 N N . HIS A 1 372 ? -1.700 16.307 -4.166 1.00 78.44 372 HIS A N 1
ATOM 2958 C CA . HIS A 1 372 ? -1.451 14.878 -3.935 1.00 78.44 372 HIS A CA 1
ATOM 2959 C C . HIS A 1 372 ? -2.124 14.326 -2.656 1.00 78.44 372 HIS A C 1
ATOM 2961 O O . HIS A 1 372 ? -1.432 13.927 -1.715 1.00 78.44 372 HIS A O 1
ATOM 2967 N N . PRO A 1 373 ? -3.471 14.284 -2.596 1.00 87.69 373 PRO A N 1
ATOM 2968 C CA . PRO A 1 373 ? -4.178 13.705 -1.458 1.00 87.69 373 PRO A CA 1
ATOM 2969 C C . PRO A 1 373 ? -3.909 12.191 -1.376 1.00 87.69 373 PRO A C 1
ATOM 2971 O O . PRO A 1 373 ? -4.395 11.419 -2.210 1.00 87.69 373 PRO A O 1
ATOM 2974 N N . ASN A 1 374 ? -3.116 11.762 -0.393 1.00 87.06 374 ASN A N 1
ATOM 2975 C CA . ASN A 1 374 ? -2.597 10.393 -0.322 1.00 87.06 374 ASN A CA 1
ATOM 2976 C C . ASN A 1 374 ? -3.453 9.442 0.518 1.00 87.06 374 ASN A C 1
ATOM 2978 O O . ASN A 1 374 ? -3.398 8.238 0.300 1.00 87.06 374 ASN A O 1
ATOM 2982 N N . SER A 1 375 ? -4.242 9.961 1.457 1.00 93.81 375 SER A N 1
ATOM 2983 C CA . SER A 1 375 ? -5.109 9.159 2.323 1.00 93.81 375 SER A CA 1
ATOM 2984 C C . SER A 1 375 ? -6.345 9.954 2.731 1.00 93.81 375 SER A C 1
ATOM 2986 O O . SER A 1 375 ? -6.322 11.189 2.734 1.00 93.81 375 SER A O 1
ATOM 2988 N N . MET A 1 376 ? -7.431 9.255 3.046 1.00 95.88 376 MET A N 1
ATOM 2989 C CA . MET A 1 376 ? -8.693 9.858 3.446 1.00 95.88 376 MET A CA 1
ATOM 2990 C C . MET A 1 376 ? -9.413 9.019 4.501 1.00 95.88 376 MET A C 1
ATOM 2992 O O . MET A 1 376 ? -9.233 7.809 4.545 1.00 95.88 376 MET A O 1
ATOM 2996 N N . CYS A 1 377 ? -10.235 9.658 5.332 1.00 96.69 377 CYS A N 1
ATOM 2997 C CA . CYS A 1 377 ? -11.116 8.960 6.269 1.00 96.69 377 CYS A CA 1
ATOM 2998 C C . CYS A 1 377 ? -12.361 9.792 6.596 1.00 96.69 377 CYS A C 1
ATOM 3000 O O . CYS A 1 377 ? -12.340 11.028 6.511 1.00 96.69 377 CYS A O 1
ATOM 3002 N N . PHE A 1 378 ? -13.450 9.136 6.996 1.00 95.44 378 PHE A N 1
ATOM 3003 C CA . PHE A 1 378 ? -14.634 9.832 7.504 1.00 95.44 378 PHE A CA 1
ATOM 3004 C C . PHE A 1 378 ? -14.603 10.033 9.018 1.00 95.44 378 PHE A C 1
ATOM 3006 O O . PHE A 1 378 ? -14.499 9.084 9.781 1.00 95.44 378 PHE A O 1
ATOM 3013 N N . LYS A 1 379 ? -14.845 11.264 9.472 1.00 93.88 379 LYS A N 1
ATOM 3014 C CA . LYS A 1 379 ? -15.152 11.570 10.878 1.00 93.88 379 LYS A CA 1
ATOM 3015 C C . LYS A 1 379 ? -16.352 12.521 10.927 1.00 93.88 379 LYS A C 1
ATOM 3017 O O . LYS A 1 379 ? -16.379 13.520 10.215 1.00 93.88 379 LYS A O 1
ATOM 3022 N N . ASP A 1 380 ? -17.360 12.202 11.739 1.00 90.00 380 ASP A N 1
ATOM 3023 C CA . ASP A 1 380 ? -18.583 13.009 11.917 1.00 90.00 380 ASP A CA 1
ATOM 3024 C C . ASP A 1 380 ? -19.274 13.423 10.596 1.00 90.00 380 ASP A C 1
ATOM 3026 O O . ASP A 1 380 ? -19.639 14.583 10.399 1.00 90.00 380 ASP A O 1
ATOM 3030 N N . GLU A 1 381 ? -19.426 12.475 9.660 1.00 89.44 381 GLU A N 1
ATOM 3031 C CA . GLU A 1 381 ? -19.988 12.681 8.306 1.00 89.44 381 GLU A CA 1
ATOM 3032 C C . GLU A 1 381 ? -19.207 13.665 7.410 1.00 89.44 381 GLU A C 1
ATOM 3034 O O . GLU A 1 381 ? -19.679 14.041 6.331 1.00 89.44 381 GLU A O 1
ATOM 3039 N N . LYS A 1 382 ? -18.003 14.068 7.820 1.00 93.06 382 LYS A N 1
ATOM 3040 C CA . LYS A 1 382 ? -17.076 14.868 7.017 1.00 93.06 382 LYS A CA 1
ATOM 3041 C C . LYS A 1 382 ? -15.927 14.000 6.533 1.00 93.06 382 LYS A C 1
ATOM 3043 O O . LYS A 1 382 ? -15.467 13.109 7.247 1.00 93.06 382 LYS A O 1
ATOM 3048 N N . LEU A 1 383 ? -15.476 14.277 5.316 1.00 95.31 383 LEU A N 1
ATOM 3049 C CA . LEU A 1 383 ? -14.328 13.601 4.729 1.00 95.31 383 LEU A CA 1
ATOM 3050 C C . LEU A 1 383 ? -13.074 14.394 5.076 1.00 95.31 383 LEU A C 1
ATOM 3052 O O . LEU A 1 383 ? -12.997 15.589 4.794 1.00 95.31 383 LEU A O 1
ATOM 3056 N N . TYR A 1 384 ? -12.093 13.732 5.665 1.00 96.12 384 TYR A N 1
ATOM 3057 C CA . TYR A 1 384 ? -10.778 14.298 5.909 1.00 96.12 384 TYR A CA 1
ATOM 3058 C C . TYR A 1 384 ? -9.796 13.747 4.886 1.00 96.12 384 TYR A C 1
ATOM 3060 O O . TYR A 1 384 ? -9.931 12.604 4.456 1.00 96.12 384 TYR A O 1
ATOM 3068 N N . LEU A 1 385 ? -8.836 14.572 4.480 1.00 94.69 385 LEU A N 1
ATOM 3069 C CA . LEU A 1 385 ? -7.811 14.240 3.496 1.00 94.69 385 LEU A CA 1
ATOM 3070 C C . LEU A 1 385 ? -6.440 14.561 4.081 1.00 94.69 385 LEU A C 1
ATOM 3072 O O . LEU A 1 385 ? -6.262 15.617 4.691 1.00 94.69 385 LEU A O 1
ATOM 3076 N N . LEU A 1 386 ? -5.477 13.681 3.849 1.00 93.38 386 LEU A N 1
ATOM 3077 C CA . LEU A 1 386 ? -4.066 13.926 4.104 1.00 93.38 386 LEU A CA 1
ATOM 3078 C C . LEU A 1 386 ? -3.388 14.336 2.796 1.00 93.38 386 LEU A C 1
ATOM 3080 O O . LEU A 1 386 ? -3.537 13.652 1.784 1.00 93.38 386 LEU A O 1
ATOM 3084 N N . GLU A 1 387 ? -2.654 15.443 2.820 1.00 88.81 387 GLU A N 1
ATOM 3085 C CA . GLU A 1 387 ? -1.738 15.853 1.755 1.00 88.81 387 GLU A CA 1
ATOM 3086 C C . GLU A 1 387 ? -0.310 15.669 2.275 1.00 88.81 387 GLU A C 1
ATOM 3088 O O . GLU A 1 387 ? 0.075 16.285 3.269 1.00 88.81 387 GLU A O 1
ATOM 3093 N N . ARG A 1 388 ? 0.474 14.795 1.637 1.00 80.75 388 ARG A N 1
ATOM 3094 C CA . ARG A 1 388 ? 1.794 14.383 2.148 1.00 80.75 388 ARG A CA 1
ATOM 3095 C C . ARG A 1 388 ? 2.936 15.331 1.790 1.00 80.75 388 ARG A C 1
ATOM 3097 O O . ARG A 1 388 ? 3.882 15.448 2.566 1.00 80.75 388 ARG A O 1
ATOM 3104 N N . LYS A 1 389 ? 2.877 15.983 0.619 1.00 73.50 389 LYS A N 1
ATOM 3105 C CA . LYS A 1 389 ? 3.987 16.797 0.080 1.00 73.50 389 LYS A CA 1
ATOM 3106 C C . LYS A 1 389 ? 4.310 17.991 0.978 1.00 73.50 389 LYS A C 1
ATOM 3108 O O . LYS A 1 389 ? 5.458 18.191 1.355 1.00 73.50 389 LYS A O 1
ATOM 3113 N N . ILE A 1 390 ? 3.278 18.753 1.324 1.00 77.56 390 ILE A N 1
ATOM 3114 C CA . ILE A 1 390 ? 3.297 19.722 2.418 1.00 77.56 390 ILE A CA 1
ATOM 3115 C C . ILE A 1 390 ? 2.294 19.159 3.419 1.00 77.56 390 ILE A C 1
ATOM 3117 O O . ILE A 1 390 ? 1.101 19.243 3.120 1.00 77.56 390 ILE A O 1
ATOM 3121 N N . PRO A 1 391 ? 2.747 18.542 4.527 1.00 86.81 391 PRO A N 1
ATOM 3122 C CA . PRO A 1 391 ? 1.875 17.858 5.471 1.00 86.81 391 PRO A CA 1
ATOM 3123 C C . PRO A 1 391 ? 0.703 18.733 5.911 1.00 86.81 391 PRO A C 1
ATOM 3125 O O . PRO A 1 391 ? 0.854 19.693 6.669 1.00 86.81 391 PRO A O 1
ATOM 3128 N N . ARG A 1 392 ? -0.483 18.404 5.401 1.00 90.25 392 ARG A N 1
ATOM 3129 C CA . ARG A 1 392 ? -1.732 19.098 5.712 1.00 90.25 392 ARG A CA 1
ATOM 3130 C C . ARG A 1 392 ? -2.843 18.091 5.896 1.00 90.25 392 ARG A C 1
ATOM 3132 O O . ARG A 1 392 ? -2.952 17.127 5.141 1.00 90.25 392 ARG A O 1
ATOM 3139 N N . VAL A 1 393 ? -3.705 18.364 6.867 1.00 93.88 393 VAL A N 1
ATOM 3140 C CA . VAL A 1 393 ? -4.992 17.685 6.985 1.00 93.88 393 VAL A CA 1
ATOM 3141 C C . VAL A 1 393 ? -6.075 18.661 6.561 1.00 93.88 393 VAL A C 1
ATOM 3143 O O . VAL A 1 393 ? -6.225 19.751 7.124 1.00 93.88 393 VAL A O 1
ATOM 3146 N N . ARG A 1 394 ? -6.831 18.263 5.545 1.00 93.25 394 ARG A N 1
ATOM 3147 C CA . ARG A 1 394 ? -7.940 19.028 4.980 1.00 93.25 394 ARG A CA 1
ATOM 3148 C C . ARG A 1 394 ? -9.248 18.389 5.409 1.00 93.25 394 ARG A C 1
ATOM 3150 O O . ARG A 1 394 ? -9.349 17.172 5.512 1.00 93.25 394 ARG A O 1
ATOM 3157 N N . CYS A 1 395 ? -10.253 19.212 5.645 1.00 94.31 395 CYS A N 1
ATOM 3158 C CA . CYS A 1 395 ? -11.614 18.797 5.922 1.00 94.31 395 CYS A CA 1
ATOM 3159 C C . CYS A 1 395 ? -12.504 19.252 4.771 1.00 94.31 395 CYS A C 1
ATOM 3161 O O . CYS A 1 395 ? -12.542 20.439 4.433 1.00 94.31 395 CYS A O 1
ATOM 3163 N N . LEU A 1 396 ? -13.206 18.293 4.182 1.00 93.50 396 LEU A N 1
ATOM 3164 C CA . LEU A 1 396 ? -14.228 18.499 3.177 1.00 93.50 396 LEU A CA 1
ATOM 3165 C C . LEU A 1 396 ? -15.595 18.508 3.862 1.00 93.50 396 LEU A C 1
ATOM 3167 O O . LEU A 1 396 ? -16.041 17.496 4.413 1.00 93.50 396 LEU A O 1
ATOM 3171 N N . ASP A 1 397 ? -16.274 19.649 3.805 1.00 82.69 397 ASP A N 1
ATOM 3172 C CA . ASP A 1 397 ? -17.694 19.735 4.135 1.00 82.69 397 ASP A CA 1
ATOM 3173 C C . ASP A 1 397 ? -18.549 19.864 2.859 1.00 82.69 397 ASP A C 1
ATOM 3175 O O . ASP A 1 397 ? -18.062 19.724 1.739 1.00 82.69 397 ASP A O 1
ATOM 3179 N N . LYS A 1 398 ? -19.861 20.096 3.004 1.00 78.38 398 LYS A N 1
ATOM 3180 C CA . LYS A 1 398 ? -20.781 20.186 1.853 1.00 78.38 398 LYS A CA 1
ATOM 3181 C C . LYS A 1 398 ? -20.526 21.388 0.931 1.00 78.38 398 LYS A C 1
ATOM 3183 O O . LYS A 1 398 ? -21.146 21.449 -0.128 1.00 78.38 398 LYS A O 1
ATOM 3188 N N . LYS A 1 399 ? -19.731 22.376 1.346 1.00 85.06 399 LYS A N 1
ATOM 3189 C CA . LYS A 1 399 ? -19.575 23.664 0.651 1.00 85.06 399 LYS A CA 1
ATOM 3190 C C . LYS A 1 399 ? -18.120 24.030 0.376 1.00 85.06 399 LYS A C 1
ATOM 3192 O O . LYS A 1 399 ? -17.858 24.742 -0.588 1.00 85.06 399 LYS A O 1
ATOM 3197 N N . SER A 1 400 ? -17.191 23.591 1.216 1.00 91.62 400 SER A N 1
ATOM 3198 C CA . SER A 1 400 ? -15.818 24.086 1.221 1.00 91.62 400 SER A CA 1
ATOM 3199 C C . SER A 1 400 ? -14.798 23.031 1.625 1.00 91.62 400 SER A C 1
ATOM 3201 O O . SER A 1 400 ? -15.121 22.033 2.275 1.00 91.62 400 SER A O 1
ATOM 3203 N N . ILE A 1 401 ? -13.552 23.307 1.252 1.00 93.56 401 ILE A N 1
ATOM 3204 C CA . ILE A 1 401 ? -12.364 22.589 1.698 1.00 93.56 401 ILE A CA 1
ATOM 3205 C C . ILE A 1 401 ? -11.584 23.524 2.608 1.00 93.56 401 ILE A C 1
ATOM 3207 O O . ILE A 1 401 ? -11.244 24.640 2.204 1.00 93.56 401 ILE A O 1
ATOM 3211 N N . LYS A 1 402 ? -11.309 23.070 3.830 1.00 93.12 402 LYS A N 1
ATOM 3212 C CA . LYS A 1 402 ? -10.579 23.851 4.829 1.00 93.12 402 LYS A CA 1
ATOM 3213 C C . LYS A 1 402 ? -9.427 23.069 5.414 1.00 93.12 402 LYS A C 1
ATOM 3215 O O . LYS A 1 402 ? -9.565 21.893 5.745 1.00 93.12 402 LYS A O 1
ATOM 3220 N N . THR A 1 403 ? -8.313 23.744 5.598 1.00 92.62 403 THR A N 1
ATOM 3221 C CA . THR A 1 403 ? -7.169 23.244 6.338 1.00 92.62 403 THR A CA 1
ATOM 3222 C C . THR A 1 403 ? -7.525 23.234 7.817 1.00 92.62 403 THR A C 1
ATOM 3224 O O . THR A 1 403 ? -7.910 24.257 8.380 1.00 92.62 403 THR A O 1
ATOM 3227 N N . ILE A 1 404 ? -7.453 22.057 8.436 1.00 90.81 404 ILE A N 1
ATOM 3228 C CA . ILE A 1 404 ? -7.662 21.894 9.884 1.00 90.81 404 ILE A CA 1
ATOM 3229 C C . ILE A 1 404 ? -6.351 21.683 10.633 1.00 90.81 404 ILE A C 1
ATOM 3231 O O . ILE A 1 404 ? -6.269 21.946 11.827 1.00 90.81 404 ILE A O 1
ATOM 3235 N N . TYR A 1 405 ? -5.330 21.215 9.924 1.00 89.62 405 TYR A N 1
ATOM 3236 C CA . TYR A 1 405 ? -3.968 21.153 10.407 1.00 89.62 405 TYR A CA 1
ATOM 3237 C C . TYR A 1 405 ? -3.041 21.464 9.241 1.00 89.62 405 TYR A C 1
ATOM 3239 O O . TYR A 1 405 ? -3.136 20.858 8.171 1.00 89.62 405 TYR A O 1
ATOM 3247 N N . GLN A 1 406 ? -2.147 22.405 9.478 1.00 84.31 406 GLN A N 1
ATOM 3248 C CA . GLN A 1 406 ? -0.984 22.690 8.666 1.00 84.31 406 GLN A CA 1
ATOM 3249 C C . GLN A 1 406 ? 0.107 23.126 9.635 1.00 84.31 406 GLN A C 1
ATOM 3251 O O . GLN A 1 406 ? -0.177 23.721 10.673 1.00 84.31 406 GLN A O 1
ATOM 325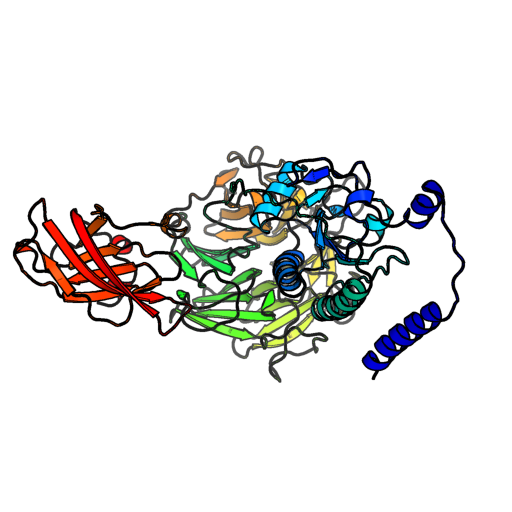6 N N . GLU A 1 407 ? 1.345 22.812 9.295 1.00 74.69 407 GLU A N 1
ATOM 3257 C CA . GLU A 1 407 ? 2.500 23.306 10.024 1.00 74.69 407 GLU A CA 1
ATOM 3258 C C . GLU A 1 407 ? 2.521 24.848 10.058 1.00 74.69 407 GLU A C 1
ATOM 3260 O O . GLU A 1 407 ? 2.581 25.499 9.011 1.00 74.69 407 GLU A O 1
ATOM 3265 N N . GLU A 1 408 ? 2.490 25.429 11.260 1.00 58.19 408 GLU A N 1
ATOM 3266 C CA . GLU A 1 408 ? 2.809 26.836 11.513 1.00 58.19 408 GLU A CA 1
ATOM 3267 C C . GLU A 1 408 ? 3.736 26.919 12.749 1.00 58.19 408 GLU A C 1
ATOM 3269 O O . GLU A 1 408 ? 3.331 26.554 13.851 1.00 58.19 408 GLU A O 1
ATOM 3274 N N . LEU A 1 409 ? 4.967 27.425 12.550 1.00 51.47 409 LEU A N 1
ATOM 3275 C CA . LEU A 1 409 ? 6.018 27.765 13.544 1.00 51.47 409 LEU A CA 1
ATOM 3276 C C . LEU A 1 409 ? 6.847 26.621 14.186 1.00 51.47 409 LEU A C 1
ATOM 3278 O O . LEU A 1 409 ? 6.397 25.485 14.331 1.00 51.47 409 LEU A O 1
ATOM 3282 N N . GLU A 1 410 ? 8.074 26.996 14.600 1.00 53.66 410 GLU A N 1
ATOM 3283 C CA . GLU A 1 410 ? 9.204 26.162 15.081 1.00 53.66 410 GLU A CA 1
ATOM 3284 C C . GLU A 1 410 ? 8.911 25.263 16.306 1.00 53.66 410 GLU A C 1
ATOM 3286 O O . GLU A 1 410 ? 9.675 24.335 16.560 1.00 53.66 410 GLU A O 1
ATOM 3291 N N . ASP A 1 411 ? 7.805 25.479 17.033 1.00 53.19 411 ASP A N 1
ATOM 3292 C CA . ASP A 1 411 ? 7.479 24.769 18.288 1.00 53.19 411 ASP A CA 1
ATOM 3293 C C . ASP A 1 411 ? 6.348 23.718 18.158 1.00 53.19 411 ASP A C 1
ATOM 3295 O O . ASP A 1 411 ? 5.931 23.117 19.153 1.00 53.19 411 ASP A O 1
ATOM 3299 N N . SER A 1 412 ? 5.817 23.480 16.952 1.00 61.94 412 SER A N 1
ATOM 3300 C CA . SER A 1 412 ? 4.764 22.476 16.716 1.00 61.94 412 SER A CA 1
ATOM 3301 C C . SER A 1 412 ? 5.339 21.087 16.391 1.00 61.94 412 SER A C 1
ATOM 3303 O O . SER A 1 412 ? 6.435 20.958 15.852 1.00 61.94 412 SER A O 1
ATOM 3305 N N . ILE A 1 413 ? 4.608 20.006 16.714 1.00 71.81 413 ILE A N 1
ATOM 3306 C CA . ILE A 1 413 ? 4.981 18.657 16.246 1.00 71.81 413 ILE A CA 1
ATOM 3307 C C . ILE A 1 413 ? 4.901 18.660 14.715 1.00 71.81 413 ILE A C 1
ATOM 3309 O O . ILE A 1 413 ? 3.800 18.710 14.163 1.00 71.81 413 ILE A O 1
ATOM 3313 N N . GLN A 1 414 ? 6.055 18.582 14.054 1.00 84.44 414 GLN A N 1
ATOM 3314 C CA . GLN A 1 414 ? 6.168 18.508 12.600 1.00 84.44 414 GLN A CA 1
ATOM 3315 C C . GLN A 1 414 ? 5.908 17.080 12.120 1.00 84.44 414 GLN A C 1
ATOM 3317 O O . GLN A 1 414 ? 6.561 16.140 12.576 1.00 84.44 414 GLN A O 1
ATOM 3322 N N . LEU A 1 415 ? 4.966 16.915 11.192 1.00 88.00 415 LEU A N 1
ATOM 3323 C CA . LEU A 1 415 ? 4.800 15.662 10.457 1.00 88.00 415 LEU A CA 1
ATOM 3324 C C . LEU A 1 415 ? 5.896 15.544 9.395 1.00 88.00 415 LEU A C 1
ATOM 3326 O O . LEU A 1 415 ? 6.191 16.509 8.694 1.00 88.00 415 LEU A O 1
ATOM 3330 N N . SER A 1 416 ? 6.447 14.349 9.222 1.00 86.38 416 SER A N 1
ATOM 3331 C CA . SER A 1 416 ? 7.431 14.048 8.189 1.00 86.38 416 SER A CA 1
ATOM 3332 C C . SER A 1 416 ? 6.942 12.887 7.332 1.00 86.38 416 SER A C 1
ATOM 3334 O O . SER A 1 416 ? 6.834 11.746 7.787 1.00 86.38 416 SER A O 1
ATOM 3336 N N . PHE A 1 417 ? 6.616 13.210 6.076 1.00 84.06 417 PHE A N 1
ATOM 3337 C CA . PHE A 1 417 ? 6.106 12.275 5.069 1.00 84.06 417 PHE A CA 1
ATOM 3338 C C . PHE A 1 417 ? 4.980 11.365 5.602 1.00 84.06 417 PHE A C 1
ATOM 3340 O O . PHE A 1 417 ? 5.133 10.145 5.631 1.00 84.06 417 PHE A O 1
ATOM 3347 N N . PRO A 1 418 ? 3.856 11.935 6.071 1.00 91.50 418 PRO A N 1
ATOM 3348 C CA . PRO A 1 418 ? 2.811 11.143 6.704 1.00 91.50 418 PRO A CA 1
ATOM 3349 C C . PRO A 1 418 ? 2.149 10.171 5.709 1.00 91.50 418 PRO A C 1
ATOM 3351 O O . PRO A 1 418 ? 1.833 10.539 4.574 1.00 91.50 418 PRO A O 1
ATOM 3354 N N . GLY A 1 419 ? 1.953 8.925 6.142 1.00 90.50 419 GLY A N 1
ATOM 3355 C CA . GLY A 1 419 ? 1.509 7.796 5.321 1.00 90.50 419 GLY A CA 1
ATOM 3356 C C . GLY A 1 419 ? -0.004 7.714 5.152 1.00 90.50 419 GLY A C 1
ATOM 3357 O O . GLY A 1 419 ? -0.492 7.728 4.021 1.00 90.50 419 GLY A O 1
ATOM 3358 N N . SER A 1 420 ? -0.753 7.696 6.257 1.00 95.50 420 SER A N 1
ATOM 3359 C CA . SER A 1 420 ? -2.214 7.619 6.216 1.00 95.50 420 SER A CA 1
ATOM 3360 C C . SER A 1 420 ? -2.907 8.354 7.361 1.00 95.50 420 SER A C 1
ATOM 3362 O O . SER A 1 420 ? -2.277 8.721 8.361 1.00 95.50 420 SER A O 1
ATOM 3364 N N . ILE A 1 421 ? -4.210 8.589 7.185 1.00 97.25 421 ILE A N 1
ATOM 3365 C CA . ILE A 1 421 ? -5.135 9.021 8.232 1.00 97.25 421 ILE A CA 1
ATOM 3366 C C . ILE A 1 421 ? -6.240 7.985 8.433 1.00 97.25 421 ILE A C 1
ATOM 3368 O O . ILE A 1 421 ? -6.725 7.393 7.476 1.00 97.25 421 ILE A O 1
ATOM 3372 N N . HIS A 1 422 ? -6.699 7.825 9.671 1.00 97.25 422 HIS A N 1
ATOM 3373 C CA . HIS A 1 422 ? -7.832 6.957 9.989 1.00 97.25 422 HIS A CA 1
ATOM 3374 C C . HIS A 1 422 ? -8.625 7.502 11.177 1.00 97.25 422 HIS A C 1
ATOM 3376 O O . HIS A 1 422 ? -8.055 8.032 12.136 1.00 97.25 422 HIS A O 1
ATOM 3382 N N . SER A 1 423 ? -9.948 7.399 11.126 1.00 96.06 423 SER A N 1
ATOM 3383 C CA . SER A 1 423 ? -10.827 7.858 12.203 1.00 96.06 423 SER A CA 1
ATOM 3384 C C . SER A 1 423 ? -10.978 6.785 13.277 1.00 96.06 423 SER A C 1
ATOM 3386 O O . SER A 1 423 ? -11.384 5.667 12.976 1.00 96.06 423 SER A O 1
ATOM 3388 N N . ILE A 1 424 ? -10.721 7.124 14.540 1.00 94.50 424 ILE A N 1
ATOM 3389 C CA . ILE A 1 424 ? -10.951 6.223 15.676 1.00 94.50 424 ILE A CA 1
ATOM 3390 C C . ILE A 1 424 ? -11.688 6.999 16.762 1.00 94.50 424 ILE A C 1
ATOM 3392 O O . ILE A 1 424 ? -11.153 7.944 17.354 1.00 94.50 424 ILE A O 1
ATOM 3396 N N . GLY A 1 425 ? -12.941 6.615 17.011 1.00 89.50 425 GLY A N 1
ATOM 3397 C CA . GLY A 1 425 ? -13.844 7.393 17.856 1.00 89.50 425 GLY A CA 1
ATOM 3398 C C . GLY A 1 425 ? -13.991 8.821 17.323 1.00 89.50 425 GLY A C 1
ATOM 3399 O O . GLY A 1 425 ? -14.265 9.023 16.146 1.00 89.50 425 GLY A O 1
ATOM 3400 N N . ASN A 1 426 ? -13.766 9.820 18.180 1.00 88.56 426 ASN A N 1
ATOM 3401 C CA . ASN A 1 426 ? -13.848 11.237 17.810 1.00 88.56 426 ASN A CA 1
ATOM 3402 C C . ASN A 1 426 ? -12.481 11.849 17.423 1.00 88.56 426 ASN A C 1
ATOM 3404 O O . ASN A 1 426 ? -12.235 13.045 17.600 1.00 88.56 426 ASN A O 1
ATOM 3408 N N . SER A 1 427 ? -11.518 11.048 16.973 1.00 94.12 427 SER A N 1
ATOM 3409 C CA . SER A 1 427 ? -10.153 11.511 16.688 1.00 94.12 427 SER A CA 1
ATOM 3410 C C . SER A 1 427 ? -9.645 10.982 15.359 1.00 94.12 427 SER A C 1
ATOM 3412 O O . SER A 1 427 ? -10.079 9.928 14.901 1.00 94.12 427 SER A O 1
ATOM 3414 N N . ILE A 1 428 ? -8.712 11.715 14.756 1.00 96.94 428 ILE A N 1
ATOM 3415 C CA . ILE A 1 428 ? -8.017 11.281 13.545 1.00 96.94 428 ILE A CA 1
ATOM 3416 C C . ILE A 1 428 ? -6.625 10.831 13.963 1.00 96.94 428 ILE A C 1
ATOM 3418 O O . ILE A 1 428 ? -5.875 11.599 14.562 1.00 96.94 428 ILE A O 1
ATOM 3422 N N . TYR A 1 429 ? -6.287 9.585 13.678 1.00 97.56 429 TYR A N 1
ATOM 3423 C CA . TYR A 1 429 ? -4.945 9.056 13.858 1.00 97.56 429 TYR A CA 1
ATOM 3424 C C . TYR A 1 429 ? -4.169 9.241 12.561 1.00 97.56 429 TYR A C 1
ATOM 3426 O O . TYR A 1 429 ? -4.733 9.083 11.481 1.00 97.56 429 TYR A O 1
ATOM 3434 N N . ILE A 1 430 ? -2.899 9.617 12.680 1.00 97.25 430 ILE A N 1
ATOM 3435 C CA . ILE A 1 430 ? -2.012 9.910 11.552 1.00 97.25 430 ILE A CA 1
ATOM 3436 C C . ILE A 1 430 ? -0.760 9.060 11.708 1.00 97.25 430 ILE A C 1
ATOM 3438 O O . ILE A 1 430 ? -0.131 9.081 12.771 1.00 97.25 430 ILE A O 1
ATOM 3442 N N . LEU A 1 431 ? -0.371 8.348 10.654 1.00 96.50 431 LEU A N 1
ATOM 3443 C CA . LEU A 1 431 ? 0.950 7.734 10.597 1.00 96.50 431 LEU A CA 1
ATOM 3444 C C . LEU A 1 431 ? 1.964 8.741 10.095 1.00 96.50 431 LEU A C 1
ATOM 3446 O O . LEU A 1 431 ? 1.935 9.163 8.946 1.00 96.50 431 LEU A O 1
ATOM 3450 N N . ASP A 1 432 ? 2.864 9.120 10.984 1.00 94.25 432 ASP A N 1
ATOM 3451 C CA . ASP A 1 432 ? 3.947 10.052 10.727 1.00 94.25 432 ASP A CA 1
ATOM 3452 C C . ASP A 1 432 ? 5.198 9.230 10.395 1.00 94.25 432 ASP A C 1
ATOM 3454 O O . ASP A 1 432 ? 5.996 8.876 11.272 1.00 94.25 432 ASP A O 1
ATOM 3458 N N . SER A 1 433 ? 5.270 8.799 9.131 1.00 91.81 433 SER A N 1
ATOM 3459 C CA . SER A 1 433 ? 6.087 7.667 8.693 1.00 91.81 433 SER A CA 1
ATOM 3460 C C . SER A 1 433 ? 7.582 7.902 8.901 1.00 91.81 433 SER A C 1
ATOM 3462 O O . SER A 1 433 ? 8.263 7.051 9.484 1.00 91.81 433 SER A O 1
ATOM 3464 N N . PHE A 1 434 ? 8.113 9.059 8.501 1.00 88.81 434 PHE A N 1
ATOM 3465 C CA . PHE A 1 434 ? 9.545 9.352 8.655 1.00 88.81 434 PHE A CA 1
ATOM 3466 C C . PHE A 1 434 ? 9.944 9.771 10.067 1.00 88.81 434 PHE A C 1
ATOM 3468 O O . PHE A 1 434 ? 11.106 9.622 10.428 1.00 88.81 434 PHE A O 1
ATOM 3475 N N . ASN A 1 435 ? 8.989 10.163 10.908 1.00 91.38 435 ASN A N 1
ATOM 3476 C CA . ASN A 1 435 ? 9.223 10.241 12.351 1.00 91.38 435 ASN A CA 1
ATOM 3477 C C . ASN A 1 435 ? 8.939 8.911 13.066 1.00 91.38 435 ASN A C 1
ATOM 3479 O O . ASN A 1 435 ? 9.015 8.840 14.292 1.00 91.38 435 ASN A O 1
ATOM 3483 N N . HIS A 1 436 ? 8.586 7.854 12.328 1.00 94.25 436 HIS A N 1
ATOM 3484 C CA . HIS A 1 436 ? 8.376 6.502 12.844 1.00 94.25 436 HIS A CA 1
ATOM 3485 C C . HIS A 1 436 ? 7.378 6.450 14.005 1.00 94.25 436 HIS A C 1
ATOM 3487 O O . HIS A 1 436 ? 7.635 5.850 15.057 1.00 94.25 436 HIS A O 1
ATOM 3493 N N . SER A 1 437 ? 6.260 7.159 13.859 1.00 95.81 437 SER A N 1
ATOM 3494 C CA . SER A 1 437 ? 5.339 7.382 14.969 1.00 95.81 437 SER A CA 1
ATOM 3495 C C . SER A 1 437 ? 3.878 7.372 14.554 1.00 95.81 437 SER A C 1
ATOM 3497 O O . SER A 1 437 ? 3.521 7.617 13.402 1.00 95.81 437 SER A O 1
ATOM 3499 N N . VAL A 1 438 ? 3.034 7.105 15.544 1.00 97.31 438 VAL A N 1
ATOM 3500 C CA . VAL A 1 438 ? 1.588 7.276 15.456 1.00 97.31 438 VAL A CA 1
ATOM 3501 C C . VAL A 1 438 ? 1.242 8.577 16.171 1.00 97.31 438 VAL A C 1
ATOM 3503 O O . VAL A 1 438 ? 1.616 8.788 17.332 1.00 97.31 438 VAL A O 1
ATOM 3506 N N . ARG A 1 439 ? 0.528 9.460 15.480 1.00 96.06 439 ARG A N 1
ATOM 3507 C CA . ARG A 1 439 ? 0.034 10.735 16.005 1.00 96.06 439 ARG A CA 1
ATOM 3508 C C . ARG A 1 439 ? -1.482 10.713 16.104 1.00 96.06 439 ARG A C 1
ATOM 3510 O O . ARG A 1 439 ? -2.152 9.910 15.458 1.00 96.06 439 ARG A O 1
ATOM 3517 N N . LYS A 1 440 ? -2.020 11.629 16.900 1.00 95.31 440 LYS A N 1
ATOM 3518 C CA . LYS A 1 440 ? -3.455 11.826 17.080 1.00 95.31 440 LYS A CA 1
ATOM 3519 C C . LYS A 1 440 ? -3.790 13.302 16.954 1.00 95.31 440 LYS A C 1
ATOM 3521 O O . LYS A 1 440 ? -3.249 14.125 17.689 1.00 95.31 440 LYS A O 1
ATOM 3526 N N . LEU A 1 441 ? -4.699 13.613 16.043 1.00 94.44 441 LEU A N 1
ATOM 3527 C CA . LEU A 1 441 ? -5.247 14.937 15.815 1.00 94.44 441 LEU A CA 1
ATOM 3528 C C . LEU A 1 441 ? -6.640 15.042 16.445 1.00 94.44 441 LEU A C 1
ATOM 3530 O O . LEU A 1 441 ? -7.536 14.225 16.196 1.00 94.44 441 LEU A O 1
ATOM 3534 N N . THR A 1 442 ? -6.799 16.068 17.271 1.00 92.19 442 THR A N 1
ATOM 3535 C CA . THR A 1 442 ? -8.046 16.446 17.945 1.00 92.19 442 THR A CA 1
ATOM 3536 C C . THR A 1 442 ? -8.277 17.947 17.788 1.00 92.19 442 THR A C 1
ATOM 3538 O O . THR A 1 442 ? -7.440 18.641 17.212 1.00 92.19 442 THR A O 1
ATOM 3541 N N . ASP A 1 443 ? -9.377 18.461 18.334 1.00 87.06 443 ASP A N 1
ATOM 3542 C CA . ASP A 1 443 ? -9.642 19.905 18.356 1.00 87.06 443 ASP A CA 1
ATOM 3543 C C . ASP A 1 443 ? -8.619 20.675 19.220 1.00 87.06 443 ASP A C 1
ATOM 3545 O O . ASP A 1 443 ? -8.436 21.875 19.037 1.00 87.06 443 ASP A O 1
ATOM 3549 N N . GLU A 1 444 ? -7.915 19.984 20.125 1.00 86.88 444 GLU A N 1
ATOM 3550 C CA . GLU A 1 444 ? -6.814 20.532 20.933 1.00 86.88 444 GLU A CA 1
ATOM 3551 C C . GLU A 1 444 ? -5.476 20.568 20.171 1.00 86.88 444 GLU A C 1
ATOM 3553 O O . GLU A 1 444 ? -4.492 21.115 20.665 1.00 86.88 444 GLU A O 1
ATOM 3558 N N . GLY A 1 445 ? -5.429 19.993 18.965 1.00 88.44 445 GLY A N 1
ATOM 3559 C CA . GLY A 1 445 ? -4.239 19.913 18.124 1.00 88.44 445 GLY A CA 1
ATOM 3560 C C . GLY A 1 445 ? -3.660 18.504 17.998 1.00 88.44 445 GLY A C 1
ATOM 3561 O O . GLY A 1 445 ? -4.310 17.491 18.294 1.00 88.44 445 GLY A O 1
ATOM 3562 N N . LEU A 1 446 ? -2.431 18.449 17.479 1.00 92.19 446 LEU A N 1
ATOM 3563 C CA . LEU A 1 446 ? -1.695 17.218 17.204 1.00 92.19 446 LEU A CA 1
ATOM 3564 C C . LEU A 1 446 ? -0.909 16.770 18.443 1.00 92.19 446 LEU A C 1
ATOM 3566 O O . LEU A 1 446 ? -0.170 17.547 19.040 1.00 92.19 446 LEU A O 1
ATOM 3570 N N . SER A 1 447 ? -1.024 15.493 18.795 1.00 92.94 447 SER A N 1
ATOM 3571 C CA . SER A 1 447 ? -0.310 14.870 19.914 1.00 92.94 447 SER A CA 1
ATOM 3572 C C . SER A 1 447 ? 0.354 13.557 19.499 1.00 92.94 447 SER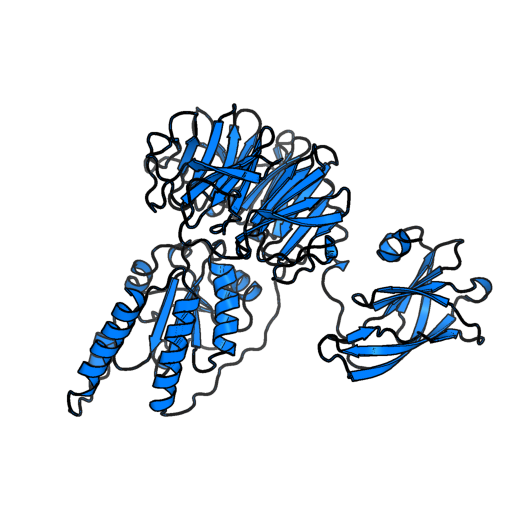 A C 1
ATOM 3574 O O . SER A 1 447 ? -0.006 12.929 18.498 1.00 92.94 447 SER A O 1
ATOM 3576 N N . HIS A 1 448 ? 1.365 13.143 20.261 1.00 93.88 448 HIS A N 1
ATOM 3577 C CA . HIS A 1 448 ? 2.035 11.853 20.094 1.00 93.88 448 HIS A CA 1
ATOM 3578 C C . HIS A 1 448 ? 1.245 10.731 20.781 1.00 93.88 448 HIS A C 1
ATOM 3580 O O . HIS A 1 448 ? 0.715 10.931 21.872 1.00 93.88 448 HIS A O 1
ATOM 3586 N N . VAL A 1 449 ? 1.173 9.559 20.140 1.00 95.38 449 VAL A N 1
ATOM 3587 C CA . VAL A 1 449 ? 0.553 8.347 20.705 1.00 95.38 449 VAL A CA 1
ATOM 3588 C C . VAL A 1 449 ? 1.622 7.323 21.079 1.00 95.38 449 VAL A C 1
ATOM 3590 O O . VAL A 1 449 ? 1.681 6.869 22.218 1.00 95.38 449 VAL A O 1
ATOM 3593 N N . THR A 1 450 ? 2.450 6.922 20.112 1.00 97.25 450 THR A N 1
ATOM 3594 C CA . THR A 1 450 ? 3.494 5.899 20.287 1.00 97.25 450 THR A CA 1
ATOM 3595 C C . THR A 1 450 ? 4.531 5.979 19.160 1.00 97.25 450 THR A C 1
ATOM 3597 O O . THR A 1 450 ? 4.312 6.653 18.150 1.00 97.25 450 THR A O 1
ATOM 3600 N N . GLY A 1 451 ? 5.683 5.323 19.322 1.00 95.06 451 GLY A N 1
ATOM 3601 C CA . GLY A 1 451 ? 6.809 5.406 18.388 1.00 95.06 451 GLY A CA 1
ATOM 3602 C C . GLY A 1 451 ? 7.663 6.643 18.641 1.00 95.06 451 GLY A C 1
ATOM 3603 O O . GLY A 1 451 ? 7.732 7.092 19.782 1.00 95.06 451 GLY A O 1
ATOM 3604 N N . SER A 1 452 ? 8.243 7.230 17.587 1.00 90.62 452 SER A N 1
ATOM 3605 C CA . SER A 1 452 ? 9.220 8.355 17.544 1.00 90.62 452 SER A CA 1
ATOM 3606 C C . SER A 1 452 ? 10.683 7.949 17.407 1.00 90.62 452 SER A C 1
ATOM 3608 O O . SER A 1 452 ? 11.536 8.780 17.108 1.00 90.62 452 SER A O 1
ATOM 3610 N N . VAL A 1 453 ? 10.984 6.666 17.592 1.00 92.50 453 VAL A N 1
ATOM 3611 C CA . VAL A 1 453 ? 12.331 6.128 17.419 1.00 92.50 453 VAL A CA 1
ATOM 3612 C C . VAL A 1 453 ? 12.277 5.041 16.363 1.00 92.50 453 VAL A C 1
ATOM 3614 O O . VAL A 1 453 ? 11.477 4.108 16.472 1.00 92.50 453 VAL A O 1
ATOM 3617 N N . LYS A 1 454 ? 13.164 5.154 15.372 1.00 91.50 454 LYS A N 1
ATOM 3618 C CA . LYS A 1 454 ? 13.357 4.143 14.336 1.00 91.50 454 LYS A CA 1
ATOM 3619 C C . LYS A 1 454 ? 13.695 2.784 14.946 1.00 91.50 454 LYS A C 1
ATOM 3621 O O . LYS A 1 454 ? 14.516 2.684 15.865 1.00 91.50 454 LYS A O 1
ATOM 3626 N N . GLY A 1 455 ? 13.113 1.726 14.400 1.00 91.06 455 GLY A N 1
ATOM 3627 C CA . GLY A 1 455 ? 13.518 0.347 14.645 1.00 91.06 455 GLY A CA 1
ATOM 3628 C C . GLY A 1 455 ? 12.336 -0.598 14.790 1.00 91.06 455 GLY A C 1
ATOM 3629 O O . GLY A 1 455 ? 11.203 -0.256 14.472 1.00 91.06 455 GLY A O 1
ATOM 3630 N N . PHE A 1 456 ? 12.613 -1.791 15.305 1.00 93.56 456 PHE A N 1
ATOM 3631 C CA . PHE A 1 456 ? 11.631 -2.856 15.459 1.00 93.56 456 PHE A CA 1
ATOM 3632 C C . PHE A 1 456 ? 11.672 -3.375 16.894 1.00 93.56 456 PHE A C 1
ATOM 3634 O O . PHE A 1 456 ? 12.558 -4.139 17.274 1.00 93.56 456 PHE A O 1
ATOM 3641 N N . LYS A 1 457 ? 10.775 -2.859 17.737 1.00 96.31 457 LYS A N 1
ATOM 3642 C CA . LYS A 1 457 ? 10.716 -3.219 19.158 1.00 96.31 457 LYS A CA 1
ATOM 3643 C C . LYS A 1 457 ? 9.281 -3.159 19.665 1.00 96.31 457 LYS A C 1
ATOM 3645 O O . LYS A 1 457 ? 8.631 -2.127 19.496 1.00 96.31 457 LYS A O 1
ATOM 3650 N N . ASP A 1 458 ? 8.833 -4.240 20.294 1.00 97.81 458 ASP A N 1
ATOM 3651 C CA . ASP A 1 458 ? 7.577 -4.329 21.050 1.00 97.81 458 ASP A CA 1
ATOM 3652 C C . ASP A 1 458 ? 7.748 -3.796 22.483 1.00 97.81 458 ASP A C 1
ATOM 3654 O O . ASP A 1 458 ? 8.871 -3.660 22.982 1.00 97.81 458 ASP A O 1
ATOM 3658 N N . GLY A 1 459 ? 6.643 -3.496 23.167 1.00 97.38 459 GLY A N 1
ATOM 3659 C CA . GLY A 1 459 ? 6.666 -3.028 24.555 1.00 97.38 459 GLY A CA 1
ATOM 3660 C C . GLY A 1 459 ? 5.542 -2.053 24.880 1.00 97.38 459 GLY A C 1
ATOM 3661 O O . GLY A 1 459 ? 4.489 -2.063 24.248 1.00 97.38 459 GLY A O 1
ATOM 3662 N N . SER A 1 460 ? 5.758 -1.198 25.878 1.00 97.94 460 SER A N 1
ATOM 3663 C CA . SER A 1 460 ? 4.830 -0.100 26.184 1.00 97.94 460 SER A CA 1
ATOM 3664 C C . SER A 1 460 ? 4.750 0.917 25.035 1.00 97.94 460 SER A C 1
ATOM 3666 O O . SER A 1 460 ? 5.671 1.002 24.216 1.00 97.94 460 SER A O 1
ATOM 3668 N N . LEU A 1 461 ? 3.709 1.763 25.001 1.00 96.50 461 LEU A N 1
ATOM 3669 C CA . LEU A 1 461 ? 3.584 2.831 23.987 1.00 96.50 461 LEU A CA 1
ATOM 3670 C C . LEU A 1 461 ? 4.828 3.740 23.888 1.00 96.50 461 LEU A C 1
ATOM 3672 O O . LEU A 1 461 ? 5.100 4.289 22.822 1.00 96.50 461 LEU A O 1
ATOM 3676 N N . LYS A 1 462 ? 5.594 3.899 24.975 1.00 95.00 462 LYS A N 1
ATOM 3677 C CA . LYS A 1 462 ? 6.805 4.739 25.016 1.00 95.00 462 LYS A CA 1
ATOM 3678 C C . LYS A 1 462 ? 8.053 4.046 24.472 1.00 95.00 462 LYS A C 1
ATOM 3680 O O . LYS A 1 462 ? 8.975 4.715 24.019 1.00 95.00 462 LYS A O 1
ATOM 3685 N N . GLU A 1 463 ? 8.121 2.724 24.580 1.00 96.25 463 GLU A N 1
ATOM 3686 C CA . GLU A 1 463 ? 9.310 1.945 24.220 1.00 96.25 463 GLU A CA 1
ATOM 3687 C C . GLU A 1 463 ? 9.224 1.340 22.827 1.00 96.25 463 GLU A C 1
ATOM 3689 O O . GLU A 1 463 ? 10.262 1.002 22.248 1.00 96.25 463 GLU A O 1
ATOM 3694 N N . ALA A 1 464 ? 7.998 1.171 22.332 1.00 97.44 464 ALA A N 1
ATOM 3695 C CA . ALA A 1 464 ? 7.728 0.637 21.019 1.00 97.44 464 ALA A CA 1
ATOM 3696 C C . ALA A 1 464 ? 8.383 1.494 19.934 1.00 97.44 464 ALA A C 1
ATOM 3698 O O . ALA A 1 464 ? 8.388 2.726 19.992 1.00 97.44 464 ALA A O 1
ATOM 3699 N N . ARG A 1 465 ? 8.945 0.824 18.933 1.00 97.75 465 ARG A N 1
ATOM 3700 C CA . ARG A 1 465 ? 9.643 1.455 17.807 1.00 97.75 465 ARG A CA 1
ATOM 3701 C C . ARG A 1 465 ? 9.019 1.004 16.511 1.00 97.75 465 ARG A C 1
ATOM 3703 O O . ARG A 1 465 ? 8.666 -0.168 16.423 1.00 97.75 465 ARG A O 1
ATOM 3710 N N . PHE A 1 466 ? 8.939 1.903 15.542 1.00 96.00 466 PHE A N 1
ATOM 3711 C CA . PHE A 1 466 ? 8.468 1.619 14.188 1.00 96.00 466 PHE A CA 1
ATOM 3712 C C . PHE A 1 466 ? 9.568 1.959 13.184 1.00 96.00 466 PHE A C 1
ATOM 3714 O O . PHE A 1 466 ? 10.549 2.628 13.517 1.00 96.00 466 PHE A O 1
ATOM 3721 N N . ASN A 1 467 ? 9.409 1.527 11.944 1.00 90.88 467 ASN A N 1
ATOM 3722 C CA . ASN A 1 467 ? 10.271 1.883 10.834 1.00 90.88 467 ASN A CA 1
ATOM 3723 C C . ASN A 1 467 ? 9.400 2.171 9.608 1.00 90.88 467 ASN A C 1
ATOM 3725 O O . ASN A 1 467 ? 9.028 1.278 8.849 1.00 90.88 467 ASN A O 1
ATOM 3729 N N . ALA A 1 468 ? 9.074 3.453 9.446 1.00 89.94 468 ALA A N 1
ATOM 3730 C CA . ALA A 1 468 ? 8.183 3.954 8.403 1.00 89.94 468 ALA A CA 1
ATOM 3731 C C . ALA A 1 468 ? 6.812 3.254 8.349 1.00 89.94 468 ALA A C 1
ATOM 3733 O O . ALA A 1 468 ? 6.480 2.614 7.349 1.00 89.94 468 ALA A O 1
ATOM 3734 N N . PRO A 1 469 ? 5.985 3.397 9.402 1.00 95.56 469 PRO A N 1
ATOM 3735 C CA . PRO A 1 469 ? 4.611 2.920 9.356 1.00 95.56 469 PRO A CA 1
ATOM 3736 C C . PRO A 1 469 ? 3.829 3.677 8.277 1.00 95.56 469 PRO A C 1
ATOM 3738 O O . PRO A 1 469 ? 3.916 4.905 8.224 1.00 95.56 469 PRO A O 1
ATOM 3741 N N . ILE A 1 470 ? 3.099 2.967 7.413 1.00 93.00 470 ILE A N 1
ATOM 3742 C CA . ILE A 1 470 ? 2.526 3.543 6.183 1.00 93.00 470 ILE A CA 1
ATOM 3743 C C . ILE A 1 470 ? 1.001 3.588 6.164 1.00 93.00 470 ILE A C 1
ATOM 3745 O O . ILE A 1 470 ? 0.447 4.579 5.699 1.00 93.00 470 ILE A O 1
ATOM 3749 N N . ASP A 1 471 ? 0.336 2.564 6.704 1.00 97.00 471 ASP A N 1
ATOM 3750 C CA . ASP A 1 471 ? -1.121 2.535 6.802 1.00 97.00 471 ASP A CA 1
ATOM 3751 C C . ASP A 1 471 ? -1.611 1.887 8.100 1.00 97.00 471 ASP A C 1
ATOM 3753 O O . ASP A 1 471 ? -0.854 1.179 8.771 1.00 97.00 471 ASP A O 1
ATOM 3757 N N . LEU A 1 472 ? -2.857 2.152 8.491 1.00 97.75 472 LEU A N 1
ATOM 3758 C CA . LEU A 1 472 ? -3.456 1.561 9.680 1.00 97.75 472 LEU A CA 1
ATOM 3759 C C . LEU A 1 472 ? -4.944 1.273 9.495 1.00 97.75 472 LEU A C 1
ATOM 3761 O O . LEU A 1 472 ? -5.641 1.966 8.760 1.00 97.75 472 LEU A O 1
ATOM 3765 N N . CYS A 1 473 ? -5.442 0.304 10.254 1.00 97.25 473 CYS A N 1
ATOM 3766 C CA . CYS A 1 473 ? -6.869 0.054 10.422 1.00 97.25 473 CYS A CA 1
ATOM 3767 C C . CYS A 1 473 ? -7.182 -0.303 11.879 1.00 97.25 473 CYS A C 1
ATOM 3769 O O . CYS A 1 473 ? -6.279 -0.520 12.697 1.00 97.25 473 CYS A O 1
ATOM 3771 N N . THR A 1 474 ? -8.465 -0.360 12.218 1.00 96.31 474 THR A N 1
ATOM 3772 C CA . THR A 1 474 ? -8.921 -0.930 13.486 1.00 96.31 474 THR A CA 1
ATOM 3773 C C . THR A 1 474 ? -9.517 -2.307 13.274 1.00 96.31 474 THR A C 1
ATOM 3775 O O . THR A 1 474 ? -10.115 -2.563 12.237 1.00 96.31 474 THR A O 1
ATOM 3778 N N . LEU A 1 475 ? -9.350 -3.174 14.270 1.00 95.69 475 LEU A N 1
ATOM 3779 C CA . LEU A 1 475 ? -10.072 -4.438 14.365 1.00 95.69 475 LEU A CA 1
ATOM 3780 C C . LEU A 1 475 ? -10.167 -4.829 15.841 1.00 95.69 475 LEU A C 1
ATOM 3782 O O . LEU A 1 475 ? -9.172 -4.757 16.574 1.00 95.69 475 LEU A O 1
ATOM 3786 N N . ASN A 1 476 ? -11.355 -5.207 16.319 1.00 91.00 476 ASN A N 1
ATOM 3787 C CA . ASN A 1 476 ? -11.576 -5.602 17.724 1.00 91.00 476 ASN A CA 1
ATOM 3788 C C . ASN A 1 476 ? -11.088 -4.576 18.775 1.00 91.00 476 ASN A C 1
ATOM 3790 O O . ASN A 1 476 ? -10.673 -4.927 19.884 1.00 91.00 476 ASN A O 1
ATOM 3794 N N . GLY A 1 477 ? -11.135 -3.284 18.441 1.00 91.00 477 GLY A N 1
ATOM 3795 C CA . GLY A 1 477 ? -10.695 -2.196 19.323 1.00 91.00 477 GLY A CA 1
ATOM 3796 C C . GLY A 1 477 ? -9.174 -2.053 19.475 1.00 91.00 477 GLY A C 1
ATOM 3797 O O . GLY A 1 477 ? -8.730 -1.229 20.278 1.00 91.00 477 GLY A O 1
ATOM 3798 N N . ASN A 1 478 ? -8.387 -2.819 18.719 1.00 95.94 478 ASN A N 1
ATOM 3799 C CA . ASN A 1 478 ? -6.957 -2.591 18.535 1.00 95.94 478 ASN A CA 1
ATOM 3800 C C . ASN A 1 478 ? -6.712 -1.767 17.268 1.00 95.94 478 ASN A C 1
ATOM 3802 O O . ASN A 1 478 ? -7.553 -1.727 16.369 1.00 95.94 478 ASN A O 1
ATOM 3806 N N . ILE A 1 479 ? -5.542 -1.138 17.193 1.00 97.62 479 ILE A N 1
ATOM 3807 C CA . ILE A 1 479 ? -5.071 -0.422 16.008 1.00 97.62 479 ILE A CA 1
ATOM 3808 C C . ILE A 1 479 ? -3.962 -1.259 15.378 1.00 97.62 479 ILE A C 1
ATOM 3810 O O . ILE A 1 479 ? -2.917 -1.473 15.995 1.00 97.62 479 ILE A O 1
ATOM 3814 N N . TYR A 1 480 ? -4.189 -1.734 14.161 1.00 98.25 480 TYR A N 1
ATOM 3815 C CA . TYR A 1 480 ? -3.219 -2.494 13.385 1.00 98.25 480 TYR A CA 1
ATOM 3816 C C . TYR A 1 480 ? -2.482 -1.526 12.467 1.00 98.25 480 TYR A C 1
ATOM 3818 O O . TYR A 1 480 ? -3.087 -0.900 11.604 1.00 98.25 480 TYR A O 1
ATOM 3826 N N . VAL A 1 481 ? -1.181 -1.380 12.688 1.00 98.38 481 VAL A N 1
ATOM 3827 C CA . VAL A 1 481 ? -0.286 -0.469 11.976 1.00 98.38 481 VAL A CA 1
ATOM 3828 C C . VAL A 1 481 ? 0.615 -1.284 11.062 1.00 98.38 481 VAL A C 1
ATOM 3830 O O . VAL A 1 481 ? 1.365 -2.147 11.521 1.00 98.38 481 VAL A O 1
ATOM 3833 N N . LEU A 1 482 ? 0.566 -0.989 9.772 1.00 96.19 482 LEU A N 1
ATOM 3834 C CA . LEU A 1 482 ? 1.429 -1.574 8.763 1.00 96.19 482 LEU A CA 1
ATOM 3835 C C . LEU A 1 482 ? 2.797 -0.884 8.796 1.00 96.19 482 LEU A C 1
ATOM 3837 O O . LEU A 1 482 ? 2.967 0.243 8.328 1.00 96.19 482 LEU A O 1
ATOM 3841 N N . ASP A 1 483 ? 3.773 -1.560 9.388 1.00 93.75 483 ASP A N 1
ATOM 3842 C CA . ASP A 1 483 ? 5.126 -1.071 9.640 1.00 93.75 483 ASP A CA 1
ATOM 3843 C C . ASP A 1 483 ? 6.041 -1.452 8.471 1.00 93.75 483 ASP A C 1
ATOM 3845 O O . ASP A 1 483 ? 6.733 -2.474 8.494 1.00 93.75 483 ASP A O 1
ATOM 3849 N N . ALA A 1 484 ? 5.952 -0.664 7.396 1.00 84.69 484 ALA A N 1
ATOM 3850 C CA . ALA A 1 484 ? 6.329 -1.081 6.049 1.00 84.69 484 ALA A CA 1
ATOM 3851 C C . ALA A 1 484 ? 7.795 -1.510 5.917 1.00 84.69 484 ALA A C 1
ATOM 3853 O O . ALA A 1 484 ? 8.067 -2.553 5.321 1.00 84.69 484 ALA A O 1
ATOM 3854 N N . LEU A 1 485 ? 8.746 -0.763 6.492 1.00 83.25 485 LEU A N 1
ATOM 3855 C CA . LEU A 1 485 ? 10.172 -1.111 6.388 1.00 83.25 485 LEU A CA 1
ATOM 3856 C C . LEU A 1 485 ? 10.618 -2.159 7.409 1.00 83.25 485 LEU A C 1
ATOM 3858 O O . LEU A 1 485 ? 11.695 -2.727 7.257 1.00 83.25 485 LEU A O 1
ATOM 3862 N N . ASN A 1 486 ? 9.790 -2.464 8.408 1.00 86.00 486 ASN A N 1
ATOM 3863 C CA . ASN A 1 486 ? 9.950 -3.673 9.218 1.00 86.00 486 ASN A CA 1
ATOM 3864 C C . ASN A 1 486 ? 9.211 -4.877 8.612 1.00 86.00 486 ASN A C 1
ATOM 3866 O O . ASN A 1 486 ? 9.332 -5.980 9.136 1.00 86.00 486 ASN A O 1
ATOM 3870 N N . SER A 1 487 ? 8.458 -4.677 7.521 1.00 83.12 487 SER A N 1
ATOM 3871 C CA . SER A 1 487 ? 7.622 -5.696 6.872 1.00 83.12 487 SER A CA 1
ATOM 3872 C C . SER A 1 487 ? 6.715 -6.439 7.857 1.00 83.12 487 SER A C 1
ATOM 3874 O O . SER A 1 487 ? 6.578 -7.660 7.803 1.00 83.12 487 SER A O 1
ATOM 3876 N N . ALA A 1 488 ? 6.114 -5.697 8.786 1.00 91.06 488 ALA A N 1
ATOM 3877 C CA . ALA A 1 488 ? 5.360 -6.257 9.898 1.00 91.06 488 ALA A CA 1
ATOM 3878 C C . ALA A 1 488 ? 4.024 -5.539 10.097 1.00 91.06 488 ALA A C 1
ATOM 3880 O O . ALA A 1 488 ? 3.864 -4.370 9.748 1.00 91.06 488 ALA A O 1
ATOM 3881 N N . ILE A 1 489 ? 3.081 -6.230 10.735 1.00 96.69 489 ILE A N 1
ATOM 3882 C CA . ILE A 1 489 ? 1.857 -5.624 11.257 1.00 96.69 489 ILE A CA 1
ATOM 3883 C C . ILE A 1 489 ? 2.020 -5.485 12.770 1.00 96.69 489 ILE A C 1
ATOM 3885 O O . ILE A 1 489 ? 2.241 -6.466 13.485 1.00 96.69 489 ILE A O 1
ATOM 3889 N N . ARG A 1 490 ? 1.940 -4.253 13.264 1.00 97.81 490 ARG A N 1
ATOM 3890 C CA . ARG A 1 490 ? 2.102 -3.902 14.677 1.00 97.81 490 ARG A CA 1
ATOM 3891 C C . ARG A 1 490 ? 0.737 -3.619 15.275 1.00 97.81 490 ARG A C 1
ATOM 3893 O O . ARG A 1 490 ? -0.037 -2.849 14.725 1.00 97.81 490 ARG A O 1
ATOM 3900 N N . ILE A 1 491 ? 0.446 -4.218 16.415 1.00 98.25 491 ILE A N 1
ATOM 3901 C CA . ILE A 1 491 ? -0.826 -4.098 17.115 1.00 98.25 491 ILE A CA 1
ATOM 3902 C C . ILE A 1 491 ? -0.626 -3.127 18.268 1.00 98.25 491 ILE A C 1
ATOM 3904 O O . ILE A 1 491 ? -0.004 -3.476 19.273 1.00 98.25 491 ILE A O 1
ATOM 3908 N N . VAL A 1 492 ? -1.155 -1.915 18.130 1.00 98.19 492 VAL A N 1
ATOM 3909 C CA . VAL A 1 492 ? -1.268 -0.956 19.228 1.00 98.19 492 VAL A CA 1
ATOM 3910 C C . VAL A 1 492 ? -2.572 -1.251 19.959 1.00 98.19 492 VAL A C 1
ATOM 3912 O O . VAL A 1 492 ? -3.657 -1.118 19.392 1.00 98.19 492 VAL A O 1
ATOM 3915 N N . ASN A 1 493 ? -2.471 -1.650 21.222 1.00 96.69 493 ASN A N 1
ATOM 3916 C CA . ASN A 1 493 ? -3.614 -1.905 22.087 1.00 96.69 493 ASN A CA 1
ATOM 3917 C C . ASN A 1 493 ? -3.827 -0.699 23.018 1.00 96.69 493 ASN A C 1
ATOM 3919 O O . ASN A 1 493 ? -3.037 -0.494 23.946 1.00 96.69 493 ASN A O 1
ATOM 3923 N N . PRO A 1 494 ? -4.892 0.100 22.815 1.00 92.94 494 PRO A N 1
ATOM 3924 C CA . PRO A 1 494 ? -5.141 1.279 23.638 1.00 92.94 494 PRO A CA 1
ATOM 3925 C C . PRO A 1 494 ? -5.503 0.951 25.092 1.00 92.94 494 PRO A C 1
ATOM 3927 O O . PRO A 1 494 ? -5.313 1.793 25.961 1.00 92.94 494 PRO A O 1
ATOM 3930 N N . LYS A 1 495 ? -6.036 -0.247 25.376 1.00 93.56 495 LYS A N 1
ATOM 3931 C CA . LYS A 1 495 ? -6.464 -0.642 26.730 1.00 93.56 495 LYS A CA 1
ATOM 3932 C C . LYS A 1 495 ? -5.289 -1.062 27.604 1.00 93.56 495 LYS A C 1
ATOM 3934 O O . LYS A 1 495 ? -5.279 -0.750 28.789 1.00 93.56 495 LYS A O 1
ATOM 3939 N N . SER A 1 496 ? -4.334 -1.798 27.039 1.00 95.56 496 SER A N 1
ATOM 3940 C CA . SER A 1 496 ? -3.125 -2.232 27.751 1.00 95.56 496 SER A CA 1
ATOM 3941 C C . SER A 1 496 ? -1.945 -1.276 27.587 1.00 95.56 496 SER A C 1
ATOM 3943 O O . SER A 1 496 ? -0.888 -1.541 28.152 1.00 95.56 496 SER A O 1
ATOM 3945 N N . GLU A 1 497 ? -2.106 -0.199 26.810 1.00 96.88 497 GLU A N 1
ATOM 3946 C CA . GLU A 1 497 ? -1.049 0.767 26.483 1.00 96.88 497 GLU A CA 1
ATOM 3947 C C . GLU A 1 497 ? 0.245 0.087 26.002 1.00 96.88 497 GLU A C 1
ATOM 3949 O O . GLU A 1 497 ? 1.365 0.411 26.417 1.00 96.88 497 GLU A O 1
ATOM 3954 N N . SER A 1 498 ? 0.092 -0.874 25.093 1.00 97.75 498 SER A N 1
ATOM 3955 C CA . SER A 1 498 ? 1.203 -1.661 24.568 1.00 97.75 498 SER A CA 1
ATOM 3956 C C . SER A 1 498 ? 1.162 -1.784 23.053 1.00 97.75 498 SER A C 1
ATOM 3958 O O . SER A 1 498 ? 0.116 -1.660 22.417 1.00 97.75 498 SER A O 1
ATOM 3960 N N . VAL A 1 499 ? 2.334 -2.045 22.485 1.00 98.50 499 VAL A N 1
ATOM 3961 C CA . VAL A 1 499 ? 2.523 -2.422 21.090 1.00 98.50 499 VAL A CA 1
ATOM 3962 C C . VAL A 1 499 ? 3.135 -3.813 21.053 1.00 98.50 499 VAL A C 1
ATOM 3964 O O . VAL A 1 499 ? 4.128 -4.086 21.730 1.00 98.50 499 VAL A O 1
ATOM 3967 N N . SER A 1 500 ? 2.536 -4.681 20.253 1.00 97.81 500 SER A N 1
ATOM 3968 C CA . SER A 1 500 ? 3.033 -6.027 19.964 1.00 97.81 500 SER A CA 1
ATOM 3969 C C . SER A 1 500 ? 3.091 -6.247 18.459 1.00 97.81 500 SER A C 1
ATOM 3971 O O . SER A 1 500 ? 2.496 -5.484 17.700 1.00 97.81 500 SER A O 1
ATOM 3973 N N . THR A 1 501 ? 3.800 -7.269 18.006 1.00 96.50 501 THR A N 1
ATOM 3974 C CA . THR A 1 501 ? 3.817 -7.653 16.592 1.00 96.50 501 THR A CA 1
ATOM 3975 C C . THR A 1 501 ? 2.859 -8.816 16.345 1.00 96.50 501 THR A C 1
ATOM 3977 O O . THR A 1 501 ? 2.881 -9.803 17.082 1.00 96.50 501 THR A O 1
ATOM 3980 N N . LEU A 1 502 ? 2.027 -8.716 15.302 1.00 95.06 502 LEU A N 1
ATOM 3981 C CA . LEU A 1 502 ? 1.196 -9.830 14.850 1.00 95.06 502 LEU A CA 1
ATOM 3982 C C . LEU A 1 502 ? 2.108 -10.928 14.296 1.00 95.06 502 LEU A C 1
ATOM 3984 O O . LEU A 1 502 ? 2.833 -10.711 13.324 1.00 95.06 502 LEU A O 1
ATOM 3988 N N . LYS A 1 503 ? 2.090 -12.102 14.927 1.00 90.88 503 LYS A N 1
ATOM 3989 C CA . LYS A 1 503 ? 2.850 -13.254 14.448 1.00 90.88 503 LYS A CA 1
ATOM 3990 C C . LYS A 1 503 ? 2.131 -13.841 13.238 1.00 90.88 503 LYS A C 1
ATOM 3992 O O . LYS A 1 503 ? 0.980 -14.233 13.356 1.00 90.88 503 LYS A O 1
ATOM 3997 N N . LEU A 1 504 ? 2.816 -13.903 12.103 1.00 84.56 504 LEU A N 1
ATOM 3998 C CA . LEU A 1 504 ? 2.252 -14.445 10.872 1.00 84.56 504 LEU A CA 1
ATOM 3999 C C . LEU A 1 504 ? 2.549 -15.943 10.759 1.00 84.56 504 LEU A C 1
ATOM 4001 O O . LEU A 1 504 ? 3.696 -16.362 10.933 1.00 84.56 504 LEU A O 1
ATOM 4005 N N . GLU A 1 505 ? 1.527 -16.745 10.466 1.00 76.81 505 GLU A N 1
ATOM 4006 C CA . GLU A 1 505 ? 1.618 -18.204 10.325 1.00 76.81 505 GLU A CA 1
ATOM 4007 C C . GLU A 1 505 ? 1.000 -18.663 8.989 1.00 76.81 505 GLU A C 1
ATOM 4009 O O . GLU A 1 505 ? 0.069 -18.045 8.478 1.00 76.81 505 GLU A O 1
ATOM 4014 N N . GLY A 1 506 ? 1.541 -19.734 8.390 1.00 62.00 506 GLY A N 1
ATOM 4015 C CA . GLY A 1 506 ? 1.055 -20.297 7.115 1.00 62.00 506 GLY A CA 1
ATOM 4016 C C . GLY A 1 506 ? 1.575 -19.625 5.833 1.00 62.00 506 GLY A C 1
ATOM 4017 O O . GLY A 1 506 ? 1.230 -20.052 4.739 1.00 62.00 506 GLY A O 1
ATOM 4018 N N . ILE A 1 507 ? 2.425 -18.595 5.939 1.00 54.66 507 ILE A N 1
ATOM 4019 C CA . ILE A 1 507 ? 2.937 -17.829 4.780 1.00 54.66 507 ILE A CA 1
ATOM 4020 C C . ILE A 1 507 ? 4.286 -18.349 4.254 1.00 54.66 507 ILE A C 1
ATOM 4022 O O . ILE A 1 507 ? 4.601 -18.157 3.083 1.00 54.66 507 ILE A O 1
ATOM 4026 N N . VAL A 1 508 ? 5.076 -19.043 5.082 1.00 46.34 508 VAL A N 1
ATOM 4027 C CA . VAL A 1 508 ? 6.418 -19.545 4.709 1.00 46.34 508 VAL A CA 1
ATOM 4028 C C . VAL A 1 508 ? 6.354 -20.562 3.552 1.00 46.34 508 VAL A C 1
ATOM 4030 O O . VAL A 1 508 ? 7.302 -20.681 2.782 1.00 46.34 508 VAL A O 1
ATOM 4033 N N . ASP A 1 509 ? 5.202 -21.206 3.336 1.00 44.38 509 ASP A N 1
ATOM 4034 C CA . ASP A 1 509 ? 4.959 -22.114 2.206 1.00 44.38 509 ASP A CA 1
ATOM 4035 C C . ASP A 1 509 ? 4.743 -21.397 0.853 1.00 44.38 509 ASP A C 1
ATOM 4037 O O . ASP A 1 509 ? 4.685 -22.053 -0.189 1.00 44.38 509 ASP A O 1
ATOM 4041 N N . LEU A 1 510 ? 4.649 -20.058 0.838 1.00 43.91 510 LEU A N 1
ATOM 4042 C CA . LEU A 1 510 ? 4.436 -19.247 -0.372 1.00 43.91 510 LEU A CA 1
ATOM 4043 C C . LEU A 1 510 ? 5.737 -18.797 -1.057 1.00 43.91 510 LEU A C 1
ATOM 4045 O O . LEU A 1 510 ? 5.685 -18.281 -2.175 1.00 43.91 510 LEU A O 1
ATOM 4049 N N . TYR A 1 511 ? 6.899 -18.976 -0.420 1.00 41.91 511 TYR A N 1
ATOM 4050 C CA . TYR A 1 511 ? 8.185 -18.475 -0.912 1.00 41.91 511 TYR A CA 1
ATOM 4051 C C . TYR A 1 511 ? 9.125 -19.609 -1.349 1.00 41.91 511 TYR A C 1
ATOM 4053 O O . TYR A 1 511 ? 10.037 -19.983 -0.629 1.00 41.91 511 TYR A O 1
ATOM 4061 N N . GLY A 1 512 ? 8.903 -20.107 -2.573 1.00 39.47 512 GLY A N 1
ATOM 4062 C CA . GLY A 1 512 ? 9.892 -20.730 -3.475 1.00 39.47 512 GLY A CA 1
ATOM 4063 C C . GLY A 1 512 ? 10.640 -22.006 -3.018 1.00 39.47 512 GLY A C 1
ATOM 4064 O O . GLY A 1 512 ? 11.493 -21.934 -2.138 1.00 39.47 512 GLY A O 1
ATOM 4065 N N . PRO A 1 513 ? 10.464 -23.166 -3.685 1.00 33.78 513 PRO A N 1
ATOM 4066 C CA . PRO A 1 513 ? 11.323 -24.333 -3.472 1.00 33.78 513 PRO A CA 1
ATOM 4067 C C . PRO A 1 513 ? 12.735 -24.182 -4.078 1.00 33.78 513 PRO A C 1
ATOM 4069 O O . PRO A 1 513 ? 12.953 -23.511 -5.089 1.00 33.78 513 PRO A O 1
ATOM 4072 N N . LEU A 1 514 ? 13.697 -24.869 -3.451 1.00 35.25 514 LEU A N 1
ATOM 4073 C CA . LEU A 1 514 ? 15.075 -25.084 -3.908 1.00 35.25 514 LEU A CA 1
ATOM 4074 C C . LEU A 1 514 ? 15.103 -25.814 -5.264 1.00 35.25 514 LEU A C 1
ATOM 4076 O O . LEU A 1 514 ? 14.557 -26.904 -5.404 1.00 35.25 514 LEU A O 1
ATOM 4080 N N . SER A 1 515 ? 15.813 -25.267 -6.254 1.00 34.25 515 SER A N 1
ATOM 4081 C CA . SER A 1 515 ? 15.966 -25.890 -7.576 1.00 34.25 515 SER A CA 1
ATOM 4082 C C . SER A 1 515 ? 16.703 -27.240 -7.500 1.00 34.25 515 SER A C 1
ATOM 4084 O O . SER A 1 515 ? 17.843 -27.312 -7.032 1.00 34.25 515 SER A O 1
ATOM 4086 N N . ILE A 1 516 ? 16.106 -28.319 -8.020 1.00 38.03 516 ILE A N 1
ATOM 4087 C CA . ILE A 1 516 ? 16.788 -29.613 -8.196 1.00 38.03 516 ILE A CA 1
ATOM 4088 C C . ILE A 1 516 ? 17.381 -29.687 -9.606 1.00 38.03 516 ILE A C 1
ATOM 4090 O O . ILE A 1 516 ? 16.655 -29.710 -10.593 1.00 38.03 516 ILE A O 1
ATOM 4094 N N . ASN A 1 517 ? 18.709 -29.800 -9.701 1.00 37.66 517 ASN A N 1
ATOM 4095 C CA . ASN A 1 517 ? 19.426 -29.812 -10.983 1.00 37.66 517 ASN A CA 1
ATOM 4096 C C . ASN A 1 517 ? 19.796 -31.217 -11.524 1.00 37.66 517 ASN A C 1
ATOM 4098 O O . ASN A 1 517 ? 20.401 -31.288 -12.595 1.00 37.66 517 ASN A O 1
ATOM 4102 N N . LYS A 1 518 ? 19.474 -32.341 -10.844 1.00 35.53 518 LYS A N 1
ATOM 4103 C CA . LYS A 1 518 ? 19.643 -33.708 -11.408 1.00 35.53 518 LYS A CA 1
ATOM 4104 C C . LYS A 1 518 ? 18.963 -34.844 -10.612 1.00 35.53 518 LYS A C 1
ATOM 4106 O O . LYS A 1 518 ? 18.895 -34.781 -9.390 1.00 35.53 518 LYS A O 1
ATOM 4111 N N . LEU A 1 519 ? 18.524 -35.882 -11.342 1.00 37.75 519 LEU A N 1
ATOM 4112 C CA . LEU A 1 519 ? 17.896 -37.139 -10.892 1.00 37.75 519 LEU A CA 1
ATOM 4113 C C . LEU A 1 519 ? 18.841 -38.056 -10.099 1.00 37.75 519 LEU A C 1
ATOM 4115 O O . LEU A 1 519 ? 19.762 -38.604 -10.695 1.00 37.75 519 LEU A O 1
ATOM 4119 N N . GLU A 1 520 ? 18.507 -38.321 -8.837 1.00 42.66 520 GLU A N 1
ATOM 4120 C CA . GLU A 1 520 ? 18.724 -39.591 -8.121 1.00 42.66 520 GLU A CA 1
ATOM 4121 C C . GLU A 1 520 ? 17.557 -39.767 -7.129 1.00 42.66 520 GLU A C 1
ATOM 4123 O O . GLU A 1 520 ? 16.857 -38.793 -6.843 1.00 42.66 520 GLU A O 1
ATOM 4128 N N . SER A 1 521 ? 17.293 -40.993 -6.659 1.00 43.91 521 SER A N 1
ATOM 4129 C CA . SER A 1 521 ? 16.186 -41.299 -5.740 1.00 43.91 521 SER A CA 1
ATOM 4130 C C . SER A 1 521 ? 16.137 -40.299 -4.584 1.00 43.91 521 SER A C 1
ATOM 4132 O O . SER A 1 521 ? 17.048 -40.266 -3.756 1.00 43.91 521 SER A O 1
ATOM 4134 N N . LYS A 1 522 ? 15.080 -39.489 -4.530 1.00 51.69 522 LYS A N 1
ATOM 4135 C CA . LYS A 1 522 ? 14.842 -38.561 -3.428 1.00 51.69 522 LYS A CA 1
ATOM 4136 C C . LYS A 1 522 ? 13.699 -39.086 -2.577 1.00 51.69 522 LYS A C 1
ATOM 4138 O O . LYS A 1 522 ? 12.638 -39.447 -3.094 1.00 51.69 522 LYS A O 1
ATOM 4143 N N . GLU A 1 523 ? 13.936 -39.136 -1.272 1.00 54.06 523 GLU A N 1
ATOM 4144 C CA . GLU A 1 523 ? 12.851 -39.216 -0.301 1.00 54.06 523 GLU A CA 1
ATOM 4145 C C . GLU A 1 523 ? 11.953 -37.994 -0.525 1.00 54.06 523 GLU A C 1
ATOM 4147 O O . GLU A 1 523 ? 12.446 -36.864 -0.523 1.00 54.06 523 GLU A O 1
ATOM 4152 N N . THR A 1 524 ? 10.665 -38.219 -0.779 1.00 54.94 524 THR A N 1
ATOM 4153 C CA . THR A 1 524 ? 9.658 -37.154 -0.782 1.00 54.94 524 THR A CA 1
ATOM 4154 C C . THR A 1 524 ? 8.715 -37.386 0.386 1.00 54.94 524 THR A C 1
ATOM 4156 O O . THR A 1 524 ? 8.491 -38.527 0.803 1.00 54.94 524 THR A O 1
ATOM 4159 N N . VAL A 1 525 ? 8.177 -36.304 0.936 1.00 56.53 525 VAL A N 1
ATOM 4160 C CA . VAL A 1 525 ? 7.165 -36.402 1.988 1.00 56.53 525 VAL A CA 1
ATOM 4161 C C . VAL A 1 525 ? 5.822 -36.647 1.311 1.00 56.53 525 VAL A C 1
ATOM 4163 O O . VAL A 1 525 ? 5.424 -35.877 0.434 1.00 56.53 525 VAL A O 1
ATOM 4166 N N . ALA A 1 526 ? 5.142 -37.723 1.704 1.00 59.31 526 ALA A N 1
ATOM 4167 C CA . ALA A 1 526 ? 3.780 -37.994 1.275 1.00 59.31 526 ALA A CA 1
ATOM 4168 C C . ALA A 1 526 ? 2.837 -37.884 2.468 1.00 59.31 526 ALA A C 1
ATOM 4170 O O . ALA A 1 526 ? 3.098 -38.445 3.534 1.00 59.31 526 ALA A O 1
ATOM 4171 N N . TYR A 1 527 ? 1.718 -37.201 2.266 1.00 61.88 527 TYR A N 1
ATOM 4172 C CA . TYR A 1 527 ? 0.684 -37.077 3.285 1.00 61.88 527 TYR A CA 1
ATOM 4173 C C . TYR A 1 527 ? -0.467 -38.003 2.938 1.00 61.88 527 TYR A C 1
ATOM 4175 O O . TYR A 1 527 ? -0.946 -38.000 1.801 1.00 61.88 527 TYR A O 1
ATOM 4183 N N . ALA A 1 528 ? -0.917 -38.782 3.915 1.00 60.12 528 ALA A N 1
ATOM 4184 C CA . ALA A 1 528 ? -2.043 -39.678 3.736 1.00 60.12 528 ALA A CA 1
ATOM 4185 C C . ALA A 1 528 ? -3.207 -39.280 4.635 1.00 60.12 528 ALA A C 1
ATOM 4187 O O . ALA A 1 528 ? -3.042 -39.030 5.835 1.00 60.12 528 ALA A O 1
ATOM 4188 N N . MET A 1 529 ? -4.402 -39.257 4.048 1.00 58.19 529 MET A N 1
ATOM 4189 C CA . MET A 1 529 ? -5.618 -38.938 4.781 1.00 58.19 529 MET A CA 1
ATOM 4190 C C . MET A 1 529 ? -6.288 -40.220 5.279 1.00 58.19 529 MET A C 1
ATOM 4192 O O . MET A 1 529 ? -6.620 -41.127 4.511 1.00 58.19 529 MET A O 1
ATOM 4196 N N . LYS A 1 530 ? -6.491 -40.295 6.595 1.00 54.75 530 LYS A N 1
ATOM 4197 C CA . LYS A 1 530 ? -7.012 -41.486 7.271 1.00 54.75 530 LYS A CA 1
ATOM 4198 C C . LYS A 1 530 ? -8.418 -41.852 6.774 1.00 54.75 530 LYS A C 1
ATOM 4200 O O . LYS A 1 530 ? -9.336 -41.040 6.851 1.00 54.75 530 LYS A O 1
ATOM 4205 N N . GLY A 1 531 ? -8.586 -43.095 6.313 1.00 57.62 531 GLY A N 1
ATOM 4206 C CA . GLY A 1 531 ? -9.883 -43.679 5.946 1.00 57.62 531 GLY A CA 1
ATOM 4207 C C . GLY A 1 531 ? -10.394 -43.381 4.531 1.00 57.62 531 GLY A C 1
ATOM 4208 O O . GLY A 1 531 ? -11.510 -43.790 4.225 1.00 57.62 531 GLY A O 1
ATOM 4209 N N . GLN A 1 532 ? -9.622 -42.691 3.681 1.00 60.81 532 GLN A N 1
ATOM 4210 C CA . GLN A 1 532 ? -10.048 -42.353 2.311 1.00 60.81 532 GLN A CA 1
ATOM 4211 C C . GLN A 1 532 ? -9.162 -42.915 1.192 1.00 60.81 532 GLN A C 1
ATOM 4213 O O . GLN A 1 532 ? -9.430 -42.639 0.031 1.00 60.81 532 GLN A O 1
ATOM 4218 N N . ASN A 1 533 ? -8.146 -43.723 1.505 1.00 66.50 533 ASN A N 1
ATOM 4219 C CA . ASN A 1 533 ? -7.271 -44.336 0.501 1.00 66.50 533 ASN A CA 1
ATOM 4220 C C . ASN A 1 533 ? -6.585 -43.335 -0.453 1.00 66.50 533 ASN A C 1
ATOM 4222 O O . ASN A 1 533 ? -6.427 -43.574 -1.648 1.00 66.50 533 ASN A O 1
ATOM 4226 N N . LEU A 1 534 ? -6.179 -42.185 0.099 1.00 65.56 534 LEU A N 1
ATOM 4227 C CA . LEU A 1 534 ? -5.613 -41.059 -0.644 1.00 65.56 534 LEU A CA 1
ATOM 4228 C C . LEU A 1 534 ? -4.224 -40.687 -0.135 1.00 65.56 534 LEU A C 1
ATOM 4230 O O . LEU A 1 534 ? -4.021 -40.515 1.072 1.00 65.56 534 LEU A O 1
ATOM 4234 N N . VAL A 1 535 ? -3.304 -40.496 -1.078 1.00 68.12 535 VAL A N 1
ATOM 4235 C CA . VAL A 1 535 ? -1.934 -40.037 -0.844 1.00 68.12 535 VAL A CA 1
ATOM 4236 C C . VAL A 1 535 ? -1.666 -38.803 -1.704 1.00 68.12 535 VAL A C 1
ATOM 4238 O O . VAL A 1 535 ? -1.848 -38.830 -2.923 1.00 68.12 535 VAL A O 1
ATOM 4241 N N . ALA A 1 536 ? -1.212 -37.716 -1.079 1.00 67.19 536 ALA A N 1
ATOM 4242 C CA . ALA A 1 536 ? -0.658 -36.567 -1.788 1.00 67.19 536 ALA A CA 1
ATOM 4243 C C . ALA A 1 536 ? 0.853 -36.713 -1.922 1.00 67.19 536 ALA A C 1
ATOM 4245 O O . ALA A 1 536 ? 1.556 -36.889 -0.925 1.00 67.19 536 ALA A O 1
ATOM 4246 N N . LEU A 1 537 ? 1.349 -36.576 -3.149 1.00 67.25 537 LEU A N 1
ATOM 4247 C CA . LEU A 1 537 ? 2.769 -36.482 -3.447 1.00 67.25 537 LEU A CA 1
ATOM 4248 C C . LEU A 1 537 ? 3.096 -35.081 -3.940 1.00 67.25 537 LEU A C 1
ATOM 4250 O O . LEU A 1 537 ? 2.539 -34.617 -4.934 1.00 67.25 537 LEU A O 1
ATOM 4254 N N . LYS A 1 538 ? 4.051 -34.427 -3.282 1.00 67.56 538 LYS A N 1
ATOM 4255 C CA . LYS A 1 538 ? 4.674 -33.216 -3.812 1.00 67.56 538 LYS A CA 1
ATOM 4256 C C . LYS A 1 538 ? 5.899 -33.606 -4.639 1.00 67.56 538 LYS A C 1
ATOM 4258 O O . LYS A 1 538 ? 6.782 -34.317 -4.151 1.00 67.56 538 LYS A O 1
ATOM 4263 N N . ILE A 1 539 ? 5.944 -33.148 -5.885 1.00 66.19 539 ILE A N 1
ATOM 4264 C CA . ILE A 1 539 ? 7.075 -33.305 -6.799 1.00 66.19 539 ILE A CA 1
ATOM 4265 C C . ILE A 1 539 ? 7.606 -31.918 -7.146 1.00 66.19 539 ILE A C 1
ATOM 4267 O O . ILE A 1 539 ? 6.885 -31.067 -7.649 1.00 66.19 539 ILE A O 1
ATOM 4271 N N . GLU A 1 540 ? 8.889 -31.690 -6.902 1.00 63.06 540 GLU A N 1
ATOM 4272 C CA . GLU A 1 540 ? 9.546 -30.442 -7.286 1.00 63.06 540 GLU A CA 1
ATOM 4273 C C . GLU A 1 540 ? 10.065 -30.552 -8.725 1.00 63.06 540 GLU A C 1
ATOM 4275 O O . GLU A 1 540 ? 10.913 -31.398 -9.025 1.00 63.06 540 GLU A O 1
ATOM 4280 N N . LEU A 1 541 ? 9.547 -29.707 -9.621 1.00 60.56 541 LEU A N 1
ATOM 4281 C CA . LEU A 1 541 ? 9.991 -29.619 -11.013 1.00 60.56 541 LEU A CA 1
ATOM 4282 C C . LEU A 1 541 ? 11.056 -28.526 -11.198 1.00 60.56 541 LEU A C 1
ATOM 4284 O O . LEU A 1 541 ? 11.081 -27.558 -10.434 1.00 60.56 541 LEU A O 1
ATOM 4288 N N . PRO A 1 542 ? 11.940 -28.649 -12.209 1.00 58.94 542 PRO A N 1
ATOM 4289 C CA . PRO A 1 542 ? 12.830 -27.561 -12.599 1.00 58.94 542 PRO A CA 1
ATOM 4290 C C . PRO A 1 542 ? 12.058 -26.298 -12.994 1.00 58.94 542 PRO A C 1
ATOM 4292 O O . PRO A 1 542 ? 10.953 -26.363 -13.531 1.00 58.94 542 PRO A O 1
ATOM 4295 N N . GLU A 1 543 ? 12.677 -25.141 -12.767 1.00 59.78 543 GLU A N 1
ATOM 4296 C CA . GLU A 1 543 ? 12.101 -23.839 -13.103 1.00 59.78 543 GLU A CA 1
ATOM 4297 C C . GLU A 1 543 ? 11.713 -23.759 -14.593 1.00 59.78 543 GLU A C 1
ATOM 4299 O O . GLU A 1 543 ? 12.493 -24.125 -15.477 1.00 59.78 543 GLU A O 1
ATOM 4304 N N . GLY A 1 544 ? 10.489 -23.293 -14.864 1.00 63.75 544 GLY A N 1
ATOM 4305 C CA . GLY A 1 544 ? 9.931 -23.189 -16.215 1.00 63.75 544 GLY A CA 1
ATOM 4306 C C . GLY A 1 544 ? 9.277 -24.467 -16.750 1.00 63.75 544 GLY A C 1
ATOM 4307 O O . GLY A 1 544 ? 8.810 -24.463 -17.891 1.00 63.75 544 GLY A O 1
ATOM 4308 N N . GLU A 1 545 ? 9.208 -25.543 -15.965 1.00 63.88 545 GLU A N 1
ATOM 4309 C CA . GLU A 1 545 ? 8.511 -26.780 -16.326 1.00 63.88 545 GLU A CA 1
ATOM 4310 C C . GLU A 1 545 ? 7.228 -26.968 -15.503 1.00 63.88 545 GLU A C 1
ATOM 4312 O O . GLU A 1 545 ? 7.185 -26.675 -14.312 1.00 63.88 545 GLU A O 1
ATOM 4317 N N . ALA A 1 546 ? 6.185 -27.484 -16.148 1.00 64.50 546 ALA A N 1
ATOM 4318 C CA . ALA A 1 546 ? 4.933 -27.898 -15.519 1.00 64.50 546 ALA A CA 1
ATOM 4319 C C . ALA A 1 546 ? 4.601 -29.340 -15.923 1.00 64.50 546 ALA A C 1
ATOM 4321 O O . ALA A 1 546 ? 5.084 -29.832 -16.950 1.00 64.50 546 ALA A O 1
ATOM 4322 N N . ILE A 1 547 ? 3.768 -30.018 -15.133 1.00 65.62 547 ILE A N 1
ATOM 4323 C CA . ILE A 1 547 ? 3.231 -31.336 -15.501 1.00 65.62 547 ILE A CA 1
ATOM 4324 C C . ILE A 1 547 ? 2.379 -31.158 -16.767 1.00 65.62 547 ILE A C 1
ATOM 4326 O O . ILE A 1 547 ? 1.451 -30.351 -16.768 1.00 65.62 547 ILE A O 1
ATOM 4330 N N . GLY A 1 548 ? 2.715 -31.869 -17.847 1.00 64.62 548 GLY A N 1
ATOM 4331 C CA . GLY A 1 548 ? 1.932 -31.829 -19.083 1.00 64.62 548 GLY A CA 1
ATOM 4332 C C . GLY A 1 548 ? 0.657 -32.670 -18.978 1.00 64.62 548 GLY A C 1
ATOM 4333 O O . GLY A 1 548 ? 0.565 -33.552 -18.130 1.00 64.62 548 GLY A O 1
ATOM 4334 N N . ASP A 1 549 ? -0.293 -32.472 -19.898 1.00 56.50 549 ASP A N 1
ATOM 4335 C CA . ASP A 1 549 ? -1.581 -33.203 -19.959 1.00 56.50 549 ASP A CA 1
ATOM 4336 C C . ASP A 1 549 ? -1.453 -34.733 -20.199 1.00 56.50 549 ASP A C 1
ATOM 4338 O O . ASP A 1 549 ? -2.439 -35.427 -20.450 1.00 56.50 549 ASP A O 1
ATOM 4342 N N . SER A 1 550 ? -0.236 -35.286 -20.191 1.00 54.25 550 SER A N 1
ATOM 4343 C CA . SER A 1 550 ? 0.029 -36.710 -20.405 1.00 54.25 550 SER A CA 1
ATOM 4344 C C . SER A 1 550 ? -0.283 -37.542 -19.161 1.00 54.25 550 SER A C 1
ATOM 4346 O O . SER A 1 550 ? 0.116 -37.173 -18.057 1.00 54.25 550 SER A O 1
ATOM 4348 N N . GLY A 1 551 ? -0.915 -38.702 -19.366 1.00 64.81 551 GLY A N 1
ATOM 4349 C CA . GLY A 1 551 ? -1.246 -39.664 -18.315 1.00 64.81 551 GLY A CA 1
ATOM 4350 C C . GLY A 1 551 ? -0.035 -40.032 -17.459 1.00 64.81 551 GLY A C 1
ATOM 4351 O O . GLY A 1 551 ? 0.980 -40.507 -17.964 1.00 64.81 551 GLY A O 1
ATOM 4352 N N . ILE A 1 552 ? -0.156 -39.778 -16.161 1.00 68.88 552 ILE A N 1
ATOM 4353 C CA . ILE A 1 552 ? 0.834 -40.140 -15.153 1.00 68.88 552 ILE A CA 1
ATOM 4354 C C . ILE A 1 552 ? 0.684 -41.639 -14.892 1.00 68.88 552 ILE A C 1
ATOM 4356 O O . ILE A 1 552 ? -0.375 -42.088 -14.458 1.00 68.88 552 ILE A O 1
ATOM 4360 N N . GLU A 1 553 ? 1.732 -42.412 -15.162 1.00 68.88 553 GLU A N 1
ATOM 4361 C CA . GLU A 1 553 ? 1.773 -43.840 -14.836 1.00 68.88 553 GLU A CA 1
ATOM 4362 C C . GLU A 1 553 ? 2.320 -44.014 -13.416 1.00 68.88 553 GLU A C 1
ATOM 4364 O O . GLU A 1 553 ? 3.347 -43.421 -13.064 1.00 68.88 553 GLU A O 1
ATOM 4369 N N . ILE A 1 554 ? 1.631 -44.824 -12.609 1.00 70.44 554 ILE A N 1
ATOM 4370 C CA . ILE A 1 554 ? 1.976 -45.085 -11.210 1.00 70.44 554 ILE A CA 1
ATOM 4371 C C . ILE A 1 554 ? 2.093 -46.585 -11.008 1.00 70.44 554 ILE A C 1
ATOM 4373 O O . ILE A 1 554 ? 1.157 -47.329 -11.289 1.00 70.44 554 ILE A O 1
ATOM 4377 N N . GLU A 1 555 ? 3.223 -47.008 -10.458 1.00 70.00 555 GLU A N 1
ATOM 4378 C CA . GLU A 1 555 ? 3.449 -48.386 -10.038 1.00 70.00 555 GLU A CA 1
ATOM 4379 C C . GLU A 1 555 ? 4.113 -48.385 -8.657 1.00 70.00 555 GLU A C 1
ATOM 4381 O O . GLU A 1 555 ? 5.041 -47.602 -8.400 1.00 70.00 555 GLU A O 1
ATOM 4386 N N . ASN A 1 556 ? 3.635 -49.243 -7.758 1.00 67.31 556 ASN A N 1
ATOM 4387 C CA . ASN A 1 556 ? 4.303 -49.510 -6.487 1.00 67.31 556 ASN A CA 1
ATOM 4388 C C . ASN A 1 556 ? 5.314 -50.672 -6.617 1.00 67.31 556 ASN A C 1
ATOM 4390 O O . ASN A 1 556 ? 5.465 -51.298 -7.662 1.00 67.31 556 ASN A O 1
ATOM 4394 N N . GLN A 1 557 ? 6.017 -50.996 -5.533 1.00 65.62 557 GLN A N 1
ATOM 4395 C CA . GLN A 1 557 ? 7.008 -52.082 -5.520 1.00 65.62 557 GLN A CA 1
ATOM 4396 C C . GLN A 1 557 ? 6.441 -53.504 -5.728 1.00 65.62 557 GLN A C 1
ATOM 4398 O O . GLN A 1 557 ? 7.217 -54.421 -5.997 1.00 65.62 557 GLN A O 1
ATOM 4403 N N . THR A 1 558 ? 5.125 -53.702 -5.579 1.00 61.56 558 THR A N 1
ATOM 4404 C CA . THR A 1 558 ? 4.431 -54.988 -5.777 1.00 61.56 558 THR A CA 1
ATOM 4405 C C . THR A 1 558 ? 3.718 -55.084 -7.131 1.00 61.56 558 THR A C 1
ATOM 4407 O O . THR A 1 558 ? 3.187 -56.147 -7.454 1.00 61.56 558 THR A O 1
ATOM 4410 N N . GLY A 1 559 ? 3.754 -54.024 -7.947 1.00 60.97 559 GLY A N 1
ATOM 4411 C CA . GLY A 1 559 ? 3.107 -53.953 -9.259 1.00 60.97 559 GLY A CA 1
ATOM 4412 C C . GLY A 1 559 ? 1.646 -53.486 -9.232 1.00 60.97 559 GLY A C 1
ATOM 4413 O O . GLY A 1 559 ? 0.988 -53.525 -10.272 1.00 60.97 559 GLY A O 1
ATOM 4414 N N . SER A 1 560 ? 1.118 -53.046 -8.082 1.00 63.88 560 SER A N 1
ATOM 4415 C CA . SER A 1 560 ? -0.206 -52.416 -8.010 1.00 63.88 560 SER A CA 1
ATOM 4416 C C . SER A 1 560 ? -0.166 -51.003 -8.595 1.00 63.88 560 SER A C 1
ATOM 4418 O O . SER A 1 560 ? 0.802 -50.255 -8.419 1.00 63.88 560 SER A O 1
ATOM 4420 N N . ILE A 1 561 ? -1.252 -50.634 -9.274 1.00 66.12 561 ILE A N 1
ATOM 4421 C CA . ILE A 1 561 ? -1.406 -49.361 -9.984 1.00 66.12 561 ILE A CA 1
ATOM 4422 C C . ILE A 1 561 ? -2.372 -48.469 -9.197 1.00 66.12 561 ILE A C 1
ATOM 4424 O O . ILE A 1 561 ? -3.458 -48.911 -8.827 1.00 66.12 561 ILE A O 1
ATOM 4428 N N . GLY A 1 562 ? -1.973 -47.218 -8.952 1.00 68.88 562 GLY A N 1
ATOM 4429 C CA . GLY A 1 562 ? -2.834 -46.173 -8.385 1.00 68.88 562 GLY A CA 1
ATOM 4430 C C . GLY A 1 562 ? -3.485 -45.306 -9.464 1.00 68.88 562 GLY A C 1
ATOM 4431 O O . GLY A 1 562 ? -2.982 -45.226 -10.585 1.00 68.88 562 GLY A O 1
ATOM 4432 N N . GLU A 1 563 ? -4.573 -44.620 -9.120 1.00 71.25 563 GLU A N 1
ATOM 4433 C CA . GLU A 1 563 ? -5.242 -43.656 -10.001 1.00 71.25 563 GLU A CA 1
ATOM 4434 C C . GLU A 1 563 ? -4.909 -42.219 -9.579 1.00 71.25 563 GLU A C 1
ATOM 4436 O O . GLU A 1 563 ? -5.080 -41.839 -8.420 1.00 71.25 563 GLU A O 1
ATOM 4441 N N . VAL A 1 564 ? -4.448 -41.387 -10.519 1.00 72.06 564 VAL A N 1
ATOM 4442 C CA . VAL A 1 564 ? -4.316 -39.943 -10.279 1.00 72.06 564 VAL A CA 1
ATOM 4443 C C . VAL A 1 564 ? -5.692 -39.301 -10.328 1.00 72.06 564 VAL A C 1
ATOM 4445 O O . VAL A 1 564 ? -6.306 -39.234 -11.389 1.00 72.06 564 VAL A O 1
ATOM 4448 N N . ILE A 1 565 ? -6.143 -38.771 -9.196 1.00 68.00 565 ILE A N 1
ATOM 4449 C CA . ILE A 1 565 ? -7.447 -38.107 -9.097 1.00 68.00 565 ILE A CA 1
ATOM 4450 C C . ILE A 1 565 ? -7.370 -36.602 -9.378 1.00 68.00 565 ILE A C 1
ATOM 4452 O O . ILE A 1 565 ? -8.359 -35.999 -9.785 1.00 68.00 565 ILE A O 1
ATOM 4456 N N . SER A 1 566 ? -6.211 -35.972 -9.154 1.00 66.69 566 SER A N 1
ATOM 4457 C CA . SER A 1 566 ? -6.004 -34.544 -9.416 1.00 66.69 566 SER A CA 1
ATOM 4458 C C . SER A 1 566 ? -4.519 -34.197 -9.482 1.00 66.69 566 SER A C 1
ATOM 4460 O O . SER A 1 566 ? -3.699 -34.778 -8.772 1.00 66.69 566 SER A O 1
ATOM 4462 N N . THR A 1 567 ? -4.179 -33.185 -10.277 1.00 67.94 567 THR A N 1
ATOM 4463 C CA . THR A 1 567 ? -2.834 -32.604 -10.360 1.00 67.94 567 THR A CA 1
ATOM 4464 C C . THR A 1 567 ? -2.895 -31.088 -10.187 1.00 67.94 567 THR A C 1
ATOM 4466 O O . THR A 1 567 ? -3.820 -30.428 -10.659 1.00 67.94 567 THR A O 1
ATOM 4469 N N . ASP A 1 568 ? -1.903 -30.528 -9.502 1.00 66.12 568 ASP A N 1
ATOM 4470 C CA . ASP A 1 568 ? -1.594 -29.102 -9.503 1.00 66.12 568 ASP A CA 1
ATOM 4471 C C . ASP A 1 568 ? -0.322 -28.903 -10.330 1.00 66.12 568 ASP A C 1
ATOM 4473 O O . ASP A 1 568 ? 0.799 -29.097 -9.854 1.00 66.12 568 ASP A O 1
ATOM 4477 N N . ALA A 1 569 ? -0.512 -28.544 -11.600 1.00 63.03 569 ALA A N 1
ATOM 4478 C CA . ALA A 1 569 ? 0.575 -28.371 -12.557 1.00 63.03 569 ALA A CA 1
ATOM 4479 C C . ALA A 1 569 ? 1.527 -27.213 -12.202 1.00 63.03 569 ALA A C 1
ATOM 4481 O O . ALA A 1 569 ? 2.648 -27.195 -12.706 1.00 63.03 569 ALA A O 1
ATOM 4482 N N . VAL A 1 570 ? 1.098 -26.272 -11.349 1.00 55.22 570 VAL A N 1
ATOM 4483 C CA . VAL A 1 570 ? 1.875 -25.088 -10.946 1.00 55.22 570 VAL A CA 1
ATOM 4484 C C . VAL A 1 570 ? 2.774 -25.409 -9.755 1.00 55.22 570 VAL A C 1
ATOM 4486 O O . VAL A 1 570 ? 3.928 -24.993 -9.729 1.00 55.22 570 VAL A O 1
ATOM 4489 N N . ASN A 1 571 ? 2.265 -26.183 -8.795 1.00 57.06 571 ASN A N 1
ATOM 4490 C CA . ASN A 1 571 ? 2.988 -26.509 -7.560 1.00 57.06 571 ASN A CA 1
ATOM 4491 C C . ASN A 1 571 ? 3.611 -27.914 -7.555 1.00 57.06 571 ASN A C 1
ATOM 4493 O O . ASN A 1 571 ? 4.216 -28.318 -6.560 1.00 57.06 571 ASN A O 1
ATOM 4497 N N . GLY A 1 572 ? 3.445 -28.669 -8.645 1.00 62.03 572 GLY A N 1
ATOM 4498 C CA . GLY A 1 572 ? 3.969 -30.027 -8.794 1.00 62.03 572 GLY A CA 1
ATOM 4499 C C . GLY A 1 572 ? 3.335 -31.035 -7.829 1.00 62.03 572 GLY A C 1
ATOM 4500 O O . GLY A 1 572 ? 3.943 -32.051 -7.498 1.00 62.03 572 GLY A O 1
ATOM 4501 N N . ILE A 1 573 ? 2.120 -30.760 -7.347 1.00 65.69 573 ILE A N 1
ATOM 4502 C CA . ILE A 1 573 ? 1.398 -31.659 -6.439 1.00 65.69 573 ILE A CA 1
ATOM 4503 C C . ILE A 1 573 ? 0.568 -32.641 -7.265 1.00 65.69 573 ILE A C 1
ATOM 4505 O O . ILE A 1 573 ? -0.149 -32.250 -8.185 1.00 65.69 573 ILE A O 1
ATOM 4509 N N . ILE A 1 574 ? 0.636 -33.922 -6.918 1.00 69.44 574 ILE A N 1
ATOM 4510 C CA . ILE A 1 574 ? -0.172 -34.990 -7.507 1.00 69.44 574 ILE A CA 1
ATOM 4511 C C . ILE A 1 574 ? -0.945 -35.666 -6.375 1.00 69.44 574 ILE A C 1
ATOM 4513 O O . ILE A 1 574 ? -0.350 -36.179 -5.426 1.00 69.44 574 ILE A O 1
ATOM 4517 N N . LEU A 1 575 ? -2.272 -35.676 -6.481 1.00 66.44 575 LEU A N 1
ATOM 4518 C CA . LEU A 1 575 ? -3.148 -36.454 -5.611 1.00 66.44 575 LEU A CA 1
ATOM 4519 C C . LEU A 1 575 ? -3.454 -37.795 -6.264 1.00 66.44 575 LEU A C 1
ATOM 4521 O O . LEU A 1 575 ? -3.891 -37.857 -7.417 1.00 66.44 575 LEU A O 1
ATOM 4525 N N . ILE A 1 576 ? -3.249 -38.863 -5.502 1.00 70.31 576 ILE A N 1
ATOM 4526 C CA . ILE A 1 576 ? -3.372 -40.231 -5.984 1.00 70.31 576 ILE A CA 1
ATOM 4527 C C . ILE A 1 576 ? -4.302 -40.998 -5.049 1.00 70.31 576 ILE A C 1
ATOM 4529 O O . ILE A 1 576 ? -4.094 -41.017 -3.833 1.00 70.31 576 ILE A O 1
ATOM 4533 N N . ALA A 1 577 ? -5.310 -41.644 -5.627 1.00 68.19 577 ALA A N 1
ATOM 4534 C CA . ALA A 1 577 ? -6.075 -42.688 -4.970 1.00 68.19 577 ALA A CA 1
ATOM 4535 C C . ALA A 1 577 ? -5.361 -44.028 -5.166 1.00 68.19 577 ALA A C 1
ATOM 4537 O O . ALA A 1 577 ? -5.064 -44.447 -6.286 1.00 68.19 577 ALA A O 1
ATOM 4538 N N . VAL A 1 578 ? -5.053 -44.688 -4.059 1.00 66.19 578 VAL A N 1
ATOM 4539 C CA . VAL A 1 578 ? -4.301 -45.945 -4.012 1.00 66.19 578 VAL A CA 1
ATOM 4540 C C . VAL A 1 578 ? -4.919 -46.833 -2.954 1.00 66.19 578 VAL A C 1
ATOM 4542 O O . VAL A 1 578 ? -5.312 -46.345 -1.898 1.00 66.19 578 VAL A O 1
ATOM 4545 N N . ASP A 1 579 ? -4.988 -48.135 -3.208 1.00 62.41 579 ASP A N 1
ATOM 4546 C CA . ASP A 1 579 ? -5.453 -49.063 -2.185 1.00 62.41 579 ASP A CA 1
ATOM 4547 C C . ASP A 1 579 ? -4.468 -49.079 -1.001 1.00 62.41 579 ASP A C 1
ATOM 4549 O O . ASP A 1 579 ? -3.259 -49.242 -1.173 1.00 62.41 579 ASP A O 1
ATOM 4553 N N . VAL A 1 580 ? -4.971 -48.832 0.209 1.00 54.91 580 VAL A N 1
ATOM 4554 C CA . VAL A 1 580 ? -4.136 -48.626 1.408 1.00 54.91 580 VAL A CA 1
ATOM 4555 C C . VAL A 1 580 ? -3.570 -49.933 1.942 1.00 54.91 580 VAL A C 1
ATOM 4557 O O . VAL A 1 580 ? -2.560 -49.901 2.644 1.00 54.91 580 VAL A O 1
ATOM 4560 N N . GLU A 1 581 ? -4.146 -51.078 1.567 1.00 58.16 581 GLU A N 1
ATOM 4561 C CA . GLU A 1 581 ? -3.613 -52.396 1.938 1.00 58.16 581 GLU A CA 1
ATOM 4562 C C . GLU A 1 581 ? -2.186 -52.642 1.395 1.00 58.16 581 GLU A C 1
ATOM 4564 O O . GLU A 1 581 ? -1.468 -53.487 1.929 1.00 58.16 581 GLU A O 1
ATOM 4569 N N . ASP A 1 582 ? -1.731 -51.847 0.415 1.00 51.94 582 ASP A N 1
ATOM 4570 C CA . ASP A 1 582 ? -0.410 -51.951 -0.217 1.00 51.94 582 ASP A CA 1
ATOM 4571 C C . ASP A 1 582 ? 0.710 -51.107 0.439 1.00 51.94 582 ASP A C 1
ATOM 4573 O O . ASP A 1 582 ? 1.880 -51.242 0.060 1.00 51.94 582 ASP A O 1
ATOM 4577 N N . PHE A 1 583 ? 0.411 -50.245 1.421 1.00 57.00 583 PHE A N 1
ATOM 4578 C CA . PHE A 1 583 ? 1.429 -49.406 2.073 1.00 57.00 583 PHE A CA 1
ATOM 4579 C C . PHE A 1 583 ? 2.012 -50.079 3.322 1.00 57.00 583 PHE A C 1
ATOM 4581 O O . PHE A 1 583 ? 1.457 -49.995 4.416 1.00 57.00 583 PHE A O 1
ATOM 4588 N N . SER A 1 584 ? 3.182 -50.709 3.174 1.00 55.88 584 SER A N 1
ATOM 4589 C CA . SER A 1 584 ? 4.033 -51.081 4.316 1.00 55.88 584 SER A CA 1
ATOM 4590 C C . SER A 1 584 ? 5.014 -49.951 4.659 1.00 55.88 584 SER A C 1
ATOM 4592 O O . SER A 1 584 ? 5.229 -49.048 3.846 1.00 55.88 584 SER A O 1
ATOM 4594 N N . GLU A 1 585 ? 5.633 -50.001 5.848 1.00 50.88 585 GLU A N 1
ATOM 4595 C CA . GLU A 1 585 ? 6.532 -48.961 6.400 1.00 50.88 585 GLU A CA 1
ATOM 4596 C C . GLU A 1 585 ? 7.678 -48.528 5.459 1.00 50.88 585 GLU A C 1
ATOM 4598 O O . GLU A 1 585 ? 8.287 -47.481 5.668 1.00 50.88 585 GLU A O 1
ATOM 4603 N N . THR A 1 586 ? 7.957 -49.289 4.395 1.00 52.56 586 THR A N 1
ATOM 4604 C CA . THR A 1 586 ? 8.814 -48.860 3.282 1.00 52.56 586 THR A CA 1
ATOM 4605 C C . THR A 1 586 ? 8.150 -49.182 1.944 1.00 52.56 586 THR A C 1
ATOM 4607 O O . THR A 1 586 ? 8.248 -50.293 1.428 1.00 52.56 586 THR A O 1
ATOM 4610 N N . THR A 1 587 ? 7.458 -48.194 1.374 1.00 57.38 587 THR A N 1
ATOM 4611 C CA . THR A 1 587 ? 6.824 -48.297 0.051 1.00 57.38 587 THR A CA 1
ATOM 4612 C C . THR A 1 587 ? 7.459 -47.287 -0.901 1.00 57.38 587 THR A C 1
ATOM 4614 O O . THR A 1 587 ? 7.640 -46.118 -0.556 1.00 57.38 587 THR A O 1
ATOM 4617 N N . TYR A 1 588 ? 7.811 -47.736 -2.107 1.00 59.47 588 TYR A N 1
ATOM 4618 C CA . TYR A 1 588 ? 8.259 -46.862 -3.190 1.00 59.47 588 TYR A CA 1
ATOM 4619 C C . TYR A 1 588 ? 7.141 -46.699 -4.214 1.00 59.47 588 TYR A C 1
ATOM 4621 O O . TYR A 1 588 ? 6.538 -47.693 -4.620 1.00 59.47 588 TYR A O 1
ATOM 4629 N N . LEU A 1 589 ? 6.922 -45.466 -4.670 1.00 64.12 589 LEU A N 1
ATOM 4630 C CA . LEU A 1 589 ? 6.160 -45.201 -5.888 1.00 64.12 589 LEU A CA 1
ATOM 4631 C C . LEU A 1 589 ? 7.117 -44.783 -7.001 1.00 64.12 589 LEU A C 1
ATOM 4633 O O . LEU A 1 589 ? 8.003 -43.938 -6.815 1.00 64.12 589 LEU A O 1
ATOM 4637 N N . SER A 1 590 ? 6.934 -45.399 -8.163 1.00 61.38 590 SER A N 1
ATOM 4638 C CA . SER A 1 590 ? 7.547 -44.968 -9.410 1.00 61.38 590 SER A CA 1
ATOM 4639 C C . SER A 1 590 ? 6.499 -44.198 -10.202 1.00 61.38 590 SER A C 1
ATOM 4641 O O . SER A 1 590 ? 5.521 -44.783 -10.659 1.00 61.38 590 SER A O 1
ATOM 4643 N N . LEU A 1 591 ? 6.707 -42.890 -10.353 1.00 66.75 591 LEU A N 1
ATOM 4644 C CA . LEU A 1 591 ? 5.876 -42.031 -11.189 1.00 66.75 591 LEU A CA 1
ATOM 4645 C C . LEU A 1 591 ? 6.589 -41.745 -12.496 1.00 66.75 591 LEU A C 1
ATOM 4647 O O . LEU A 1 591 ? 7.753 -41.331 -12.503 1.00 66.75 591 LEU A O 1
ATOM 4651 N N . LYS A 1 592 ? 5.880 -41.915 -13.603 1.00 63.41 592 LYS A N 1
ATOM 4652 C CA . LYS A 1 592 ? 6.378 -41.564 -14.929 1.00 63.41 592 LYS A CA 1
ATOM 4653 C C . LYS A 1 592 ? 5.405 -40.598 -15.587 1.00 63.41 592 LYS A C 1
ATOM 4655 O O . LYS A 1 592 ? 4.223 -40.900 -15.712 1.00 63.41 592 LYS A O 1
ATOM 4660 N N . PHE A 1 593 ? 5.904 -39.427 -15.972 1.00 61.81 593 PHE A N 1
ATOM 4661 C CA . PHE A 1 593 ? 5.089 -38.351 -16.535 1.00 61.81 593 PHE A CA 1
ATOM 4662 C C . PHE A 1 593 ? 5.905 -37.493 -17.508 1.00 61.81 593 PHE A C 1
ATOM 4664 O O . PHE A 1 593 ? 7.134 -37.409 -17.405 1.00 61.81 593 PHE A O 1
ATOM 4671 N N . GLU A 1 594 ? 5.237 -36.858 -18.471 1.00 57.12 594 GLU A N 1
ATOM 4672 C CA . GLU A 1 594 ? 5.863 -35.846 -19.324 1.00 57.12 594 GLU A CA 1
ATOM 4673 C C . GLU A 1 594 ? 5.728 -34.469 -18.662 1.00 57.12 594 GLU A C 1
ATOM 4675 O O . GLU A 1 594 ? 4.653 -34.096 -18.189 1.00 57.12 594 GLU A O 1
ATOM 4680 N N . SER A 1 595 ? 6.810 -33.692 -18.637 1.00 59.28 595 SER A N 1
ATOM 4681 C CA . SER A 1 595 ? 6.738 -32.261 -18.350 1.00 59.28 595 SER A CA 1
ATOM 4682 C C . SER A 1 595 ? 6.759 -31.462 -19.651 1.00 59.28 595 SER A C 1
ATOM 4684 O O . SER A 1 595 ? 7.330 -31.879 -20.672 1.00 59.28 595 SER A O 1
ATOM 4686 N N . THR A 1 596 ? 6.127 -30.296 -19.609 1.00 48.59 596 THR A N 1
ATOM 4687 C CA . THR A 1 596 ? 6.136 -29.301 -20.682 1.00 48.59 596 THR A CA 1
ATOM 4688 C C . THR A 1 596 ? 6.777 -28.016 -20.185 1.00 48.59 596 THR A C 1
ATOM 4690 O O . THR A 1 596 ? 6.515 -27.579 -19.065 1.00 48.59 596 THR A O 1
ATOM 4693 N N . LEU A 1 597 ? 7.593 -27.386 -21.030 1.00 50.34 597 LEU A N 1
ATOM 4694 C CA . LEU A 1 597 ? 8.108 -26.044 -20.765 1.00 50.34 597 LEU A CA 1
ATOM 4695 C C . LEU A 1 597 ? 6.968 -25.028 -20.889 1.00 50.34 597 LEU A C 1
ATOM 4697 O O . LEU A 1 597 ? 6.362 -24.915 -21.954 1.00 50.34 597 LEU A O 1
ATOM 4701 N N . ILE A 1 598 ? 6.719 -24.266 -19.825 1.00 55.00 598 ILE A N 1
ATOM 4702 C CA . ILE A 1 598 ? 5.630 -23.278 -19.739 1.00 55.00 598 ILE A CA 1
ATOM 4703 C C . ILE A 1 598 ? 5.764 -22.216 -20.847 1.00 55.00 598 ILE A C 1
ATOM 4705 O O . ILE A 1 598 ? 4.767 -21.738 -21.382 1.00 55.00 598 ILE A O 1
ATOM 4709 N N . GLU A 1 599 ? 6.997 -21.893 -21.248 1.00 45.19 599 GLU A N 1
ATOM 4710 C CA . GLU A 1 599 ? 7.283 -20.887 -22.279 1.00 45.19 599 GLU A CA 1
ATOM 4711 C C . GLU A 1 599 ? 7.427 -21.449 -23.703 1.00 45.19 599 GLU A C 1
ATOM 4713 O O . GLU A 1 599 ? 7.419 -20.681 -24.667 1.00 45.19 599 GLU A O 1
ATOM 4718 N N . VAL A 1 600 ? 7.567 -22.771 -23.876 1.00 42.44 600 VAL A N 1
ATOM 4719 C CA . VAL A 1 600 ? 7.805 -23.382 -25.196 1.00 42.44 600 VAL A CA 1
ATOM 4720 C C . VAL A 1 600 ? 6.794 -24.508 -25.441 1.00 42.44 600 VAL A C 1
ATOM 4722 O O . VAL A 1 600 ? 7.093 -25.667 -25.145 1.00 42.44 600 VAL A O 1
ATOM 4725 N N . PRO A 1 601 ? 5.622 -24.207 -26.043 1.00 44.75 601 PRO A N 1
ATOM 4726 C CA . PRO A 1 601 ? 4.458 -25.105 -26.106 1.00 44.75 601 PRO A CA 1
ATOM 4727 C C . PRO A 1 601 ? 4.632 -26.461 -26.820 1.00 44.75 601 PRO A C 1
ATOM 4729 O O . PRO A 1 601 ? 3.668 -27.202 -26.936 1.00 44.75 601 PRO A O 1
ATOM 4732 N N . ASN A 1 602 ? 5.822 -26.811 -27.320 1.00 47.62 602 ASN A N 1
ATOM 4733 C CA . ASN A 1 602 ? 6.054 -28.016 -28.131 1.00 47.62 602 ASN A CA 1
ATOM 4734 C C . ASN A 1 602 ? 7.287 -28.840 -27.718 1.00 47.62 602 ASN A C 1
ATOM 4736 O O . ASN A 1 602 ? 7.643 -29.792 -28.415 1.00 47.62 602 ASN A O 1
ATOM 4740 N N . HIS A 1 603 ? 7.947 -28.508 -26.605 1.00 45.75 603 HIS A N 1
ATOM 4741 C CA . HIS A 1 603 ? 9.026 -29.335 -26.067 1.00 45.75 603 HIS A CA 1
ATOM 4742 C C . HIS A 1 603 ? 8.545 -30.123 -24.851 1.00 45.75 603 HIS A C 1
ATOM 4744 O O . HIS A 1 603 ? 8.230 -29.552 -23.809 1.00 45.75 603 HIS A O 1
ATOM 4750 N N . LYS A 1 604 ? 8.520 -31.449 -25.006 1.00 53.59 604 LYS A N 1
ATOM 4751 C CA . LYS A 1 604 ? 8.218 -32.410 -23.946 1.00 53.59 604 LYS A CA 1
ATOM 4752 C C . LYS A 1 604 ? 9.504 -33.049 -23.440 1.00 53.59 604 LYS A C 1
ATOM 4754 O O . LYS A 1 604 ? 10.355 -33.439 -24.246 1.00 53.59 604 LYS A O 1
ATOM 4759 N N . LYS A 1 605 ? 9.634 -33.184 -22.124 1.00 54.12 605 LYS A N 1
ATOM 4760 C CA . LYS A 1 605 ? 10.682 -33.988 -21.485 1.00 54.12 605 LYS A CA 1
ATOM 4761 C C . LYS A 1 605 ? 10.024 -35.072 -20.644 1.00 54.12 605 LYS A C 1
ATOM 4763 O O . LYS A 1 605 ? 9.090 -34.800 -19.901 1.00 54.12 605 LYS A O 1
ATOM 4768 N N . LEU A 1 606 ? 10.504 -36.305 -20.767 1.00 45.91 606 LEU A N 1
ATOM 4769 C CA . LEU A 1 606 ? 10.001 -37.419 -19.970 1.00 45.91 606 LEU A CA 1
ATOM 4770 C C . LEU A 1 606 ? 10.751 -37.472 -18.637 1.00 45.91 606 LEU A C 1
ATOM 4772 O O . LEU A 1 606 ? 11.979 -37.585 -18.630 1.00 45.91 606 LEU A O 1
ATOM 4776 N N . TYR A 1 607 ? 10.012 -37.445 -17.531 1.00 56.91 607 TYR A N 1
ATOM 4777 C CA . TYR A 1 607 ? 10.546 -37.636 -16.189 1.00 56.91 607 TYR A CA 1
ATOM 4778 C C . TYR A 1 607 ? 10.104 -38.984 -15.619 1.00 56.91 607 TYR A C 1
ATOM 4780 O O . TYR A 1 607 ? 9.001 -39.475 -15.860 1.00 56.91 607 TYR A O 1
ATOM 4788 N N . THR A 1 608 ? 10.999 -39.610 -14.857 1.00 53.69 608 THR A N 1
ATOM 4789 C CA . THR A 1 608 ? 10.684 -40.778 -14.029 1.00 53.69 608 THR A CA 1
ATOM 4790 C C . THR A 1 608 ? 11.177 -40.500 -12.621 1.00 53.69 608 THR A C 1
ATOM 4792 O O . THR A 1 608 ? 12.381 -40.400 -12.392 1.00 53.69 608 THR A O 1
ATOM 4795 N N . VAL A 1 609 ? 10.250 -40.354 -11.683 1.00 58.31 609 VAL A N 1
ATOM 4796 C CA . VAL A 1 609 ? 10.535 -40.102 -10.273 1.00 58.31 609 VAL A CA 1
ATOM 4797 C C . VAL A 1 609 ? 10.326 -41.404 -9.516 1.00 58.31 609 VAL A C 1
ATOM 4799 O O . VAL A 1 609 ? 9.209 -41.900 -9.422 1.00 58.31 609 VAL A O 1
ATOM 4802 N N . LYS A 1 610 ? 11.406 -41.960 -8.962 1.00 55.12 610 LYS A N 1
ATOM 4803 C CA . LYS A 1 610 ? 11.317 -43.012 -7.944 1.00 55.12 610 LYS A CA 1
ATOM 4804 C C . LYS A 1 610 ? 11.430 -42.354 -6.586 1.00 55.12 610 LYS A C 1
ATOM 4806 O O . LYS A 1 610 ? 12.488 -41.802 -6.275 1.00 55.12 610 LYS A O 1
ATOM 4811 N N . SER A 1 611 ? 10.363 -42.413 -5.800 1.00 57.09 611 SER A N 1
ATOM 4812 C CA . SER A 1 611 ? 10.358 -41.827 -4.467 1.00 57.09 611 SER A CA 1
ATOM 4813 C C . SER A 1 611 ? 10.085 -42.871 -3.397 1.00 57.09 611 SER A C 1
ATOM 4815 O O . SER A 1 611 ? 9.192 -43.706 -3.543 1.00 57.09 611 SER A O 1
ATOM 4817 N N . LEU A 1 612 ? 10.893 -42.824 -2.335 1.00 55.44 612 LEU A N 1
ATOM 4818 C CA . LEU A 1 612 ? 10.604 -43.515 -1.086 1.00 55.44 612 LEU A CA 1
ATOM 4819 C C . LEU A 1 612 ? 9.574 -42.679 -0.334 1.00 55.44 612 LEU A C 1
ATOM 4821 O O . LEU A 1 612 ? 9.833 -41.507 -0.052 1.00 55.44 612 LEU A O 1
ATOM 4825 N N . ILE A 1 613 ? 8.442 -43.285 0.002 1.00 58.72 613 ILE A N 1
ATOM 4826 C CA . ILE A 1 613 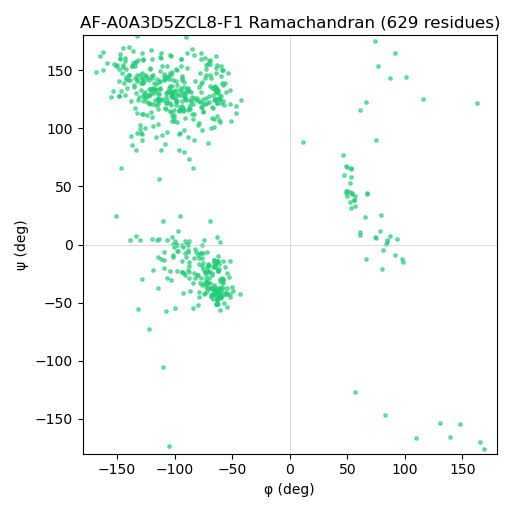? 7.377 -42.600 0.722 1.00 58.72 613 ILE A CA 1
ATOM 4827 C C . ILE A 1 613 ? 7.568 -42.809 2.215 1.00 58.72 613 ILE A C 1
ATOM 4829 O O . ILE A 1 613 ? 7.455 -43.929 2.714 1.00 58.72 613 ILE A O 1
ATOM 4833 N N . LYS A 1 614 ? 7.822 -41.709 2.929 1.00 56.69 614 LYS A N 1
ATOM 4834 C CA . LYS A 1 614 ? 7.617 -41.647 4.377 1.00 56.69 614 LYS A CA 1
ATOM 4835 C C . LYS A 1 614 ? 6.180 -41.213 4.623 1.00 56.69 614 LYS A C 1
ATOM 4837 O O . LYS A 1 614 ? 5.787 -40.124 4.218 1.00 56.69 614 LYS A O 1
ATOM 4842 N N . TYR A 1 615 ? 5.411 -42.110 5.223 1.00 59.97 615 TYR A N 1
ATOM 4843 C CA . TYR A 1 615 ? 3.997 -41.921 5.507 1.00 59.97 615 TYR A CA 1
ATOM 4844 C C . TYR A 1 615 ? 3.806 -41.130 6.804 1.00 59.97 615 TYR A C 1
ATOM 4846 O O . TYR A 1 615 ? 4.293 -41.545 7.856 1.00 59.97 615 TYR A O 1
ATOM 4854 N N . GLU A 1 616 ? 3.052 -40.033 6.733 1.00 59.28 616 GLU A N 1
ATOM 4855 C CA . GLU A 1 616 ? 2.525 -39.335 7.907 1.00 59.28 616 GLU A CA 1
ATOM 4856 C C . GLU A 1 616 ? 0.991 -39.283 7.848 1.00 59.28 616 GLU A C 1
ATOM 4858 O O . GLU A 1 616 ? 0.412 -38.720 6.914 1.00 59.28 616 GLU A O 1
ATOM 4863 N N . GLU A 1 617 ? 0.322 -39.850 8.862 1.00 62.69 617 GLU A N 1
ATOM 4864 C CA . GLU A 1 617 ? -1.123 -39.665 9.046 1.00 62.69 617 GLU A CA 1
ATOM 4865 C C . GLU A 1 617 ? -1.415 -38.206 9.395 1.00 62.69 617 GLU A C 1
ATOM 486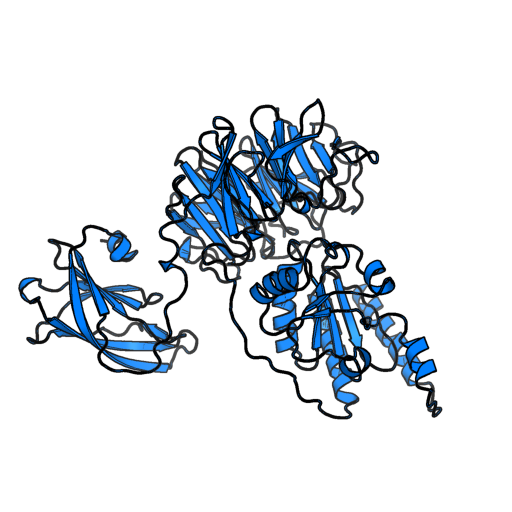7 O O . GLU A 1 617 ? -0.863 -37.667 10.359 1.00 62.69 617 GLU A O 1
ATOM 4872 N N . SER A 1 618 ? -2.339 -37.572 8.673 1.00 58.56 618 SER A N 1
ATOM 4873 C CA . SER A 1 618 ? -2.828 -36.248 9.055 1.00 58.56 618 SER A CA 1
ATOM 4874 C C . SER A 1 618 ? -4.321 -36.071 8.794 1.00 58.56 618 SER A C 1
ATOM 4876 O O . SER A 1 618 ? -4.870 -36.569 7.813 1.00 58.56 618 SER A O 1
ATOM 4878 N N . SER A 1 619 ? -4.984 -35.340 9.691 1.00 60.06 619 SER A N 1
ATOM 4879 C CA . SER A 1 619 ? -6.348 -34.828 9.509 1.00 60.06 619 SER A CA 1
ATOM 4880 C C . SER A 1 619 ? -6.373 -33.400 8.947 1.00 60.06 619 SER A C 1
ATOM 4882 O O . SER A 1 619 ? -7.448 -32.826 8.785 1.00 60.06 619 SER A O 1
ATOM 4884 N N . ASP A 1 620 ? -5.201 -32.809 8.706 1.00 61.06 620 ASP A N 1
ATOM 4885 C CA . ASP A 1 620 ? -5.035 -31.442 8.224 1.00 61.06 620 ASP A CA 1
ATOM 4886 C C . ASP A 1 620 ? -5.175 -31.382 6.696 1.00 61.06 620 ASP A C 1
ATOM 4888 O O . ASP A 1 620 ? -4.338 -31.898 5.953 1.00 61.06 620 ASP A O 1
ATOM 4892 N N . ARG A 1 621 ? -6.252 -30.743 6.225 1.00 58.75 621 ARG A N 1
ATOM 4893 C CA . ARG A 1 621 ? -6.562 -30.610 4.793 1.00 58.75 621 ARG A CA 1
ATOM 4894 C C . ARG A 1 621 ? -5.605 -29.669 4.059 1.00 58.75 621 ARG A C 1
ATOM 4896 O O . ARG A 1 621 ? -5.438 -29.829 2.854 1.00 58.75 621 ARG A O 1
ATOM 4903 N N . SER A 1 622 ? -4.955 -28.735 4.759 1.00 56.53 622 SER A N 1
ATOM 4904 C CA . SER A 1 622 ? -4.020 -27.781 4.145 1.00 56.53 622 SER A CA 1
ATOM 4905 C C . SER A 1 622 ? -2.774 -28.479 3.585 1.00 56.53 622 SER A C 1
ATOM 4907 O O . SER A 1 622 ? -2.307 -28.144 2.497 1.00 56.53 622 SER A O 1
ATOM 4909 N N . LYS A 1 623 ? -2.315 -29.548 4.253 1.00 56.84 623 LYS A N 1
ATOM 4910 C CA . LYS A 1 623 ? -1.173 -30.376 3.825 1.00 56.84 623 LYS A CA 1
ATOM 4911 C C . LYS A 1 623 ? -1.402 -31.131 2.512 1.00 56.84 623 LYS A C 1
ATOM 4913 O O . LYS A 1 623 ? -0.443 -31.585 1.893 1.00 56.84 623 LYS A O 1
ATOM 4918 N N . LEU A 1 624 ? -2.656 -31.272 2.082 1.00 58.25 624 LEU A N 1
ATOM 4919 C CA . LEU A 1 624 ? -3.054 -31.979 0.859 1.00 58.25 624 LEU A CA 1
ATOM 4920 C C . LEU A 1 624 ? -3.317 -31.015 -0.321 1.00 58.25 624 LEU A C 1
ATOM 4922 O O . LEU A 1 624 ? -3.630 -31.460 -1.427 1.00 58.25 624 LEU A O 1
ATOM 4926 N N . GLY A 1 625 ? -3.148 -29.704 -0.109 1.00 55.00 625 GLY A N 1
ATOM 4927 C CA . GLY A 1 625 ? -3.338 -28.662 -1.118 1.00 55.00 625 GLY A CA 1
ATOM 4928 C C . GLY A 1 625 ? -4.805 -28.361 -1.457 1.00 55.00 625 GLY A C 1
ATOM 4929 O O . GLY A 1 625 ? -5.739 -29.031 -1.018 1.00 55.00 625 GLY A O 1
ATOM 4930 N N . ASN A 1 626 ? -5.012 -27.342 -2.299 1.00 47.75 626 ASN A N 1
ATOM 4931 C CA . ASN A 1 626 ? -6.331 -26.802 -2.676 1.00 47.75 626 ASN A CA 1
ATOM 4932 C C . ASN A 1 626 ? -7.259 -27.790 -3.413 1.00 47.75 626 ASN A C 1
ATOM 4934 O O . ASN A 1 626 ? -8.433 -27.495 -3.630 1.00 47.75 626 ASN A O 1
ATOM 4938 N N . ALA A 1 627 ? -6.761 -28.951 -3.836 1.00 43.50 627 ALA A N 1
ATOM 4939 C CA . ALA A 1 627 ? -7.504 -29.875 -4.687 1.00 43.50 627 ALA A CA 1
ATOM 4940 C C . ALA A 1 627 ? -8.473 -30.798 -3.923 1.00 43.50 627 ALA A C 1
ATOM 4942 O O . ALA A 1 627 ? -9.485 -31.196 -4.496 1.00 43.50 627 ALA A O 1
ATOM 4943 N N . LEU A 1 628 ? -8.258 -31.073 -2.629 1.00 45.88 628 LEU A N 1
ATOM 4944 C CA . LEU A 1 628 ? -9.229 -31.840 -1.826 1.00 45.88 628 LEU A CA 1
ATOM 4945 C C . LEU A 1 628 ? -10.516 -31.070 -1.516 1.00 45.88 628 LEU A C 1
ATOM 4947 O O . LEU A 1 628 ? -11.514 -31.684 -1.171 1.00 45.88 628 LEU A O 1
ATOM 4951 N N . LEU A 1 629 ? -10.517 -29.743 -1.667 1.00 44.78 629 LEU A N 1
ATOM 4952 C CA . LEU A 1 629 ? -11.730 -28.925 -1.555 1.00 44.78 629 LEU A CA 1
ATOM 4953 C C . LEU A 1 629 ? -12.692 -29.112 -2.747 1.00 44.78 629 LEU A C 1
ATOM 4955 O O . LEU A 1 629 ? -13.787 -28.555 -2.723 1.00 44.78 629 LEU A O 1
ATOM 4959 N N . LYS A 1 630 ? -12.295 -29.866 -3.787 1.00 38.81 630 LYS A N 1
ATOM 4960 C CA . LYS A 1 630 ? -13.116 -30.161 -4.975 1.00 38.81 630 LYS A CA 1
ATOM 4961 C C . LYS A 1 630 ? -13.769 -31.554 -4.989 1.00 38.81 630 LYS A C 1
ATOM 4963 O O . LYS A 1 630 ? -14.584 -31.787 -5.881 1.00 38.81 630 LYS A O 1
ATOM 4968 N N . LEU A 1 631 ? -13.422 -32.450 -4.061 1.00 36.00 631 LEU A N 1
ATOM 4969 C CA . LEU A 1 631 ? -14.123 -33.723 -3.815 1.00 36.00 631 LEU A CA 1
ATOM 4970 C C . LEU A 1 631 ? -15.090 -33.546 -2.643 1.00 36.00 631 LEU A C 1
ATOM 4972 O O . LEU A 1 631 ? -16.215 -34.084 -2.739 1.00 36.00 631 LEU A O 1
#

Nearest PDB structures (foldseek):
  6gc1-assembly3_C  TM=8.235E-01  e=2.579E-32  Homo sapiens
  6gc1-assembly1_A  TM=8.074E-01  e=2.313E-32  Homo sapiens
  6gc1-assembly4_D  TM=7.978E-01  e=2.723E-32  Homo sapiens
  7djl-assembly1_C  TM=6.902E-01  e=4.959E-32  Arabidopsis thaliana
  7djl-assembly3_B  TM=6.988E-01  e=3.931E-31  Arabidopsis thaliana

Secondary structure (DSSP, 8-state):
-HHHHHHHHHHHHHHHHTSS--------HHHHHHHSTTS---TTPEEES-SS---HHHHHTT-EEEEEEE-TT-TTHHHHHHHHHHHHHH-TTEEEEEEE-GGGBTTB-HHHHHHHHHTT-SS--EEE---HHHHHH---TTT-EEEEEESSS-----B-TT-HHHHHHHHHHHHHHHHHT---PPPP-----------SS-SS--EEEEETTTTEEEEEEGGGTEEEEEETTSBEEEEES-SSSS-B-EETTT-B-SSEEEEEEETTTTEEEEEEGGGTEEEEEETTTTEEEEEE--SSBPSS--SEESTT-PPBS-EEEEEEETTEEEEEEGGGTEEEEEETTT--EEEEE--S-SS-B-EETTT-B-S-EEEEEEETTEEEEEETTTTEEEEE-SSEEEEEEE--STTS----S---EEEETTEEEEEETTTTEEEEEETTEEEEEEE-SBS-B-EETTT-BBS-EEEEEEETTEEEEEEGGGTEEEEEETTTTEEEEPPPBS-GGGS-PPPP-S-S-EEEEEEEETTTTEEEEE-PPPTTEEE-SSPPEEEETTS---EEEEEETTTTEEEEE--GGG--SSEEEEEEEEEEETT-TT-EEEEEEEEEEEEEEE--SGGG-TTGGG-

Solvent-accessible surface area (backbone atoms only — not comparable to full-atom values): 34560 Å² total; per-residue (Å²): 110,72,70,58,51,55,55,47,51,52,52,51,57,58,56,60,67,74,68,70,76,91,70,94,77,82,74,53,76,66,60,49,49,63,75,52,63,69,80,52,61,42,92,83,35,45,69,39,84,58,98,61,92,71,59,47,72,72,68,55,55,86,36,38,37,35,41,34,47,38,41,99,84,32,85,47,32,63,61,51,51,59,50,50,52,51,48,36,70,77,37,72,72,49,42,72,44,36,27,55,27,63,93,51,66,82,80,47,55,75,64,57,48,43,52,58,46,57,67,77,46,86,91,66,44,41,31,43,57,70,36,73,59,52,40,70,72,54,77,50,72,72,52,32,45,40,37,48,38,48,60,93,82,58,79,59,79,46,86,45,54,83,37,69,70,57,50,55,52,53,50,52,57,51,48,57,55,53,68,74,67,75,75,79,91,78,85,83,90,82,76,83,83,80,85,74,73,74,60,83,81,34,40,57,41,51,22,41,29,41,33,78,83,81,43,30,37,39,32,18,23,17,68,40,8,26,37,40,30,24,39,78,77,25,39,61,70,46,64,35,24,62,42,45,74,42,86,40,64,39,46,31,60,67,12,26,27,23,45,27,31,20,41,38,56,38,72,90,78,46,31,39,40,34,17,20,21,75,35,10,25,33,34,35,37,35,67,90,77,42,34,29,40,80,66,39,48,67,58,41,77,34,92,73,80,65,66,60,38,55,90,74,68,41,43,28,37,39,33,37,25,44,40,81,57,96,68,27,42,35,37,22,21,38,85,39,12,29,32,34,45,22,36,64,91,79,43,46,26,36,58,65,33,39,34,80,43,82,55,67,42,68,36,44,37,92,73,14,22,25,34,41,44,53,21,48,33,65,50,94,95,26,44,33,34,32,19,33,86,67,53,28,36,34,38,40,59,100,60,30,34,39,75,78,42,63,88,72,72,97,88,53,92,78,72,35,61,44,36,28,43,37,56,55,86,94,30,40,36,33,25,21,9,74,45,8,26,40,31,38,41,47,99,94,42,78,42,85,65,30,34,63,39,78,42,87,40,64,38,43,32,82,64,16,26,25,28,38,28,30,23,54,35,62,52,98,82,28,38,42,34,35,19,27,77,67,45,42,46,34,37,39,32,75,88,77,46,28,28,43,68,60,58,75,41,81,52,74,83,74,67,75,83,81,81,67,90,75,94,70,82,45,79,38,71,28,44,30,43,83,94,67,39,36,39,30,40,61,42,90,64,46,90,63,49,25,63,36,99,53,80,67,45,43,36,39,86,85,68,55,70,50,47,76,80,48,72,40,46,89,72,33,33,37,36,32,39,38,75,61,92,73,66,54,97,79,34,41,44,40,40,36,37,38,33,27,34,75,89,43,95,82,50,75,47,83,46,74,49,50,27,45,42,53,84,42,84,45,91,62,63,73,81,59,42,83,65,68,82,76,114

Sequence (631 aa):
MKYIITVALLFLFLSVQSQEKKKKYSPNRDEILDQFSEVYIPESAIWMGVDQNIESYRYVKNRLLIYNFWSPLSLVHENTLSELEALKKDIPEIEIIDFLHPDDLGFFTPEEAYEIWRSRVSQRPLVIGVNEKIAKMNLDRDIGNIMLSIDRTGVNVLDLSSNLGLIRGVAKVWAEEYKKTKSTKVSFLTYPLNKTLHSEFFNFPQSITADELDLALYVSDTGNNRIIGLESNGMLLDVIGDGTAGYRDGHIAQAKFNKPHGIVFDSNERVLYVADTYNHVIRKVDFSNYQVSTFLGTGEAAVILDKEIRLKEKALAFPLSLELKNGFLYVSMVNQSQIYKVELATGAGVRIAGTSSSVSQDGEIEEASLAHPNSMCFKDEKLYLLERKIPRVRCLDKKSIKTIYQEELEDSIQLSFPGSIHSIGNSIYILDSFNHSVRKLTDEGLSHVTGSVKGFKDGSLKEARFNAPIDLCTLNGNIYVLDALNSAIRIVNPKSESVSTLKLEGIVDLYGPLSINKLESKETVAYAMKGQNLVALKIELPEGEAIGDSGIEIENQTGSIGEVISTDAVNGIILIAVDVEDFSETTYLSLKFESTLIEVPNHKKLYTVKSLIKYEESSDRSKLGNALLKL

Mean predicted aligned error: 15.91 Å

pLDDT: mean 73.36, std 19.32, range [26.7, 98.56]

Radius of gyration: 28.16 Å; Cα contacts (8 Å, |Δi|>4): 1416; chains: 1; bounding box: 67×83×68 Å

Foldseek 3Di:
DVVVVVVVVVVVVVVVVVPDDDDPDDDDPVVVCVVVVQWWQDLPKDKPLDPDSDPGVVVQALAWEKEWAAELQAPPCLVVQVLVVVLCVVQVRYYYEYEHQPLCPPLDDPVRVVLSVCLRHPWHMYIYDTDPNVNVVRVDNHQIFMFIQGDDDDRPGDGPGPDSVVVSVVSVVVSVVSVVPDDDDDDDDTDDDPDDPDPLFANQWAEKEAQQVQQKIWIRSQSQQWIWIAHVLQETDDIAACSDADQDWFARNHGGAHRWHAWYADNVQRWIWIQSQQLQFIWIQRPVRRIIDTPAADSDADPDDDQKGPPPRHGAARWHHWDDDDQWIWTQRFQQQWIWIARNVRRIIGTQAAGSDCDADKDWRVPGHGHRFHEWEDAPNWIWTAHQVQGFIWIDDPTIIDTPDGDDDDPDDDQHRWAYWYDDPRWIWIRSFSLQFIWIQDNVGIDGQAARAADQDWWARDPGHAHRFHYWYDYPQWIWTCRRSVNWTWTQHPVVRIIDTNDHPPSSVVDDDDADPDDDADAWEWEDEPPQQKIKTFDDDHPQKWFDPDDKWKAKPVGFTWAFPDADRVRRMTMIRHDPVPDDQWMKIWIWGWIDGNPHRPDIDIDIHIYTYHYDYDPDVVVRPPCVVVD